Protein AF-A0A4R6G6P8-F1 (afdb_monomer_lite)

Radius of gyration: 38.13 Å; chains: 1; bounding box: 69×61×113 Å

pLDDT: mean 89.94, std 10.29, range [34.28, 98.69]

Sequence (602 aa):
MKTQKIIPNLWFDSGKFSAEKAVRFYKSIFKNVKIQSITRYGKSGQELHHQKPGSVMTVKFSMEGHEFVGLNGPPYFQFNASVSFFMLCKSDKEIDRVWRKLKEKGQVLMPLAKYDWSPKYAWVQDKFGIHWQLMLEESSSTLEKIVPALFFTGKSHGNAEEAVQFYTSVFRNSKLEGILKYTEEDKNNYALGSVKHAQFQLENQTFMAMDSGVENNFPFNEAISFIIDCQTQDEIDYYWNKLSAVPDAEQCGWLKDKFGVSWQVVPSTLLNKMLQDPDSEKKDRAIASFMQMKKFNLHQLRADFEGQKQEKNKIMERKEFRATINAPREKVWEVLWSEETYPKWTAPFSEGSRAKSDWKEGSKVYFLNAEGEGMVALIDKRKDPEIMNFKHLGMIDKNGNEDLESEKVKSWAGAMENYRLEEKNRATRLIVDMDMDDEYKDYFLKTWPEALEKLKELAENDHSMLHPITISTSIHAPIDKVWEVWNDPKHIENWNAASSDWHTTSASNDLRKGGKISSRMEAKDGSSGFDFEGVYDEVKPKKLLVYTLADGRKVVIDFKENNNSTLVRESFEPESANSREMQQQGWQAILNNFKIYTEKIK

Foldseek 3Di:
DPDDQKAKEAEAAQVPDFPVVVLVLLVVQAPDKDFPDWFFDDPFCCVPFVDDGRHTAWTWMDTQRGIYIYGYGHPPDAADPQKAKEAEDADPVSLVRNVVSQQPCWDWPADFQCDPVARTWTWIQGNRRHIYIYGYDHPPDPARRIAMEGEQADPLAQCQVVVLVLQQVQADPKFWPDFDADDVVNVQPPRHRFTCKTWMDHPNHIYMYGGDSDHDDDAADVSIEMERADDDPVQLCSCCVSAADDPVQQFLQWGAGPSRGIYGDDNVVVLVVQSPDPDPQLNSQLCNQSRPDRGDDPVSSVCSSVVPPDPDLFQWDKDKDKDKALFDLLLLQCLCAPQVNVQQLCVLVAHQWGWDWPLDQQTWIFTAHNLRKFWIWGQPDDDPPFKTKTFTQAIADSVGDTDRDDPVNVSCGRKMWMWGWDDDPSIIMIMIITTHGPVCVVVCVPSVVSSSVSSSCSSRVPPVLVFWQKDKDKALADLVLLLCLVADFVNCQQQQALDPQKTWPTWDHPQDQQTKTWTWMAGNVRPDIDIWIWGWNDHDRSAWTWIATPVRKIKIWGWDDDDSMIMIMMIIRDDDPDDPVSVNSSVNSSVVSSRVSSNPDD

Secondary structure (DSSP, 8-state):
-PPPSEEEEEEEETTT--HHHHHHHHHHH-SSEEEEEEEE--STTHHHH-PPTTSEEEEEEEETTEEEEEEEE-TT----TTEEEEEEESSHHHHHHHHHHHTTTSEEEEEEEEETTEEEEEEEE-TTS-EEEEEE--TT----SEEEEEEE-GGGTT-HHHHHHHHHHHSSS-EEEEEEEP-GGGT-TTTTTSEEEEEEEETTEEEEEEE-SS-------TTEEEEEE--SHHHHHHHHHHH---GGG-BTTEEE-TT--EEEEE-HHHHHHHHT-S-HHHHHHHHHHHHH-SS--HHHHHHHHHT--------EEEEEEEEEESS-HHHHHHHHH-TTTHHHHSTTT-TT-EEE----TT-EEEEE-TTS-EEEEEEEEEETTTEEEEEEEEEE-TT--EESSSHHHHTTTT-EEEEEEEEETTEEEEEEEEEEETTTHHHHHHHHHHHHHHHHHHHHSS-GGGSPEEEEEEESS-HHHHHHHHH-HHHHHHH--SSTTEEEEEEEE--STT-EEEEEEEETTSS-EEEEEEEEEEEETTTEEEEEETTS-EEEEEEEEETTEEEEEEEEPPPSSS-HHHHHHHHHHHHHHHHHHHHH--

Structure (mmCIF, N/CA/C/O backbone):
data_AF-A0A4R6G6P8-F1
#
_entry.id   AF-A0A4R6G6P8-F1
#
loop_
_atom_site.group_PDB
_atom_site.id
_atom_site.type_symbol
_atom_site.label_atom_id
_atom_site.label_alt_id
_atom_site.label_comp_id
_atom_site.label_asym_id
_atom_site.label_entity_id
_atom_site.label_seq_id
_atom_site.pdbx_PDB_ins_code
_atom_site.Cartn_x
_atom_site.Cartn_y
_atom_site.Cartn_z
_atom_site.occupancy
_atom_site.B_iso_or_equiv
_atom_site.auth_seq_id
_atom_site.auth_comp_id
_atom_site.auth_asym_id
_atom_site.auth_atom_id
_atom_site.pdbx_PDB_model_num
ATOM 1 N N . MET A 1 1 ? -10.323 -12.729 -22.752 1.00 39.31 1 MET A N 1
ATOM 2 C CA . MET A 1 1 ? -8.944 -12.204 -22.882 1.00 39.31 1 MET A CA 1
ATOM 3 C C . MET A 1 1 ? -8.406 -12.011 -21.478 1.00 39.31 1 MET A C 1
ATOM 5 O O . MET A 1 1 ? -9.161 -11.522 -20.652 1.00 39.31 1 MET A O 1
ATOM 9 N N . LYS A 1 2 ? -7.176 -12.450 -21.187 1.00 55.28 2 LYS A N 1
ATOM 10 C CA . LYS A 1 2 ? -6.529 -12.180 -19.893 1.00 55.28 2 LYS A CA 1
ATOM 11 C C . LYS A 1 2 ? -6.331 -10.660 -19.794 1.00 55.28 2 LYS A C 1
ATOM 13 O O . LYS A 1 2 ? -5.717 -10.086 -20.688 1.00 55.28 2 LYS A O 1
ATOM 18 N N . THR A 1 3 ? -6.924 -10.012 -18.797 1.00 71.94 3 THR A N 1
ATOM 19 C CA . THR A 1 3 ? -6.766 -8.567 -18.569 1.00 71.94 3 THR A CA 1
ATOM 20 C C . THR A 1 3 ? -5.385 -8.308 -17.970 1.00 71.94 3 THR A C 1
ATOM 22 O O . THR A 1 3 ? -4.998 -8.993 -17.024 1.00 71.94 3 THR A O 1
ATOM 25 N N . GLN A 1 4 ? -4.638 -7.353 -18.524 1.00 89.31 4 GLN A N 1
ATOM 26 C CA . GLN A 1 4 ? -3.314 -6.976 -18.030 1.00 89.31 4 GLN A CA 1
ATOM 27 C C . GLN A 1 4 ? -3.454 -6.216 -16.702 1.00 89.31 4 GLN A C 1
ATOM 29 O O . GLN A 1 4 ? -4.069 -5.153 -16.669 1.00 89.31 4 GLN A O 1
ATOM 34 N N . LYS A 1 5 ? -2.921 -6.763 -15.601 1.00 93.19 5 LYS A N 1
ATOM 35 C CA . LYS A 1 5 ? -3.058 -6.167 -14.256 1.00 93.19 5 LYS A CA 1
ATOM 36 C C . LYS A 1 5 ? -2.071 -5.021 -14.018 1.00 93.19 5 LYS A C 1
ATOM 38 O O . LYS A 1 5 ? -2.401 -4.104 -13.271 1.00 93.19 5 LYS A O 1
ATOM 43 N N . ILE A 1 6 ? -0.888 -5.080 -14.643 1.00 96.62 6 ILE A N 1
ATOM 44 C CA . ILE A 1 6 ? 0.187 -4.089 -14.488 1.00 96.62 6 ILE A CA 1
ATOM 45 C C . ILE A 1 6 ? 0.426 -3.383 -15.824 1.00 96.62 6 ILE A C 1
ATOM 47 O O . ILE A 1 6 ? 0.896 -3.989 -16.776 1.00 96.62 6 ILE A O 1
ATOM 51 N N . ILE A 1 7 ? 0.095 -2.101 -15.929 1.00 96.50 7 ILE A N 1
ATOM 52 C CA . ILE A 1 7 ? 0.105 -1.365 -17.198 1.00 96.50 7 ILE A CA 1
ATOM 53 C C . ILE A 1 7 ? 1.198 -0.292 -17.155 1.00 96.50 7 ILE A C 1
ATOM 55 O O . ILE A 1 7 ? 1.127 0.604 -16.312 1.00 96.50 7 ILE A O 1
ATOM 59 N N . PRO A 1 8 ? 2.203 -0.322 -18.049 1.00 97.69 8 PRO A N 1
ATOM 60 C CA . PRO A 1 8 ? 3.175 0.758 -18.126 1.00 97.69 8 PRO A CA 1
ATOM 61 C C . PRO A 1 8 ? 2.507 2.081 -18.523 1.00 97.69 8 PRO A C 1
ATOM 63 O O . PRO A 1 8 ? 1.797 2.173 -19.531 1.00 97.69 8 PRO A O 1
ATOM 66 N N . ASN A 1 9 ? 2.771 3.115 -17.733 1.00 97.50 9 ASN A N 1
ATOM 67 C CA . ASN A 1 9 ? 2.365 4.487 -17.970 1.00 97.50 9 ASN A CA 1
ATOM 68 C C . ASN A 1 9 ? 3.583 5.339 -18.340 1.00 97.50 9 ASN A C 1
ATOM 70 O O . ASN A 1 9 ? 4.581 5.366 -17.622 1.00 97.50 9 ASN A O 1
ATOM 74 N N . LEU A 1 10 ? 3.480 6.036 -19.467 1.00 97.88 10 LEU A N 1
ATOM 75 C CA . LEU A 1 10 ? 4.540 6.823 -20.085 1.00 97.88 10 LEU A CA 1
ATOM 76 C C . LEU A 1 10 ? 4.187 8.309 -19.979 1.00 97.88 10 LEU A C 1
ATOM 78 O O . LEU A 1 10 ? 3.232 8.760 -20.618 1.00 97.88 10 LEU A O 1
ATOM 82 N N . TRP A 1 11 ? 4.951 9.068 -19.194 1.00 96.00 11 TRP A N 1
ATOM 83 C CA . TRP A 1 11 ? 4.766 10.510 -19.037 1.00 96.00 11 TRP A CA 1
ATOM 84 C C . TRP A 1 11 ? 5.440 11.275 -20.178 1.00 96.00 11 TRP A C 1
ATOM 86 O O . TRP A 1 11 ? 6.664 11.346 -20.278 1.00 96.00 11 TRP A O 1
ATOM 96 N N . PHE A 1 12 ? 4.641 11.900 -21.033 1.00 94.94 12 PHE A N 1
ATOM 97 C CA . PHE A 1 12 ? 5.119 12.768 -22.098 1.00 94.94 12 PHE A CA 1
ATOM 98 C C . PHE A 1 12 ? 5.066 14.229 -21.658 1.00 94.94 12 PHE A C 1
ATOM 100 O O . PHE A 1 12 ? 4.001 14.763 -21.346 1.00 94.94 12 PHE A O 1
ATOM 107 N N . ASP A 1 13 ? 6.222 14.890 -21.703 1.00 90.44 13 ASP A N 1
ATOM 108 C CA . ASP A 1 13 ? 6.316 16.344 -21.601 1.00 90.44 13 ASP A CA 1
ATOM 109 C C . ASP A 1 13 ? 5.534 16.997 -22.750 1.00 90.44 13 ASP A C 1
ATOM 111 O O . ASP A 1 13 ? 5.987 17.039 -23.901 1.00 90.44 13 ASP A O 1
ATOM 115 N N . SER A 1 14 ? 4.366 17.531 -22.396 1.00 83.19 14 SER A N 1
ATOM 116 C CA . SER A 1 14 ? 3.419 18.209 -23.280 1.00 83.19 14 SER A CA 1
ATOM 117 C C . SER A 1 14 ? 4.032 19.370 -24.075 1.00 83.19 14 SER A C 1
ATOM 119 O O . SER A 1 14 ? 3.552 19.672 -25.171 1.00 83.19 14 SER A O 1
ATOM 121 N N . GLY A 1 15 ? 5.115 19.984 -23.579 1.00 81.75 15 GLY A N 1
ATOM 122 C CA . GLY A 1 15 ? 5.856 21.040 -24.268 1.00 81.75 15 GLY A CA 1
ATOM 123 C C . GLY A 1 15 ? 6.760 20.534 -25.396 1.00 81.75 15 GLY A C 1
ATOM 124 O O . GLY A 1 15 ? 7.080 21.292 -26.311 1.00 81.75 15 GLY A O 1
ATOM 125 N N . LYS A 1 16 ? 7.147 19.252 -25.378 1.00 84.62 16 LYS A N 1
ATOM 126 C CA . LYS A 1 16 ? 8.036 18.638 -26.381 1.00 84.62 16 LYS A CA 1
ATOM 127 C C . LYS A 1 16 ? 7.289 17.692 -27.312 1.00 84.62 16 LYS A C 1
ATOM 129 O O . LYS A 1 16 ? 7.368 17.814 -28.538 1.00 84.62 16 LYS A O 1
ATOM 134 N N . PHE A 1 17 ? 6.554 16.740 -26.744 1.00 85.81 17 PHE A N 1
ATOM 135 C CA . PHE A 1 17 ? 5.901 15.668 -27.485 1.00 85.81 17 PHE A CA 1
ATOM 136 C C . PHE A 1 17 ? 4.527 15.348 -26.901 1.00 85.81 17 PHE A C 1
ATOM 138 O O . PHE A 1 17 ? 4.275 15.497 -25.718 1.00 85.81 17 PHE A O 1
ATOM 145 N N . SER A 1 18 ? 3.629 14.854 -27.749 1.00 89.50 18 SER A N 1
ATOM 146 C CA . SER A 1 18 ? 2.333 14.329 -27.308 1.00 89.50 18 SER A CA 1
ATOM 147 C C . SER A 1 18 ? 2.336 12.806 -27.408 1.00 89.50 18 SER A C 1
ATOM 149 O O . SER A 1 18 ? 2.745 12.288 -28.454 1.00 89.50 18 SER A O 1
ATOM 151 N N . ALA A 1 19 ? 1.760 12.116 -26.427 1.00 94.06 19 ALA A N 1
ATOM 152 C CA . ALA A 1 19 ? 1.519 10.674 -26.430 1.00 94.06 19 ALA A CA 1
ATOM 153 C C . ALA A 1 19 ? 0.918 10.179 -27.758 1.00 94.06 19 ALA A C 1
ATOM 155 O O . ALA A 1 19 ? 1.365 9.187 -28.324 1.00 94.06 19 ALA A O 1
ATOM 156 N N . GLU A 1 20 ? -0.027 10.922 -28.343 1.00 92.94 20 GLU A N 1
ATOM 157 C CA . GLU A 1 20 ? -0.638 10.564 -29.628 1.00 92.94 20 GLU A CA 1
ATOM 158 C C . GLU A 1 20 ? 0.386 10.487 -30.781 1.00 92.94 20 GLU A C 1
ATOM 160 O O . GLU A 1 20 ? 0.344 9.564 -31.598 1.00 92.94 20 GLU A O 1
ATOM 165 N N . LYS A 1 21 ? 1.345 11.422 -30.840 1.00 93.25 21 LYS A N 1
ATOM 166 C CA . LYS A 1 21 ? 2.441 11.400 -31.828 1.00 93.25 21 LYS A CA 1
ATOM 167 C C . LYS A 1 21 ? 3.357 10.193 -31.614 1.00 93.25 21 LYS A C 1
ATOM 169 O O . LYS A 1 21 ? 3.793 9.608 -32.607 1.00 93.25 21 LYS A O 1
ATOM 174 N N . ALA A 1 22 ? 3.621 9.814 -30.363 1.00 95.75 22 ALA A N 1
ATOM 175 C CA . ALA A 1 22 ? 4.400 8.621 -30.043 1.00 95.75 22 ALA A CA 1
ATOM 176 C C . ALA A 1 22 ? 3.678 7.345 -30.490 1.00 95.75 22 ALA A C 1
ATOM 178 O O . ALA A 1 22 ? 4.235 6.561 -31.254 1.00 95.75 22 ALA A O 1
ATOM 179 N N . VAL A 1 23 ? 2.391 7.199 -30.171 1.00 96.31 23 VAL A N 1
ATOM 180 C CA . VAL A 1 23 ? 1.596 6.036 -30.597 1.00 96.31 23 VAL A CA 1
ATOM 181 C C . VAL A 1 23 ? 1.477 5.944 -32.123 1.00 96.31 23 VAL A C 1
ATOM 183 O O . VAL A 1 23 ? 1.566 4.853 -32.686 1.00 96.31 23 VAL A O 1
ATOM 186 N N . ARG A 1 24 ? 1.332 7.072 -32.835 1.00 95.25 24 ARG A N 1
ATOM 187 C CA . ARG A 1 24 ? 1.366 7.090 -34.312 1.00 95.25 24 ARG A CA 1
ATOM 188 C C . ARG A 1 24 ? 2.720 6.643 -34.867 1.00 95.25 24 ARG A C 1
ATOM 190 O O . ARG A 1 24 ? 2.755 5.934 -35.870 1.00 95.25 24 ARG A O 1
ATOM 197 N N . PHE A 1 25 ? 3.822 7.025 -34.225 1.00 96.12 25 PHE A N 1
ATOM 198 C CA . PHE A 1 25 ? 5.147 6.525 -34.588 1.00 96.12 25 PHE A CA 1
ATOM 199 C C . PHE A 1 25 ? 5.252 5.019 -34.343 1.00 96.12 25 PHE A C 1
ATOM 201 O O . PHE A 1 25 ? 5.635 4.295 -35.258 1.00 96.12 25 PHE A O 1
ATOM 208 N N . TYR A 1 26 ? 4.810 4.522 -33.190 1.00 96.75 26 TYR A N 1
ATOM 209 C CA . TYR A 1 26 ? 4.812 3.092 -32.885 1.00 96.75 26 TYR A CA 1
ATOM 210 C C . TYR A 1 26 ? 3.940 2.274 -33.846 1.00 96.75 26 TYR A C 1
ATOM 212 O O . TYR A 1 26 ? 4.375 1.215 -34.287 1.00 96.75 26 TYR A O 1
ATOM 220 N N . LYS A 1 27 ? 2.792 2.797 -34.301 1.00 95.94 27 LYS A N 1
ATOM 221 C CA . LYS A 1 27 ? 1.990 2.194 -35.389 1.00 95.94 27 LYS A CA 1
ATOM 222 C C . LYS A 1 27 ? 2.761 2.012 -36.701 1.00 95.94 27 LYS A C 1
ATOM 224 O O . LYS A 1 27 ? 2.441 1.113 -37.468 1.00 95.94 27 LYS A O 1
ATOM 229 N N . SER A 1 28 ? 3.756 2.856 -36.981 1.00 95.00 28 SER A N 1
ATOM 230 C CA . SER A 1 28 ? 4.596 2.719 -38.181 1.00 95.00 28 SER A CA 1
ATOM 231 C C . SER A 1 28 ? 5.697 1.657 -38.038 1.00 95.00 28 SER A C 1
ATOM 233 O O . SER A 1 28 ? 6.307 1.261 -39.032 1.00 95.00 28 SER A O 1
ATOM 235 N N . ILE A 1 29 ? 5.955 1.194 -36.811 1.00 94.12 29 ILE A N 1
ATOM 236 C CA . ILE A 1 29 ? 7.041 0.268 -36.468 1.00 94.12 29 ILE A CA 1
ATOM 237 C C . ILE A 1 29 ? 6.482 -1.112 -36.151 1.00 94.12 29 ILE A C 1
ATOM 239 O O . ILE A 1 29 ? 6.898 -2.108 -36.739 1.00 94.12 29 ILE A O 1
ATOM 243 N N . PHE A 1 30 ? 5.526 -1.191 -35.240 1.00 93.50 30 PHE A N 1
ATOM 244 C CA . PHE A 1 30 ? 4.995 -2.440 -34.716 1.00 93.50 30 PHE A CA 1
ATOM 245 C C . PHE A 1 30 ? 3.741 -2.859 -35.480 1.00 93.50 30 PHE A C 1
ATOM 247 O O . PHE A 1 30 ? 2.996 -2.024 -35.990 1.00 93.50 30 PHE A O 1
ATOM 254 N N . LYS A 1 31 ? 3.522 -4.170 -35.605 1.00 88.88 31 LYS A N 1
ATOM 255 C CA . LYS A 1 31 ? 2.427 -4.718 -36.420 1.00 88.88 31 LYS A CA 1
ATOM 256 C C . LYS A 1 31 ? 1.082 -4.558 -35.718 1.00 88.88 31 LYS A C 1
ATOM 258 O O . LYS A 1 31 ? 0.085 -4.227 -36.352 1.00 88.88 31 LYS A O 1
ATOM 263 N N . ASN A 1 32 ? 1.060 -4.785 -34.407 1.00 91.75 32 ASN A N 1
ATOM 264 C CA . ASN A 1 32 ? -0.170 -4.901 -33.630 1.00 91.75 32 ASN A CA 1
ATOM 265 C C . ASN A 1 32 ? -0.338 -3.715 -32.682 1.00 91.75 32 ASN A C 1
ATOM 267 O O . ASN A 1 32 ? -0.184 -3.872 -31.474 1.00 91.75 32 ASN A O 1
ATOM 271 N N . VAL A 1 33 ? -0.649 -2.532 -33.222 1.00 96.06 33 VAL A N 1
ATOM 272 C CA . VAL A 1 33 ? -0.870 -1.323 -32.413 1.00 96.06 33 VAL A CA 1
ATOM 273 C C . VAL A 1 33 ? -2.290 -0.798 -32.578 1.00 96.06 33 VAL A C 1
ATOM 275 O O . VAL A 1 33 ? -2.711 -0.441 -33.681 1.00 96.06 33 VAL A O 1
ATOM 278 N N . LYS A 1 34 ? -3.028 -0.690 -31.473 1.00 95.25 34 LYS A N 1
ATOM 279 C CA . LYS A 1 34 ? -4.410 -0.192 -31.453 1.00 95.25 34 LYS A CA 1
ATOM 280 C C . LYS A 1 34 ? -4.556 0.884 -30.391 1.00 95.25 34 LYS A C 1
ATOM 282 O O . LYS A 1 34 ? -4.152 0.684 -29.256 1.00 95.25 34 LYS A O 1
ATOM 287 N N . ILE A 1 35 ? -5.145 2.017 -30.765 1.00 95.44 35 ILE A N 1
ATOM 288 C CA . ILE A 1 35 ? -5.589 3.015 -29.785 1.00 95.44 35 ILE A CA 1
ATOM 289 C C . ILE A 1 35 ? -6.940 2.527 -29.277 1.00 95.44 35 ILE A C 1
ATOM 291 O O . ILE A 1 35 ? -7.814 2.236 -30.091 1.00 95.44 35 ILE A O 1
ATOM 295 N N . GLN A 1 36 ? -7.077 2.404 -27.963 1.00 92.06 36 GLN A N 1
ATOM 296 C CA . GLN A 1 36 ? -8.297 1.940 -27.310 1.00 92.06 36 GLN A CA 1
ATOM 297 C C . GLN A 1 36 ? -9.172 3.125 -26.905 1.00 92.06 36 GLN A C 1
ATOM 299 O O . GLN A 1 36 ? -10.366 3.131 -27.183 1.00 92.06 36 GLN A O 1
ATOM 304 N N . SER A 1 37 ? -8.572 4.150 -26.298 1.00 89.50 37 SER A N 1
ATOM 305 C CA . SER A 1 37 ? -9.273 5.373 -25.913 1.00 89.50 37 SER A CA 1
ATOM 306 C C . SER A 1 37 ? -8.327 6.572 -25.878 1.00 89.50 37 SER A C 1
ATOM 308 O O . SER A 1 37 ? -7.111 6.436 -25.722 1.00 89.50 37 SER A O 1
ATOM 310 N N . ILE A 1 38 ? -8.901 7.762 -26.059 1.00 90.50 38 ILE A N 1
ATOM 311 C CA . ILE A 1 38 ? -8.221 9.045 -25.882 1.00 90.50 38 ILE A CA 1
ATOM 312 C C . ILE A 1 38 ? -9.086 9.881 -24.948 1.00 90.50 38 ILE A C 1
ATOM 314 O O . ILE A 1 38 ? -10.220 10.208 -25.296 1.00 90.50 38 ILE A O 1
ATOM 318 N N . THR A 1 39 ? -8.530 10.263 -23.804 1.00 86.38 39 THR A N 1
ATOM 319 C CA . THR A 1 39 ? -9.172 11.186 -22.865 1.00 86.38 39 THR A CA 1
ATOM 320 C C . THR A 1 39 ? -8.532 12.559 -23.013 1.00 86.38 39 THR A C 1
ATOM 322 O O . THR A 1 39 ? -7.326 12.681 -23.241 1.00 86.38 39 THR A O 1
ATOM 325 N N . ARG A 1 40 ? -9.340 13.614 -22.924 1.00 86.25 40 ARG A N 1
ATOM 326 C CA . ARG A 1 40 ? -8.906 15.006 -23.091 1.00 86.25 40 ARG A CA 1
ATOM 327 C C . ARG A 1 40 ? -9.107 15.782 -21.798 1.00 86.25 40 ARG A C 1
ATOM 329 O O . ARG A 1 40 ? -10.017 15.462 -21.041 1.00 86.25 40 ARG A O 1
ATOM 336 N N . TYR A 1 41 ? -8.280 16.798 -21.578 1.00 80.81 41 TYR A N 1
ATOM 337 C CA . TYR A 1 41 ? -8.415 17.687 -20.430 1.00 80.81 41 TYR A CA 1
ATOM 338 C C . TYR A 1 41 ? -9.738 18.458 -20.475 1.00 80.81 41 TYR A C 1
ATOM 340 O O . TYR A 1 41 ? -10.110 19.001 -21.521 1.00 80.81 41 TYR A O 1
ATOM 348 N N . GLY A 1 42 ? -10.434 18.497 -19.338 1.00 75.44 42 GLY A N 1
ATOM 349 C CA . GLY A 1 42 ? -11.584 19.367 -19.097 1.00 75.44 42 GLY A CA 1
ATOM 350 C C . GLY A 1 42 ? -11.155 20.776 -18.679 1.00 75.44 42 GLY A C 1
ATOM 351 O O . GLY A 1 42 ? -10.001 21.161 -18.864 1.00 75.44 42 GLY A O 1
ATOM 352 N N . LYS A 1 43 ? -12.094 21.555 -18.129 1.00 72.94 43 LYS A N 1
ATOM 353 C CA . LYS A 1 43 ? -11.783 22.841 -17.473 1.00 72.94 43 LYS A CA 1
ATOM 354 C C . LYS A 1 43 ? -11.363 22.661 -16.007 1.00 72.94 43 LYS A C 1
ATOM 356 O O . LYS A 1 43 ? -10.650 23.506 -15.482 1.00 72.94 43 LYS A O 1
ATOM 361 N N . SER A 1 44 ? -11.802 21.579 -15.368 1.00 64.88 44 SER A N 1
ATOM 362 C CA . SER A 1 44 ? -11.538 21.273 -13.958 1.00 64.88 44 SER A CA 1
ATOM 363 C C . SER A 1 44 ? -10.092 20.843 -13.717 1.00 64.88 44 SER A C 1
ATOM 365 O O . SER A 1 44 ? -9.564 20.030 -14.475 1.00 64.88 44 SER A O 1
ATOM 367 N N . GLY A 1 45 ? -9.466 21.353 -12.651 1.00 61.44 45 GLY A N 1
ATOM 368 C CA . GLY A 1 45 ? -8.083 21.030 -12.286 1.00 61.44 45 GLY A CA 1
ATOM 369 C C . GLY A 1 45 ? -7.022 21.782 -13.096 1.00 61.44 45 GLY A C 1
ATOM 370 O O . GLY A 1 45 ? -5.833 21.478 -12.970 1.00 61.44 45 GLY A O 1
ATOM 371 N N . GLN A 1 46 ? -7.414 22.747 -13.938 1.00 70.38 46 GLN A N 1
ATOM 372 C CA . GLN A 1 46 ? -6.503 23.481 -14.823 1.00 70.38 46 GLN A CA 1
ATOM 373 C C . GLN A 1 46 ? -5.413 24.239 -14.050 1.00 70.38 46 GLN A C 1
ATOM 375 O O . GLN A 1 46 ? -4.291 24.379 -14.542 1.00 70.38 46 GLN A O 1
ATOM 380 N N . GLU A 1 47 ? -5.719 24.682 -12.835 1.00 64.75 47 GLU A N 1
ATOM 381 C CA . GLU A 1 47 ? -4.794 25.285 -11.879 1.00 64.75 47 GLU A CA 1
ATOM 382 C C . GLU A 1 47 ? -3.693 24.329 -11.395 1.00 64.75 47 GLU A C 1
ATOM 384 O O . GLU A 1 47 ? -2.612 24.798 -11.058 1.00 64.75 47 GLU A O 1
ATOM 389 N N . LEU A 1 48 ? -3.937 23.013 -11.417 1.00 64.12 48 LEU A N 1
ATOM 390 C CA . LEU A 1 48 ? -2.992 21.974 -10.993 1.00 64.12 48 LEU A CA 1
ATOM 391 C C . LEU A 1 48 ? -2.206 21.395 -12.174 1.00 64.12 48 LEU A C 1
ATOM 393 O O . LEU A 1 48 ? -0.991 21.236 -12.102 1.00 64.12 48 LEU A O 1
ATOM 397 N N . HIS A 1 49 ? -2.888 21.055 -13.273 1.00 70.19 49 HIS A N 1
ATOM 398 C CA . HIS A 1 49 ? -2.245 20.378 -14.405 1.00 70.19 49 HIS A CA 1
ATOM 399 C C . HIS A 1 49 ? -1.716 21.344 -15.480 1.00 70.19 49 HIS A C 1
ATOM 401 O O . HIS A 1 49 ? -0.920 20.938 -16.327 1.00 70.19 49 HIS A O 1
ATOM 407 N N . HIS A 1 50 ? -2.150 22.611 -15.478 1.00 74.56 50 HIS A N 1
ATOM 408 C CA . HIS A 1 50 ? -1.721 23.670 -16.406 1.00 74.56 50 HIS A CA 1
ATOM 409 C C . HIS A 1 50 ? -1.924 23.358 -17.904 1.00 74.56 50 HIS A C 1
ATOM 411 O O . HIS A 1 50 ? -1.240 23.908 -18.767 1.00 74.56 50 HIS A O 1
ATOM 417 N N . GLN A 1 51 ? -2.879 22.485 -18.240 1.00 78.12 51 GLN A N 1
ATOM 418 C CA . GLN A 1 51 ? -3.145 22.062 -19.624 1.00 78.12 51 GLN A CA 1
ATOM 419 C C . GLN A 1 51 ? -4.378 22.758 -20.189 1.00 78.12 51 GLN A C 1
ATOM 421 O O . GLN A 1 51 ? -5.360 22.993 -19.489 1.00 78.12 51 GLN A O 1
ATOM 426 N N . LYS A 1 52 ? -4.337 23.067 -21.487 1.00 82.06 52 LYS A N 1
ATOM 427 C CA . LYS A 1 52 ? -5.458 23.694 -22.192 1.00 82.06 52 LYS A CA 1
ATOM 428 C C . LYS A 1 52 ? -6.637 22.710 -22.314 1.00 82.06 52 LYS A C 1
ATOM 430 O O . LYS A 1 52 ? -6.430 21.621 -22.850 1.00 82.06 52 LYS A O 1
ATOM 435 N N . PRO A 1 53 ? -7.873 23.101 -21.954 1.00 83.31 53 PRO A N 1
ATOM 436 C CA . PRO A 1 53 ? -9.052 22.268 -22.176 1.00 83.31 53 PRO A CA 1
ATOM 437 C C . PRO A 1 53 ? -9.153 21.779 -23.631 1.00 83.31 53 PRO A C 1
ATOM 439 O O . PRO A 1 53 ? -8.930 22.537 -24.580 1.00 83.31 53 PRO A O 1
ATOM 442 N N . GLY A 1 54 ? -9.461 20.495 -23.810 1.00 82.00 54 GLY A N 1
ATOM 443 C CA . GLY A 1 54 ? -9.512 19.806 -25.102 1.00 82.00 54 GLY A CA 1
ATOM 444 C C . GLY A 1 54 ? -8.175 19.228 -25.593 1.00 82.00 54 GLY A C 1
ATOM 445 O O . GLY A 1 54 ? -8.173 18.428 -26.540 1.00 82.00 54 GLY A O 1
ATOM 446 N N . SER A 1 55 ? -7.040 19.563 -24.965 1.00 85.81 55 SER A N 1
ATOM 447 C CA . SER A 1 55 ? -5.770 18.884 -25.248 1.00 85.81 55 SER A CA 1
ATOM 448 C C . SER A 1 55 ? -5.823 17.422 -24.782 1.00 85.81 55 SER A C 1
ATOM 450 O O . SER A 1 55 ? -6.632 17.045 -23.935 1.00 85.81 55 SER A O 1
ATOM 452 N N . VAL A 1 56 ? -5.011 16.557 -25.394 1.00 86.94 56 VAL A N 1
ATOM 453 C CA . VAL A 1 56 ? -4.977 15.129 -25.043 1.00 86.94 56 VAL A CA 1
ATOM 454 C C . VAL A 1 56 ? -4.370 14.972 -23.651 1.00 86.94 56 VAL A C 1
ATOM 456 O O . VAL A 1 56 ? -3.240 15.404 -23.445 1.00 86.94 56 VAL A O 1
ATOM 459 N N . MET A 1 57 ? -5.095 14.325 -22.740 1.00 87.81 57 MET A N 1
ATOM 460 C CA . MET A 1 57 ? -4.628 13.974 -21.399 1.00 87.81 57 MET A CA 1
ATOM 461 C C . MET A 1 57 ? -3.978 12.597 -21.419 1.00 87.81 57 MET A C 1
ATOM 463 O O . MET A 1 57 ? -2.771 12.484 -21.245 1.00 87.81 57 MET A O 1
ATOM 467 N N . THR A 1 58 ? -4.756 11.561 -21.731 1.00 91.69 58 THR A N 1
ATOM 468 C CA . THR A 1 58 ? -4.261 10.188 -21.827 1.00 91.69 58 THR A CA 1
ATOM 469 C C . THR A 1 58 ? -4.601 9.557 -23.167 1.00 91.69 58 THR A C 1
ATOM 471 O O . THR A 1 58 ? -5.630 9.840 -23.784 1.00 91.69 58 THR A O 1
ATOM 474 N N . VAL A 1 59 ? -3.725 8.666 -23.617 1.00 94.44 59 VAL A N 1
ATOM 475 C CA . VAL A 1 59 ? -3.957 7.751 -24.732 1.00 94.44 59 VAL A CA 1
ATOM 476 C C . VAL A 1 59 ? -3.771 6.342 -24.195 1.00 94.44 59 VAL A C 1
ATOM 478 O O . VAL A 1 59 ? -2.644 5.957 -23.889 1.00 94.44 59 VAL A O 1
ATOM 481 N N . LYS A 1 60 ? -4.855 5.568 -24.089 1.00 94.00 60 LYS A N 1
ATOM 482 C CA . LYS A 1 60 ? -4.765 4.132 -23.810 1.00 94.00 60 LYS A CA 1
ATOM 483 C C . LYS A 1 60 ? -4.572 3.400 -25.133 1.00 94.00 60 LYS A C 1
ATOM 485 O O . LYS A 1 60 ? -5.341 3.600 -26.081 1.00 94.00 60 LYS A O 1
ATOM 490 N N . PHE A 1 61 ? -3.538 2.578 -25.236 1.00 95.62 61 PHE A N 1
ATOM 491 C CA . PHE A 1 61 ? -3.239 1.838 -26.455 1.00 95.62 61 PHE A CA 1
ATOM 492 C C . PHE A 1 61 ? -2.667 0.464 -26.138 1.00 95.62 61 PHE A C 1
ATOM 494 O O . PHE A 1 61 ? -2.035 0.267 -25.111 1.00 95.62 61 PHE A O 1
ATOM 501 N N . SER A 1 62 ? -2.870 -0.486 -27.043 1.00 95.50 62 SER A N 1
ATOM 502 C CA . SER A 1 62 ? -2.202 -1.780 -26.999 1.00 95.50 62 SER A CA 1
ATOM 503 C C . SER A 1 62 ? -1.122 -1.845 -28.070 1.00 95.50 62 SER A C 1
ATOM 505 O O . SER A 1 62 ? -1.373 -1.413 -29.199 1.00 95.50 62 SER A O 1
ATOM 507 N N . MET A 1 63 ? 0.022 -2.442 -27.765 1.00 94.56 63 MET A N 1
ATOM 508 C CA . MET A 1 63 ? 1.130 -2.669 -28.682 1.00 94.56 63 MET A CA 1
ATOM 509 C C . MET A 1 63 ? 1.692 -4.077 -28.498 1.00 94.56 63 MET A C 1
ATOM 511 O O . MET A 1 63 ? 2.074 -4.459 -27.399 1.00 94.56 63 MET A O 1
ATOM 515 N N . GLU A 1 64 ? 1.719 -4.855 -29.584 1.00 92.06 64 GLU A N 1
ATOM 516 C CA . GLU A 1 64 ? 2.261 -6.225 -29.603 1.00 92.06 64 GLU A CA 1
ATOM 517 C C . GLU A 1 64 ? 1.689 -7.119 -28.483 1.00 92.06 64 GLU A C 1
ATOM 519 O O . GLU A 1 64 ? 2.390 -7.946 -27.910 1.00 92.06 64 GLU A O 1
ATOM 524 N N . GLY A 1 65 ? 0.396 -6.945 -28.183 1.00 88.38 65 GLY A N 1
ATOM 525 C CA . GLY A 1 65 ? -0.332 -7.726 -27.176 1.00 88.38 65 GLY A CA 1
ATOM 526 C C . GLY A 1 65 ? -0.400 -7.106 -25.778 1.00 88.38 65 GLY A C 1
ATOM 527 O O . GLY A 1 65 ? -1.161 -7.618 -24.967 1.00 88.38 65 GLY A O 1
ATOM 528 N N . HIS A 1 66 ? 0.300 -5.996 -25.527 1.00 92.44 66 HIS A N 1
ATOM 529 C CA . HIS A 1 66 ? 0.397 -5.368 -24.204 1.00 92.44 66 HIS A CA 1
ATOM 530 C C . HIS A 1 66 ? -0.289 -4.007 -24.178 1.00 92.44 66 HIS A C 1
ATOM 532 O O . HIS A 1 66 ? -0.160 -3.234 -25.126 1.00 92.44 66 HIS A O 1
ATOM 538 N N . GLU A 1 67 ? -1.016 -3.703 -23.112 1.00 94.94 67 GLU A N 1
ATOM 539 C CA . GLU A 1 67 ? -1.596 -2.393 -22.842 1.00 94.94 67 GLU A CA 1
ATOM 540 C C . GLU A 1 67 ? -0.546 -1.416 -22.304 1.00 94.94 67 GLU A C 1
ATOM 542 O O . GLU A 1 67 ? 0.339 -1.779 -21.532 1.00 94.94 67 GLU A O 1
ATOM 547 N N . PHE A 1 68 ? -0.693 -0.157 -22.705 1.00 96.75 68 PHE A N 1
ATOM 548 C CA . PHE A 1 68 ? 0.087 0.993 -22.278 1.00 96.75 68 PHE A CA 1
ATOM 549 C C . PHE A 1 68 ? -0.838 2.197 -22.095 1.00 96.75 68 PHE A C 1
ATOM 551 O O . PHE A 1 68 ? -1.860 2.341 -22.781 1.00 96.75 68 PHE A O 1
ATOM 558 N N . VAL A 1 69 ? -0.427 3.112 -21.223 1.00 96.31 69 VAL A N 1
ATOM 559 C CA . VAL A 1 69 ? -1.012 4.449 -21.115 1.00 96.31 69 VAL A CA 1
ATOM 560 C C . VAL A 1 69 ? 0.061 5.475 -21.454 1.00 96.31 69 VAL A C 1
ATOM 562 O O . VAL A 1 69 ? 1.158 5.445 -20.913 1.00 96.31 69 VAL A O 1
ATOM 565 N N . GLY A 1 70 ? -0.233 6.385 -22.379 1.00 96.50 70 GLY A N 1
ATOM 566 C CA . GLY A 1 70 ? 0.558 7.597 -22.568 1.00 96.50 70 GLY A CA 1
ATOM 567 C C . GLY A 1 70 ? -0.151 8.772 -21.911 1.00 96.50 70 GLY A C 1
ATOM 568 O O . GLY A 1 70 ? -1.249 9.113 -22.346 1.00 96.50 70 GLY A O 1
ATOM 569 N N . LEU A 1 71 ? 0.462 9.381 -20.902 1.00 93.88 71 LEU A N 1
ATOM 570 C CA . LEU A 1 71 ? -0.059 10.522 -20.152 1.00 93.88 71 LEU A CA 1
ATOM 571 C C . LEU A 1 71 ? 0.726 11.775 -20.544 1.00 93.88 71 LEU A C 1
ATOM 573 O O . LEU A 1 71 ? 1.941 11.806 -20.400 1.00 93.88 71 LEU A O 1
ATOM 577 N N . ASN A 1 72 ? 0.055 12.805 -21.051 1.00 92.44 72 ASN A N 1
ATOM 578 C CA . ASN A 1 72 ? 0.699 14.093 -21.295 1.00 92.44 72 ASN A CA 1
ATOM 579 C C . ASN A 1 72 ? 0.642 14.928 -20.025 1.00 92.44 72 ASN A C 1
ATOM 581 O O . ASN A 1 72 ? -0.437 15.096 -19.471 1.00 92.44 72 ASN A O 1
ATOM 585 N N . GLY A 1 73 ? 1.760 15.512 -19.619 1.00 88.19 73 GLY A N 1
ATOM 586 C CA . GLY A 1 73 ? 1.791 16.411 -18.473 1.00 88.19 73 GLY A CA 1
ATOM 587 C C . GLY A 1 73 ? 2.840 17.511 -18.607 1.00 88.19 73 GLY A C 1
ATOM 588 O O . GLY A 1 73 ? 3.494 17.638 -19.650 1.00 88.19 73 GLY A O 1
ATOM 589 N N . PRO A 1 74 ? 2.987 18.356 -17.577 1.00 86.50 74 PRO A N 1
ATOM 590 C CA . PRO A 1 74 ? 4.064 19.342 -17.509 1.00 86.50 74 PRO A CA 1
ATOM 591 C C . PRO A 1 74 ? 5.471 18.701 -17.569 1.00 86.50 74 PRO A C 1
ATOM 593 O O . PRO A 1 74 ? 5.608 17.492 -17.355 1.00 86.50 74 PRO A O 1
ATOM 596 N N . PRO A 1 75 ? 6.538 19.482 -17.833 1.00 88.94 75 PRO A N 1
ATOM 597 C CA . PRO A 1 75 ? 7.913 18.992 -18.007 1.00 88.94 75 PRO A CA 1
ATOM 598 C C . PRO A 1 75 ? 8.597 18.579 -16.684 1.00 88.94 75 PRO A C 1
ATOM 600 O O . PRO A 1 75 ? 9.769 18.880 -16.471 1.00 88.94 75 PRO A O 1
ATOM 603 N N . TYR A 1 76 ? 7.876 17.914 -15.778 1.00 88.31 76 TYR A N 1
ATOM 604 C CA . TYR A 1 76 ? 8.391 17.493 -14.472 1.00 88.31 76 TYR A CA 1
ATOM 605 C C . TYR A 1 76 ? 9.381 16.332 -14.577 1.00 88.31 76 TYR A C 1
ATOM 607 O O . TYR A 1 76 ? 10.372 16.298 -13.850 1.00 88.31 76 TYR A O 1
ATOM 615 N N . PHE A 1 77 ? 9.141 15.405 -15.508 1.00 91.56 77 PHE A N 1
ATOM 616 C CA . PHE A 1 77 ? 9.906 14.166 -15.627 1.00 91.56 77 PHE A CA 1
ATOM 617 C C . PHE A 1 77 ? 10.457 13.978 -17.037 1.00 91.56 77 PHE A C 1
ATOM 619 O O . PHE A 1 77 ? 9.848 14.383 -18.030 1.00 91.56 77 PHE A O 1
ATOM 626 N N . GLN A 1 78 ? 11.626 13.345 -17.123 1.00 92.81 78 GLN A N 1
ATOM 627 C CA . GLN A 1 78 ? 12.275 12.996 -18.383 1.00 92.81 78 GLN A CA 1
ATOM 628 C C . GLN A 1 78 ? 12.614 11.509 -18.387 1.00 92.81 78 GLN A C 1
ATOM 630 O O . GLN A 1 78 ? 13.133 10.990 -17.396 1.00 92.81 78 GLN A O 1
ATOM 635 N N . PHE A 1 79 ? 12.338 10.842 -19.508 1.00 96.44 79 PHE A N 1
ATOM 636 C CA . PHE A 1 79 ? 12.733 9.453 -19.714 1.00 96.44 79 PHE A CA 1
ATOM 637 C C . PHE A 1 79 ? 14.253 9.296 -19.618 1.00 96.44 79 PHE A C 1
ATOM 639 O O . PHE A 1 79 ? 15.012 10.130 -20.116 1.00 96.44 79 PHE A O 1
ATOM 646 N N . ASN A 1 80 ? 14.682 8.203 -18.997 1.00 95.69 80 ASN A N 1
ATOM 647 C CA . ASN A 1 80 ? 16.073 7.781 -18.925 1.00 95.69 80 ASN A CA 1
ATOM 648 C C . ASN A 1 80 ? 16.147 6.244 -18.990 1.00 95.69 80 ASN A C 1
ATOM 650 O O . ASN A 1 80 ? 15.126 5.573 -19.147 1.00 95.69 80 ASN A O 1
ATOM 654 N N . ALA A 1 81 ? 17.349 5.680 -18.863 1.00 95.81 81 ALA A N 1
ATOM 655 C CA . ALA A 1 81 ? 17.568 4.245 -19.020 1.00 95.81 81 ALA A CA 1
ATOM 656 C C . ALA A 1 81 ? 17.130 3.381 -17.818 1.00 95.81 81 ALA A C 1
ATOM 658 O O . ALA A 1 81 ? 17.221 2.161 -17.922 1.00 95.81 81 ALA A O 1
ATOM 659 N N . SER A 1 82 ? 16.674 3.977 -16.705 1.00 96.88 82 SER A N 1
ATOM 660 C CA . SER A 1 82 ? 16.277 3.244 -15.486 1.00 96.88 82 SER A CA 1
ATOM 661 C C . SER A 1 82 ? 15.114 2.281 -15.725 1.00 96.88 82 SER A C 1
ATOM 663 O O . SER A 1 82 ? 15.044 1.228 -15.101 1.00 96.88 82 SER A O 1
ATOM 665 N N . VAL A 1 83 ? 14.226 2.599 -16.669 1.00 98.19 83 VAL A N 1
ATOM 666 C CA . VAL A 1 83 ? 13.208 1.673 -17.162 1.00 98.19 83 VAL A CA 1
ATOM 667 C C . VAL A 1 83 ? 13.294 1.611 -18.678 1.00 98.19 83 VAL A C 1
ATOM 669 O O . VAL A 1 83 ? 13.316 2.628 -19.372 1.00 98.19 83 VAL A O 1
ATOM 672 N N . SER A 1 84 ? 13.342 0.394 -19.202 1.00 97.88 84 SER A N 1
ATOM 673 C CA . SER A 1 84 ? 13.389 0.127 -20.637 1.00 97.88 84 SER A CA 1
ATOM 674 C C . SER A 1 84 ? 12.441 -1.005 -21.008 1.00 97.88 84 SER A C 1
ATOM 676 O O . SER A 1 84 ? 11.908 -1.694 -20.140 1.00 97.88 84 SER A O 1
ATOM 678 N N . PHE A 1 85 ? 12.213 -1.193 -22.304 1.00 98.00 85 PHE A N 1
ATOM 679 C CA . PHE A 1 85 ? 11.366 -2.266 -22.812 1.00 98.00 85 PHE A CA 1
ATOM 680 C C . PHE A 1 85 ? 12.180 -3.188 -23.711 1.00 98.00 85 PHE A C 1
ATOM 682 O O . PHE A 1 85 ? 12.685 -2.762 -24.756 1.00 98.00 85 PHE A O 1
ATOM 689 N N . PHE A 1 86 ? 12.293 -4.454 -23.316 1.00 96.00 86 PHE A N 1
ATOM 690 C CA . PHE A 1 86 ? 12.792 -5.494 -24.199 1.00 96.00 86 PHE A CA 1
ATOM 691 C C . PHE A 1 86 ? 11.766 -5.766 -25.283 1.00 96.00 86 PHE A C 1
ATOM 693 O O . PHE A 1 86 ? 10.594 -5.970 -24.991 1.00 96.00 86 PHE A O 1
ATOM 700 N N . MET A 1 87 ? 12.212 -5.777 -26.532 1.00 95.00 87 MET A N 1
ATOM 701 C CA . MET A 1 87 ? 11.412 -6.132 -27.691 1.00 95.00 87 MET A CA 1
ATOM 702 C C . MET A 1 87 ? 11.977 -7.416 -28.290 1.00 95.00 87 MET A C 1
ATOM 704 O O . MET A 1 87 ? 12.998 -7.395 -28.991 1.00 95.00 87 MET A O 1
ATOM 708 N N . LEU A 1 88 ? 11.290 -8.523 -28.021 1.00 93.19 88 LEU A N 1
ATOM 709 C CA . LEU A 1 88 ? 11.701 -9.853 -28.449 1.00 93.19 88 LEU A CA 1
ATOM 710 C C . LEU A 1 88 ? 11.278 -10.072 -29.906 1.00 93.19 88 LEU A C 1
ATOM 712 O O . LEU A 1 88 ? 10.096 -10.166 -30.254 1.00 93.19 88 LEU A O 1
ATOM 716 N N . CYS A 1 89 ? 12.266 -10.064 -30.793 1.00 92.75 89 CYS A N 1
ATOM 717 C CA . CYS A 1 89 ? 12.084 -10.186 -32.232 1.00 92.75 89 CYS A CA 1
ATOM 718 C C . CYS A 1 89 ? 12.269 -11.643 -32.651 1.00 92.75 89 CYS A C 1
ATOM 720 O O . CYS A 1 89 ? 13.248 -12.275 -32.274 1.00 92.75 89 CYS A O 1
ATOM 722 N N . LYS A 1 90 ? 11.377 -12.161 -33.502 1.00 90.12 90 LYS A N 1
ATOM 723 C CA . LYS A 1 90 ? 11.383 -13.583 -33.907 1.00 90.12 90 LYS A CA 1
ATOM 724 C C . LYS A 1 90 ? 12.199 -13.866 -35.171 1.00 90.12 90 LYS A C 1
ATOM 726 O O . LYS A 1 90 ? 12.187 -14.979 -35.685 1.00 90.12 90 LYS A O 1
ATOM 731 N N . SER A 1 91 ? 12.810 -12.837 -35.760 1.00 91.69 91 SER A N 1
ATOM 732 C CA . SER A 1 91 ? 13.617 -12.966 -36.978 1.00 91.69 91 SER A CA 1
ATOM 733 C C . SER A 1 91 ? 14.546 -11.773 -37.175 1.00 91.69 91 SER A C 1
ATOM 735 O O . SER A 1 91 ? 14.206 -10.648 -36.797 1.00 91.69 91 SER A O 1
ATOM 737 N N . ASP A 1 92 ? 15.652 -11.993 -37.886 1.00 94.00 92 ASP A N 1
ATOM 738 C CA . ASP A 1 92 ? 16.569 -10.947 -38.350 1.00 94.00 92 ASP A CA 1
ATOM 739 C C . ASP A 1 92 ? 15.854 -9.788 -39.052 1.00 94.00 92 ASP A C 1
ATOM 741 O O . ASP A 1 92 ? 16.078 -8.618 -38.749 1.00 94.00 92 ASP A O 1
ATOM 745 N N . LYS A 1 93 ? 14.917 -10.106 -39.953 1.00 94.25 93 LYS A N 1
ATOM 746 C CA . LYS A 1 93 ? 14.156 -9.092 -40.697 1.00 94.25 93 LYS A CA 1
ATOM 747 C C . LYS A 1 93 ? 13.321 -8.202 -39.776 1.00 94.25 93 LYS A C 1
ATOM 749 O O . LYS A 1 93 ? 13.107 -7.029 -40.085 1.00 94.25 93 LYS A O 1
ATOM 754 N N . GLU A 1 94 ? 12.798 -8.753 -38.681 1.00 94.31 94 GLU A N 1
ATOM 755 C CA . GLU A 1 94 ? 12.010 -7.990 -37.716 1.00 94.31 94 GLU A CA 1
ATOM 756 C C . GLU A 1 94 ? 12.899 -7.054 -36.900 1.00 94.31 94 GLU A C 1
ATOM 758 O O . GLU A 1 94 ? 12.615 -5.853 -36.877 1.00 94.31 94 GLU A O 1
ATOM 763 N N . ILE A 1 95 ? 13.979 -7.574 -36.306 1.00 95.94 95 ILE A N 1
ATOM 764 C CA . ILE A 1 95 ? 14.879 -6.770 -35.472 1.00 95.94 95 ILE A CA 1
ATOM 765 C C . ILE A 1 95 ? 15.548 -5.655 -36.278 1.00 95.94 95 ILE A C 1
ATOM 767 O O . ILE A 1 95 ? 15.517 -4.503 -35.850 1.00 95.94 95 ILE A O 1
ATOM 771 N N . ASP A 1 96 ? 16.031 -5.939 -37.493 1.00 96.31 96 ASP A N 1
ATOM 772 C CA . ASP A 1 96 ? 16.674 -4.940 -38.354 1.00 96.31 96 ASP A CA 1
ATOM 773 C C . ASP A 1 96 ? 15.689 -3.811 -38.728 1.00 96.31 96 ASP A C 1
ATOM 775 O O . ASP A 1 96 ? 16.035 -2.623 -38.746 1.00 96.31 96 ASP A O 1
ATOM 779 N N . ARG A 1 97 ? 14.422 -4.161 -39.002 1.00 95.75 97 ARG A N 1
ATOM 780 C CA . ARG A 1 97 ? 13.358 -3.198 -39.329 1.00 95.75 97 ARG A CA 1
ATOM 781 C C . ARG A 1 97 ? 13.010 -2.311 -38.135 1.00 95.75 97 ARG A C 1
ATOM 783 O O . ARG A 1 97 ? 12.884 -1.099 -38.321 1.00 95.75 97 ARG A O 1
ATOM 790 N N . VAL A 1 98 ? 12.828 -2.904 -36.954 1.00 96.75 98 VAL A N 1
ATOM 791 C CA . VAL A 1 98 ? 12.480 -2.187 -35.717 1.00 96.75 98 VAL A CA 1
ATOM 792 C C . VAL A 1 98 ? 13.635 -1.280 -35.295 1.00 96.75 98 VAL A C 1
ATOM 794 O O . VAL A 1 98 ? 13.428 -0.080 -35.115 1.00 96.75 98 VAL A O 1
ATOM 797 N N . TRP A 1 99 ? 14.861 -1.809 -35.258 1.00 97.69 99 TRP A N 1
ATOM 798 C CA . TRP A 1 99 ? 16.074 -1.060 -34.925 1.00 97.69 99 TRP A CA 1
ATOM 799 C C . TRP A 1 99 ? 16.264 0.162 -35.816 1.00 97.69 99 TRP A C 1
ATOM 801 O O . TRP A 1 99 ? 16.443 1.277 -35.321 1.00 97.69 99 TRP A O 1
ATOM 811 N N . ARG A 1 100 ? 16.165 -0.025 -37.141 1.00 97.06 100 ARG A N 1
ATOM 812 C CA . ARG A 1 100 ? 16.341 1.064 -38.108 1.00 97.06 100 ARG A CA 1
ATOM 813 C C . ARG A 1 100 ? 15.360 2.205 -37.870 1.00 97.06 100 ARG A C 1
ATOM 815 O O . ARG A 1 100 ? 15.749 3.347 -38.068 1.00 97.06 100 ARG A O 1
ATOM 822 N N . LYS A 1 101 ? 14.123 1.902 -37.472 1.00 97.06 101 LYS A N 1
ATOM 823 C CA . LYS A 1 101 ? 13.089 2.907 -37.219 1.00 97.06 101 LYS A CA 1
ATOM 824 C C . LYS A 1 101 ? 13.252 3.594 -35.869 1.00 97.06 101 LYS A C 1
ATOM 826 O O . LYS A 1 101 ? 13.149 4.813 -35.815 1.00 97.06 101 LYS A O 1
ATOM 831 N N . LEU A 1 102 ? 13.523 2.844 -34.801 1.00 97.25 102 LEU A N 1
ATOM 832 C CA . LEU A 1 102 ? 13.663 3.412 -33.457 1.00 97.25 102 LEU A CA 1
ATOM 833 C C . LEU A 1 102 ? 14.868 4.350 -33.341 1.00 97.25 102 LEU A C 1
ATOM 835 O O . LEU A 1 102 ? 14.771 5.371 -32.668 1.00 97.25 102 LEU A O 1
ATOM 839 N N . LYS A 1 103 ? 15.966 4.067 -34.056 1.00 96.75 103 LYS A N 1
ATOM 840 C CA . LYS A 1 103 ? 17.141 4.951 -34.059 1.00 96.75 103 LYS A CA 1
ATOM 841 C C . LYS A 1 103 ? 16.946 6.261 -34.834 1.00 96.75 103 LYS A C 1
ATOM 843 O O . LYS A 1 103 ? 17.799 7.141 -34.748 1.00 96.75 103 LYS A O 1
ATOM 848 N N . GLU A 1 104 ? 15.881 6.412 -35.633 1.00 95.56 104 GLU A N 1
ATOM 849 C CA . GLU A 1 104 ? 15.640 7.642 -36.403 1.00 95.56 104 GLU A CA 1
ATOM 850 C C . GLU A 1 104 ? 15.421 8.826 -35.445 1.00 95.56 104 GLU A C 1
ATOM 852 O O . GLU A 1 104 ? 14.377 8.926 -34.800 1.00 95.56 104 GLU A O 1
ATOM 857 N N . LYS A 1 105 ? 16.396 9.748 -35.387 1.00 94.62 105 LYS A N 1
ATOM 858 C CA . LYS A 1 105 ? 16.442 10.877 -34.432 1.00 94.62 105 LYS A CA 1
ATOM 859 C C . LYS A 1 105 ? 16.477 10.446 -32.956 1.00 94.62 105 LYS A C 1
ATOM 861 O O . LYS A 1 105 ? 16.109 11.231 -32.089 1.00 94.62 105 LYS A O 1
ATOM 866 N N . GLY A 1 106 ? 16.888 9.207 -32.700 1.00 94.50 106 GLY A N 1
ATOM 867 C CA . GLY A 1 106 ? 17.163 8.672 -31.372 1.00 94.50 106 GLY A CA 1
ATOM 868 C C . GLY A 1 106 ? 18.665 8.583 -31.096 1.00 94.50 106 GLY A C 1
ATOM 869 O O . GLY A 1 106 ? 19.483 9.046 -31.894 1.00 94.50 106 GLY A O 1
ATOM 870 N N . GLN A 1 107 ? 19.026 7.934 -29.993 1.00 97.06 107 GLN A N 1
ATOM 871 C CA . GLN A 1 107 ? 20.409 7.663 -29.605 1.00 97.06 107 GLN A CA 1
ATOM 872 C C . GLN A 1 107 ? 20.657 6.155 -29.551 1.00 97.06 107 GLN A C 1
ATOM 874 O O . GLN A 1 107 ? 19.880 5.403 -28.973 1.00 97.06 107 GLN A O 1
ATOM 879 N N . VAL A 1 108 ? 21.758 5.696 -30.142 1.00 97.69 108 VAL A N 1
ATOM 880 C CA . VAL A 1 108 ? 22.196 4.298 -30.029 1.00 97.69 108 VAL A CA 1
ATOM 881 C C . VAL A 1 108 ? 23.122 4.188 -28.822 1.00 97.69 108 VAL A C 1
ATOM 883 O O . VAL A 1 108 ? 24.170 4.827 -28.808 1.00 97.69 108 VAL A O 1
ATOM 886 N N . LEU A 1 109 ? 22.727 3.398 -27.823 1.00 94.81 109 LEU A N 1
ATOM 887 C CA . LEU A 1 109 ? 23.531 3.115 -26.630 1.00 94.81 109 LEU A CA 1
ATOM 888 C C . LEU A 1 109 ? 24.394 1.871 -26.859 1.00 94.81 109 LEU A C 1
ATOM 890 O O . LEU A 1 109 ? 25.584 1.876 -26.568 1.00 94.81 109 LEU A O 1
ATOM 894 N N . MET A 1 110 ? 23.799 0.825 -27.440 1.00 95.44 110 MET A N 1
ATOM 895 C CA . MET A 1 110 ? 24.502 -0.375 -27.890 1.00 95.44 110 MET A CA 1
ATOM 896 C C . MET A 1 110 ? 24.097 -0.673 -29.339 1.00 95.44 110 MET A C 1
ATOM 898 O O . MET A 1 110 ? 22.896 -0.793 -29.618 1.00 95.44 110 MET A O 1
ATOM 902 N N . PRO A 1 111 ? 25.052 -0.729 -30.286 1.00 97.19 111 PRO A N 1
ATOM 903 C CA . PRO A 1 111 ? 24.746 -0.970 -31.691 1.00 97.19 111 PRO A CA 1
ATOM 904 C C . PRO A 1 111 ? 24.118 -2.348 -31.904 1.00 97.19 111 PRO A C 1
ATOM 906 O O . PRO A 1 111 ? 24.334 -3.265 -31.121 1.00 97.19 111 PRO A O 1
ATOM 909 N N . LEU A 1 112 ? 23.356 -2.501 -32.991 1.00 97.69 112 LEU A N 1
ATOM 910 C CA . LEU A 1 112 ? 22.824 -3.806 -33.370 1.00 97.69 112 LEU A CA 1
ATOM 911 C C . LEU A 1 112 ? 23.969 -4.722 -33.804 1.00 97.69 112 LEU A C 1
ATOM 913 O O . LEU A 1 112 ? 24.526 -4.545 -34.888 1.00 97.69 112 LEU A O 1
ATOM 917 N N . ALA A 1 113 ? 24.318 -5.671 -32.945 1.00 97.06 113 ALA A N 1
ATOM 918 C CA . ALA A 1 113 ? 25.441 -6.579 -33.130 1.00 97.06 113 ALA A CA 1
ATOM 919 C C . ALA A 1 113 ? 25.210 -7.897 -32.377 1.00 97.06 113 ALA A C 1
ATOM 921 O O . ALA A 1 113 ? 24.207 -8.064 -31.680 1.00 97.06 113 ALA A O 1
ATOM 922 N N . LYS A 1 114 ? 26.144 -8.837 -32.534 1.00 94.94 114 LYS A N 1
ATOM 923 C CA . LYS A 1 114 ? 26.216 -10.044 -31.708 1.00 94.94 114 LYS A CA 1
ATOM 924 C C . LYS A 1 114 ? 26.843 -9.700 -30.357 1.00 94.94 114 LYS A C 1
ATOM 926 O O . LYS A 1 114 ? 27.859 -9.008 -30.320 1.00 94.94 114 LYS A O 1
ATOM 931 N N . TYR A 1 115 ? 26.263 -10.233 -29.289 1.00 90.38 115 TYR A N 1
ATOM 932 C CA . TYR A 1 115 ? 26.760 -10.144 -27.917 1.00 90.38 115 TYR A CA 1
ATOM 933 C C . TYR A 1 115 ? 26.760 -11.539 -27.282 1.00 90.38 115 TYR A C 1
ATOM 935 O O . TYR A 1 115 ? 26.124 -12.453 -27.808 1.00 90.38 115 TYR A O 1
ATOM 943 N N . ASP A 1 116 ? 27.452 -11.716 -26.157 1.00 84.56 116 ASP A N 1
ATOM 944 C CA . ASP A 1 116 ? 27.627 -13.040 -25.537 1.00 84.56 116 ASP A CA 1
ATOM 945 C C . ASP A 1 116 ? 26.296 -13.715 -25.174 1.00 84.56 116 ASP A C 1
ATOM 947 O O . ASP A 1 116 ? 26.162 -14.931 -25.268 1.00 84.56 116 ASP A O 1
ATOM 951 N N . TRP A 1 117 ? 25.283 -12.919 -24.829 1.00 83.75 117 TRP A N 1
ATOM 952 C CA . TRP A 1 117 ? 23.951 -13.387 -24.440 1.00 83.75 117 TRP A CA 1
ATOM 953 C C . TRP A 1 117 ? 22.922 -13.388 -25.579 1.00 83.75 117 TRP A C 1
ATOM 955 O O . TRP A 1 117 ? 21.788 -13.810 -25.365 1.00 83.75 117 TRP A O 1
ATOM 965 N N . SER A 1 118 ? 23.249 -12.879 -26.776 1.00 88.69 118 SER A N 1
ATOM 966 C CA . SER A 1 118 ? 22.291 -12.849 -27.887 1.00 88.69 118 SER A CA 1
ATOM 967 C C . SER A 1 118 ? 22.960 -12.767 -29.265 1.00 88.69 118 SER A C 1
ATOM 969 O O . SER A 1 118 ? 23.839 -11.925 -29.484 1.00 88.69 118 SER A O 1
ATOM 971 N N . PRO A 1 119 ? 22.497 -13.562 -30.254 1.00 91.62 119 PRO A N 1
ATOM 972 C CA . PRO A 1 119 ? 23.014 -13.508 -31.622 1.00 91.62 119 PRO A CA 1
ATOM 973 C C . PRO A 1 119 ? 22.808 -12.143 -32.291 1.00 91.62 119 PRO A C 1
ATOM 975 O O . PRO A 1 119 ? 23.617 -11.752 -33.133 1.00 91.62 119 PRO A O 1
ATOM 978 N N . LYS A 1 120 ? 21.757 -11.409 -31.904 1.00 95.44 120 LYS A N 1
ATOM 979 C CA . LYS A 1 120 ? 21.533 -10.017 -32.292 1.00 95.44 120 LYS A CA 1
ATOM 980 C C . LYS A 1 120 ? 20.845 -9.260 -31.169 1.00 95.44 120 LYS A C 1
ATOM 982 O O . LYS A 1 120 ? 19.693 -9.542 -30.841 1.00 95.44 120 LYS A O 1
ATOM 987 N N . TYR A 1 121 ? 21.520 -8.241 -30.665 1.00 96.62 121 TYR A N 1
ATOM 988 C CA . TYR A 1 121 ? 20.994 -7.353 -29.645 1.00 96.62 121 TYR A CA 1
ATOM 989 C C . TYR A 1 121 ? 21.324 -5.892 -29.960 1.00 96.62 121 TYR A C 1
ATOM 991 O O . TYR A 1 121 ? 22.326 -5.610 -30.614 1.00 96.62 121 TYR A O 1
ATOM 999 N N . ALA A 1 122 ? 20.470 -4.964 -29.529 1.00 97.81 122 ALA A N 1
ATOM 1000 C CA . ALA A 1 122 ? 20.715 -3.526 -29.593 1.00 97.81 122 ALA A CA 1
ATOM 1001 C C . ALA A 1 122 ? 20.047 -2.807 -28.421 1.00 97.81 122 ALA A C 1
ATOM 1003 O O . ALA A 1 122 ? 18.951 -3.181 -28.015 1.00 97.81 122 ALA A O 1
ATOM 1004 N N . TRP A 1 123 ? 20.627 -1.692 -27.980 1.00 97.38 123 TRP A N 1
ATOM 1005 C CA . TRP A 1 123 ? 19.980 -0.766 -27.051 1.00 97.38 123 TRP A CA 1
ATOM 1006 C C . TRP A 1 123 ? 19.885 0.613 -27.694 1.00 97.38 123 TRP A C 1
ATOM 1008 O O . TRP A 1 123 ? 20.897 1.227 -28.038 1.00 97.38 123 TRP A O 1
ATOM 1018 N N . VAL A 1 124 ? 18.662 1.103 -27.880 1.00 98.12 124 VAL A N 1
ATOM 1019 C CA . VAL A 1 124 ? 18.376 2.388 -28.518 1.00 98.12 124 VAL A CA 1
ATOM 1020 C C . VAL A 1 124 ? 17.399 3.209 -27.682 1.00 98.12 124 VAL A C 1
ATOM 1022 O O . VAL A 1 124 ? 16.391 2.699 -27.207 1.00 98.12 124 VAL A O 1
ATOM 1025 N N . GLN A 1 125 ? 17.689 4.491 -27.518 1.00 97.94 125 GLN A N 1
ATOM 1026 C CA . GLN A 1 125 ? 16.730 5.493 -27.080 1.00 97.94 125 GLN A CA 1
ATOM 1027 C C . GLN A 1 125 ? 16.019 6.042 -28.318 1.00 97.94 125 GLN A C 1
ATOM 1029 O O . GLN A 1 125 ? 16.679 6.490 -29.256 1.00 97.94 125 GLN A O 1
ATOM 1034 N N . ASP A 1 126 ? 14.690 6.002 -28.355 1.00 97.56 126 ASP A N 1
ATOM 1035 C CA . ASP A 1 126 ? 13.934 6.575 -29.466 1.00 97.56 126 ASP A CA 1
ATOM 1036 C C . ASP A 1 126 ? 13.875 8.112 -29.399 1.00 97.56 126 ASP A C 1
ATOM 1038 O O . ASP A 1 126 ? 14.293 8.744 -28.429 1.00 97.56 126 ASP A O 1
ATOM 1042 N N . LYS A 1 127 ? 13.335 8.745 -30.445 1.00 96.19 127 LYS A N 1
ATOM 1043 C CA . LYS A 1 127 ? 13.228 10.214 -30.533 1.00 96.19 127 LYS A CA 1
ATOM 1044 C C . LYS A 1 127 ? 12.365 10.874 -29.446 1.00 96.19 127 LYS A C 1
ATOM 1046 O O . LYS A 1 127 ? 12.354 12.100 -29.365 1.00 96.19 127 LYS A O 1
ATOM 1051 N N . PHE A 1 128 ? 11.580 10.098 -28.695 1.00 95.81 128 PHE A N 1
ATOM 1052 C CA . PHE A 1 128 ? 10.769 10.582 -27.576 1.00 95.81 128 PHE A CA 1
ATOM 1053 C C . PHE A 1 128 ? 11.480 10.416 -26.231 1.00 95.81 128 PHE A C 1
ATOM 1055 O O . PHE A 1 128 ? 11.007 10.951 -25.233 1.00 95.81 128 PHE A O 1
ATOM 1062 N N . GLY A 1 129 ? 12.616 9.715 -26.215 1.00 95.69 129 GLY A N 1
ATOM 1063 C CA . GLY A 1 129 ? 13.422 9.456 -25.033 1.00 95.69 129 GLY A CA 1
ATOM 1064 C C . GLY A 1 129 ? 13.236 8.059 -24.440 1.00 95.69 129 GLY A C 1
ATOM 1065 O O . GLY A 1 129 ? 13.904 7.751 -23.460 1.00 95.69 129 GLY A O 1
ATOM 1066 N N . ILE A 1 130 ? 12.375 7.210 -25.014 1.00 97.38 130 ILE A N 1
ATOM 1067 C CA . ILE A 1 130 ? 12.082 5.877 -24.466 1.00 97.38 130 ILE A CA 1
ATOM 1068 C C . ILE A 1 130 ? 13.183 4.893 -24.851 1.00 97.38 130 ILE A C 1
ATOM 1070 O O . ILE A 1 130 ? 13.605 4.833 -26.007 1.00 97.38 130 ILE A O 1
ATOM 1074 N N . HIS A 1 131 ? 13.628 4.100 -23.880 1.00 98.19 131 HIS A N 1
ATOM 1075 C CA . HIS A 1 131 ? 14.703 3.133 -24.047 1.00 98.19 131 HIS A CA 1
ATOM 1076 C C . HIS A 1 131 ? 14.161 1.754 -24.450 1.00 98.19 131 HIS A C 1
ATOM 1078 O O . HIS A 1 131 ? 13.341 1.157 -23.753 1.00 98.19 131 HIS A O 1
ATOM 1084 N N . TRP A 1 132 ? 14.672 1.234 -25.563 1.00 98.25 132 TRP A N 1
ATOM 1085 C CA . TRP A 1 132 ? 14.316 -0.054 -26.150 1.00 98.25 132 TRP A CA 1
ATOM 1086 C C . TRP A 1 132 ? 15.536 -0.971 -26.204 1.00 98.25 132 TRP A C 1
ATOM 1088 O O . TRP A 1 132 ? 16.573 -0.591 -26.755 1.00 98.25 132 TRP A O 1
ATOM 1098 N N . GLN A 1 133 ? 15.385 -2.186 -25.683 1.00 97.50 133 GLN A N 1
ATOM 1099 C CA . GLN A 1 133 ? 16.373 -3.259 -25.773 1.00 97.50 133 GLN A CA 1
ATOM 1100 C C . GLN A 1 133 ? 15.862 -4.299 -26.775 1.00 97.50 133 GLN A C 1
ATOM 1102 O O . GLN A 1 133 ? 14.913 -5.029 -26.521 1.00 97.50 133 GLN A O 1
ATOM 1107 N N . LEU A 1 134 ? 16.420 -4.325 -27.979 1.00 97.19 134 LEU A N 1
ATOM 1108 C CA . LEU A 1 134 ? 15.987 -5.239 -29.031 1.00 97.19 134 LEU A CA 1
ATOM 1109 C C . LEU A 1 134 ? 16.796 -6.521 -28.926 1.00 97.19 134 LEU A C 1
ATOM 1111 O O . LEU A 1 134 ? 18.021 -6.452 -28.894 1.00 97.19 134 LEU A O 1
ATOM 1115 N N . MET A 1 135 ? 16.129 -7.668 -28.922 1.00 94.50 135 MET A N 1
ATOM 1116 C CA . MET A 1 135 ? 16.788 -8.966 -28.826 1.00 94.50 135 MET A CA 1
ATOM 1117 C C . MET A 1 135 ? 16.195 -9.924 -29.850 1.00 94.50 135 MET A C 1
ATOM 1119 O O . MET A 1 135 ? 14.975 -10.014 -29.987 1.00 94.50 135 MET A O 1
ATOM 1123 N N . LEU A 1 136 ? 17.055 -10.616 -30.594 1.00 92.62 136 LEU A N 1
ATOM 1124 C CA . LEU A 1 136 ? 16.643 -11.733 -31.431 1.00 92.62 136 LEU A CA 1
ATOM 1125 C C . LEU A 1 136 ? 16.465 -12.960 -30.542 1.00 92.62 136 LEU A C 1
ATOM 1127 O O . LEU A 1 136 ? 17.405 -13.379 -29.868 1.00 92.62 136 LEU A O 1
ATOM 1131 N N . GLU A 1 137 ? 15.261 -13.513 -30.566 1.00 81.88 137 GLU A N 1
ATOM 1132 C CA . GLU A 1 137 ? 14.882 -14.682 -29.788 1.00 81.88 137 GLU A CA 1
ATOM 1133 C C . GLU A 1 137 ? 14.551 -15.849 -30.723 1.00 81.88 137 GLU A C 1
ATOM 1135 O O . GLU A 1 137 ? 13.857 -15.687 -31.734 1.00 81.88 137 GLU A O 1
ATOM 1140 N N . GLU A 1 138 ? 15.067 -17.035 -30.400 1.00 66.94 138 GLU A N 1
ATOM 1141 C CA . GLU A 1 138 ? 14.813 -18.240 -31.183 1.00 66.94 138 GLU A CA 1
ATOM 1142 C C . GLU A 1 138 ? 13.363 -18.723 -30.993 1.00 66.94 138 GLU A C 1
ATOM 1144 O O . GLU A 1 138 ? 12.762 -18.612 -29.927 1.00 66.94 138 GLU A O 1
ATOM 1149 N N . SER A 1 139 ? 12.768 -19.232 -32.075 1.00 54.53 139 SER A N 1
ATOM 1150 C CA . SER A 1 139 ? 11.314 -19.337 -32.297 1.00 54.53 139 SER A CA 1
ATOM 1151 C C . SER A 1 139 ? 10.477 -20.178 -31.310 1.00 54.53 139 SER A C 1
ATOM 1153 O O . SER A 1 139 ? 9.258 -20.235 -31.469 1.00 54.53 139 SER A O 1
ATOM 1155 N N . SER A 1 140 ? 11.086 -20.816 -30.309 1.00 54.56 140 SER A N 1
ATOM 1156 C CA . SER A 1 140 ? 10.431 -21.687 -29.321 1.00 54.56 140 SER A CA 1
ATOM 1157 C C . SER A 1 140 ? 9.988 -20.979 -28.032 1.00 54.56 140 SER A C 1
ATOM 1159 O O . SER A 1 140 ? 9.358 -21.615 -27.188 1.00 54.56 140 SER A O 1
ATOM 1161 N N . SER A 1 141 ? 10.285 -19.686 -27.865 1.00 61.25 141 SER A N 1
ATOM 1162 C CA . SER A 1 141 ? 9.967 -18.956 -26.633 1.00 61.25 141 SER A CA 1
ATOM 1163 C C . SER A 1 141 ? 8.472 -18.671 -26.446 1.00 61.25 141 SER A C 1
ATOM 1165 O O . SER A 1 141 ? 7.769 -18.232 -27.365 1.00 61.25 141 SER A O 1
ATOM 1167 N N . THR A 1 142 ? 7.994 -18.889 -25.219 1.00 65.81 142 THR A N 1
ATOM 1168 C CA . THR A 1 142 ? 6.651 -18.517 -24.748 1.00 65.81 142 THR A CA 1
ATOM 1169 C C . THR A 1 142 ? 6.596 -17.095 -24.186 1.00 65.81 142 THR A C 1
ATOM 1171 O O . THR A 1 142 ? 5.563 -16.713 -23.635 1.00 65.81 142 THR A O 1
ATOM 1174 N N . LEU A 1 143 ? 7.689 -16.329 -24.276 1.00 71.50 143 LEU A N 1
ATOM 1175 C CA . LEU A 1 143 ? 7.768 -14.999 -23.689 1.00 71.50 143 LEU A CA 1
ATOM 1176 C C . LEU A 1 143 ? 6.882 -13.977 -24.398 1.00 71.50 143 LEU A C 1
ATOM 1178 O O . LEU A 1 143 ? 6.575 -14.038 -25.594 1.00 71.50 143 LEU A O 1
ATOM 1182 N N . GLU A 1 144 ? 6.472 -13.009 -23.591 1.00 85.06 144 GLU A N 1
ATOM 1183 C CA . GLU A 1 144 ? 5.785 -11.811 -24.023 1.00 85.06 144 GLU A CA 1
ATOM 1184 C C . GLU A 1 144 ? 6.674 -11.000 -24.968 1.00 85.06 144 GLU A C 1
ATOM 1186 O O . GLU A 1 144 ? 7.866 -10.817 -24.749 1.00 85.06 144 GLU A O 1
ATOM 1191 N N . LYS A 1 145 ? 6.085 -10.488 -26.052 1.00 90.44 145 LYS A N 1
ATOM 1192 C CA . LYS A 1 145 ? 6.848 -9.797 -27.100 1.00 90.44 145 LYS A CA 1
ATOM 1193 C C . LYS A 1 145 ? 7.490 -8.489 -26.623 1.00 90.44 145 LYS A C 1
ATOM 1195 O O . LYS A 1 145 ? 8.472 -8.046 -27.218 1.00 90.44 145 LYS A O 1
ATOM 1200 N N . ILE A 1 146 ? 6.914 -7.874 -25.589 1.00 94.38 146 ILE A N 1
ATOM 1201 C CA . ILE A 1 146 ? 7.454 -6.691 -24.928 1.00 94.38 146 ILE A CA 1
ATOM 1202 C C . ILE A 1 146 ? 7.555 -6.978 -23.434 1.00 94.38 146 ILE A C 1
ATOM 1204 O O . ILE A 1 146 ? 6.543 -7.292 -22.820 1.00 94.38 146 ILE A O 1
ATOM 1208 N N . VAL A 1 147 ? 8.749 -6.825 -22.863 1.00 95.62 147 VAL A N 1
ATOM 1209 C CA . VAL A 1 147 ? 9.017 -7.091 -21.443 1.00 95.62 147 VAL A CA 1
ATOM 1210 C C . VAL A 1 147 ? 9.603 -5.837 -20.789 1.00 95.62 147 VAL A C 1
ATOM 1212 O O . VAL A 1 147 ? 10.654 -5.363 -21.232 1.00 95.62 147 VAL A O 1
ATOM 1215 N N . PRO A 1 148 ? 8.959 -5.252 -19.764 1.00 97.50 148 PRO A N 1
ATOM 1216 C CA . PRO A 1 148 ? 9.546 -4.157 -19.002 1.00 97.50 148 PRO A CA 1
ATOM 1217 C C . PRO A 1 148 ? 10.801 -4.613 -18.254 1.00 97.50 148 PRO A C 1
ATOM 1219 O O . PRO A 1 148 ? 10.815 -5.676 -17.632 1.00 97.50 148 PRO A O 1
ATOM 1222 N N . ALA A 1 149 ? 11.841 -3.786 -18.285 1.00 97.75 149 ALA A N 1
ATOM 1223 C CA . ALA A 1 149 ? 13.098 -4.031 -17.600 1.00 97.75 149 ALA A CA 1
ATOM 1224 C C . ALA A 1 149 ? 13.465 -2.875 -16.672 1.00 97.75 149 ALA A C 1
ATOM 1226 O O . ALA A 1 149 ? 13.541 -1.722 -17.105 1.00 97.75 149 ALA A O 1
ATOM 1227 N N . LEU A 1 150 ? 13.718 -3.216 -15.410 1.00 98.56 150 LEU A N 1
ATOM 1228 C CA . LEU A 1 150 ? 14.184 -2.310 -14.367 1.00 98.56 150 LEU A CA 1
ATOM 1229 C C . LEU A 1 150 ? 15.713 -2.319 -14.325 1.00 98.56 150 LEU A C 1
ATOM 1231 O O . LEU A 1 150 ? 16.328 -3.381 -14.217 1.00 98.56 150 LEU A O 1
ATOM 1235 N N . PHE A 1 151 ? 16.324 -1.142 -14.406 1.00 97.88 151 PHE A N 1
ATOM 1236 C CA . PHE A 1 151 ? 17.768 -0.979 -14.439 1.00 97.88 151 PHE A CA 1
ATOM 1237 C C . PHE A 1 151 ? 18.262 -0.213 -13.214 1.00 97.88 151 PHE A C 1
ATOM 1239 O O . PHE A 1 151 ? 18.068 0.996 -13.081 1.00 97.88 151 PHE A O 1
ATOM 1246 N N . PHE A 1 152 ? 18.904 -0.944 -12.311 1.00 97.62 152 PHE A N 1
ATOM 1247 C CA . PHE A 1 152 ? 19.372 -0.463 -11.022 1.00 97.62 152 PHE A CA 1
ATOM 1248 C C . PHE A 1 152 ? 20.777 0.128 -11.170 1.00 97.62 152 PHE A C 1
ATOM 1250 O O . PHE A 1 152 ? 21.752 -0.566 -11.459 1.00 97.62 152 PHE A O 1
ATOM 1257 N N . THR A 1 153 ? 20.874 1.448 -11.014 1.00 95.38 153 THR A N 1
ATOM 1258 C CA . THR A 1 153 ? 22.107 2.218 -11.241 1.00 95.38 153 THR A CA 1
ATOM 1259 C C . THR A 1 153 ? 22.351 3.218 -10.114 1.00 95.38 153 THR A C 1
ATOM 1261 O O . THR A 1 153 ? 21.463 3.461 -9.290 1.00 95.38 153 THR A O 1
ATOM 1264 N N . GLY A 1 154 ? 23.542 3.824 -10.076 1.00 92.50 154 GLY A N 1
ATOM 1265 C CA . GLY A 1 154 ? 23.892 4.844 -9.089 1.00 92.50 154 GLY A CA 1
ATOM 1266 C C . GLY A 1 154 ? 23.607 4.384 -7.656 1.00 92.50 154 GLY A C 1
ATOM 1267 O O . GLY A 1 154 ? 24.070 3.332 -7.230 1.00 92.50 154 GLY A O 1
ATOM 1268 N N . LYS A 1 155 ? 22.795 5.153 -6.920 1.00 91.06 155 LYS A N 1
ATOM 1269 C CA . LYS A 1 155 ? 22.417 4.832 -5.529 1.00 91.06 155 LYS A CA 1
ATOM 1270 C C . LYS A 1 155 ? 21.576 3.558 -5.379 1.00 91.06 155 LYS A C 1
ATOM 1272 O O . LYS A 1 155 ? 21.525 3.019 -4.281 1.00 91.06 155 LYS A O 1
ATOM 1277 N N . SER A 1 156 ? 20.909 3.112 -6.443 1.00 93.38 156 SER A N 1
ATOM 1278 C CA . SER A 1 156 ? 20.105 1.886 -6.433 1.00 93.38 156 SER A CA 1
ATOM 1279 C C . SER A 1 156 ? 20.881 0.665 -6.937 1.00 93.38 156 SER A C 1
ATOM 1281 O O . SER A 1 156 ? 20.317 -0.425 -6.941 1.00 93.38 156 SER A O 1
ATOM 1283 N N . HIS A 1 157 ? 22.135 0.819 -7.381 1.00 95.81 157 HIS A N 1
ATOM 1284 C CA . HIS A 1 157 ? 22.959 -0.303 -7.836 1.00 95.81 157 HIS A CA 1
ATOM 1285 C C . HIS A 1 157 ? 23.151 -1.341 -6.719 1.00 95.81 157 HIS A C 1
ATOM 1287 O O . HIS A 1 157 ? 23.496 -0.990 -5.592 1.00 95.81 157 HIS A O 1
ATOM 1293 N N . GLY A 1 158 ? 22.973 -2.616 -7.058 1.00 95.44 158 GLY A N 1
ATOM 1294 C CA . GLY A 1 158 ? 23.048 -3.759 -6.149 1.00 95.44 158 GLY A CA 1
ATOM 1295 C C . GLY A 1 158 ? 21.694 -4.172 -5.567 1.00 95.44 158 GLY A C 1
ATOM 1296 O O . GLY A 1 158 ? 21.605 -5.222 -4.935 1.00 95.44 158 GLY A O 1
ATOM 1297 N N . ASN A 1 159 ? 20.630 -3.393 -5.792 1.00 97.19 159 ASN A N 1
ATOM 1298 C CA . ASN A 1 159 ? 19.315 -3.658 -5.204 1.00 97.19 159 ASN A CA 1
ATOM 1299 C C . ASN A 1 159 ? 18.419 -4.553 -6.075 1.00 97.19 159 ASN A C 1
ATOM 1301 O O . ASN A 1 159 ? 17.314 -4.884 -5.646 1.00 97.19 159 ASN A O 1
ATOM 1305 N N . ALA A 1 160 ? 18.836 -4.939 -7.288 1.00 98.31 160 ALA A N 1
ATOM 1306 C CA . ALA A 1 160 ? 17.950 -5.641 -8.219 1.00 98.31 160 ALA A CA 1
ATOM 1307 C C . ALA A 1 160 ? 17.421 -6.975 -7.664 1.00 98.31 160 ALA A C 1
ATOM 1309 O O . ALA A 1 160 ? 16.233 -7.267 -7.802 1.00 98.31 160 ALA A O 1
ATOM 1310 N N . GLU A 1 161 ? 18.267 -7.779 -7.011 1.00 98.38 161 GLU A N 1
ATOM 1311 C CA . GLU A 1 161 ? 17.842 -9.054 -6.415 1.00 98.38 161 GLU A CA 1
ATOM 1312 C C . GLU A 1 161 ? 16.849 -8.844 -5.268 1.00 98.38 161 GLU A C 1
ATOM 1314 O O . GLU A 1 161 ? 15.806 -9.499 -5.234 1.00 98.38 161 GLU A O 1
ATOM 1319 N N . GLU A 1 162 ? 17.130 -7.896 -4.369 1.00 98.38 162 GLU A N 1
ATOM 1320 C CA . GLU A 1 162 ? 16.228 -7.560 -3.265 1.00 98.38 162 GLU A CA 1
ATOM 1321 C C . GLU A 1 162 ? 14.878 -7.056 -3.794 1.00 98.38 162 GLU A C 1
ATOM 1323 O O . GLU A 1 162 ? 13.824 -7.437 -3.282 1.00 98.38 162 GLU A O 1
ATOM 1328 N N . ALA A 1 163 ? 14.892 -6.243 -4.852 1.00 98.56 163 ALA A N 1
ATOM 1329 C CA . ALA A 1 163 ? 13.683 -5.738 -5.486 1.00 98.56 163 ALA A CA 1
ATOM 1330 C C . ALA A 1 163 ? 12.848 -6.858 -6.106 1.00 98.56 163 ALA A C 1
ATOM 1332 O O . ALA A 1 163 ? 11.647 -6.938 -5.857 1.00 98.56 163 ALA A O 1
ATOM 1333 N N . VAL A 1 164 ? 13.476 -7.773 -6.845 1.00 98.62 164 VAL A N 1
ATOM 1334 C CA . VAL A 1 164 ? 12.800 -8.935 -7.438 1.00 98.62 164 VAL A CA 1
ATOM 1335 C C . VAL A 1 164 ? 12.167 -9.815 -6.355 1.00 98.62 164 VAL A C 1
ATOM 1337 O O . VAL A 1 164 ? 11.000 -10.201 -6.471 1.00 98.62 164 VAL A O 1
ATOM 1340 N N . GLN A 1 165 ? 12.899 -10.111 -5.280 1.00 98.38 165 GLN A N 1
ATOM 1341 C CA . GLN A 1 165 ? 12.383 -10.890 -4.149 1.00 98.38 165 GLN A CA 1
ATOM 1342 C C . GLN A 1 165 ? 11.223 -10.170 -3.451 1.00 98.38 165 GLN A C 1
ATOM 1344 O O . GLN A 1 165 ? 10.191 -10.772 -3.153 1.00 98.38 165 GLN A O 1
ATOM 1349 N N . PHE A 1 166 ? 11.351 -8.861 -3.244 1.00 98.69 166 PHE A N 1
ATOM 1350 C CA . PHE A 1 166 ? 10.295 -8.051 -2.660 1.00 98.69 166 PHE A CA 1
ATOM 1351 C C . PHE A 1 166 ? 9.035 -8.052 -3.532 1.00 98.69 166 PHE A C 1
ATOM 1353 O O . PHE A 1 166 ? 7.962 -8.394 -3.037 1.00 98.69 166 PHE A O 1
ATOM 1360 N N . TYR A 1 167 ? 9.143 -7.755 -4.829 1.00 98.62 167 TYR A N 1
ATOM 1361 C CA . TYR A 1 167 ? 7.984 -7.736 -5.721 1.00 98.62 167 TYR A CA 1
ATOM 1362 C C . TYR A 1 167 ? 7.321 -9.110 -5.814 1.00 98.62 167 TYR A C 1
ATOM 1364 O O . TYR A 1 167 ? 6.102 -9.213 -5.699 1.00 98.62 167 TYR A O 1
ATOM 1372 N N . THR A 1 168 ? 8.100 -10.185 -5.933 1.00 98.12 168 THR A N 1
ATOM 1373 C CA . THR A 1 168 ? 7.530 -11.539 -5.945 1.00 98.12 168 THR A CA 1
ATOM 1374 C C . THR A 1 168 ? 6.853 -11.906 -4.619 1.00 98.12 168 THR A C 1
ATOM 1376 O O . THR A 1 168 ? 5.875 -12.642 -4.637 1.00 98.12 168 THR A O 1
ATOM 1379 N N . SER A 1 169 ? 7.258 -11.329 -3.483 1.00 98.00 169 SER A N 1
ATOM 1380 C CA . SER A 1 169 ? 6.537 -11.497 -2.210 1.00 98.00 169 SER A CA 1
ATOM 1381 C C . SER A 1 169 ? 5.251 -10.662 -2.084 1.00 98.00 169 SER A C 1
ATOM 1383 O O . SER A 1 169 ? 4.368 -11.008 -1.298 1.00 98.00 169 SER A O 1
ATOM 1385 N N . VAL A 1 170 ? 5.146 -9.550 -2.822 1.00 97.81 170 VAL A N 1
ATOM 1386 C CA . VAL A 1 170 ? 4.009 -8.613 -2.760 1.00 97.81 170 VAL A CA 1
ATOM 1387 C C . VAL A 1 170 ? 2.905 -8.997 -3.742 1.00 97.81 170 VAL A C 1
ATOM 1389 O O . VAL A 1 170 ? 1.728 -8.920 -3.409 1.00 97.81 170 VAL A O 1
ATOM 1392 N N . PHE A 1 171 ? 3.244 -9.392 -4.966 1.00 97.25 171 PHE A N 1
ATOM 1393 C CA . PHE A 1 171 ? 2.240 -9.727 -5.978 1.00 97.25 171 PHE A CA 1
ATOM 1394 C C . PHE A 1 171 ? 1.772 -11.179 -5.836 1.00 97.25 171 PHE A C 1
ATOM 1396 O O . PHE A 1 171 ? 2.569 -12.070 -5.559 1.00 97.25 171 PHE A O 1
ATOM 1403 N N . ARG A 1 172 ? 0.469 -11.429 -6.031 1.00 90.25 172 ARG A N 1
ATOM 1404 C CA . ARG A 1 172 ? -0.161 -12.718 -5.685 1.00 90.25 172 ARG A CA 1
ATOM 1405 C C . ARG A 1 172 ? 0.177 -13.817 -6.685 1.00 90.25 172 ARG A C 1
ATOM 1407 O O . ARG A 1 172 ? 0.488 -14.935 -6.291 1.00 90.25 172 ARG A O 1
ATOM 1414 N N . ASN A 1 173 ? 0.096 -13.503 -7.978 1.00 93.31 173 ASN A N 1
ATOM 1415 C CA . ASN A 1 173 ? 0.448 -14.435 -9.052 1.00 93.31 173 ASN A CA 1
ATOM 1416 C C . ASN A 1 173 ? 1.845 -14.108 -9.574 1.00 93.31 173 ASN A C 1
ATOM 1418 O O . ASN A 1 173 ? 2.005 -13.570 -10.673 1.00 93.31 173 ASN A O 1
ATOM 1422 N N . SER A 1 174 ? 2.846 -14.361 -8.741 1.00 96.56 174 SER A N 1
ATOM 1423 C CA . SER A 1 174 ? 4.239 -14.040 -9.017 1.00 96.56 174 SER A CA 1
ATOM 1424 C C . SER A 1 174 ? 5.103 -15.298 -9.063 1.00 96.56 174 SER A C 1
ATOM 1426 O O . SER A 1 174 ? 4.750 -16.348 -8.519 1.00 96.56 174 SER A O 1
ATOM 1428 N N . LYS A 1 175 ? 6.249 -15.202 -9.738 1.00 95.94 175 LYS A N 1
ATOM 1429 C CA . LYS A 1 175 ? 7.234 -16.285 -9.788 1.00 95.94 175 LYS A CA 1
ATOM 1430 C C . LYS A 1 175 ? 8.613 -15.735 -10.115 1.00 95.94 175 LYS A C 1
ATOM 1432 O O . LYS A 1 175 ? 8.752 -14.966 -11.056 1.00 95.94 175 LYS A O 1
ATOM 1437 N N . LEU A 1 176 ? 9.640 -16.163 -9.391 1.00 96.81 176 LEU A N 1
ATOM 1438 C CA . LEU A 1 176 ? 11.020 -15.966 -9.827 1.00 96.81 176 LEU A CA 1
ATOM 1439 C C . LEU A 1 176 ? 11.376 -17.037 -10.868 1.00 96.81 176 LEU A C 1
ATOM 1441 O O . LEU A 1 176 ? 11.242 -18.224 -10.579 1.00 96.81 176 LEU A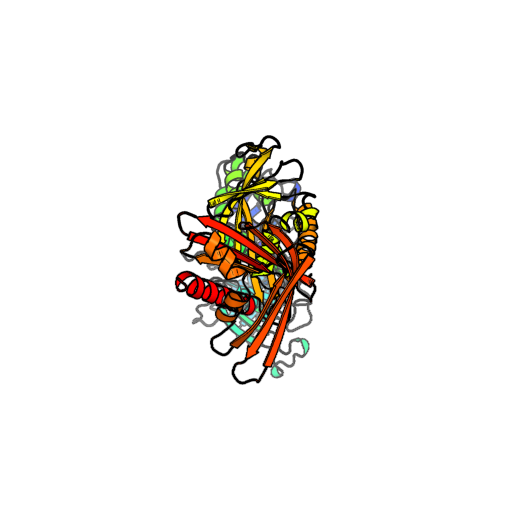 O 1
ATOM 1445 N N . GLU A 1 177 ? 11.806 -16.631 -12.064 1.00 94.56 177 GLU A N 1
ATOM 1446 C CA . GLU A 1 177 ? 12.221 -17.573 -13.117 1.00 94.56 177 GLU A CA 1
ATOM 1447 C C . GLU A 1 177 ? 13.722 -17.861 -13.046 1.00 94.56 177 GLU A C 1
ATOM 1449 O O . GLU A 1 177 ? 14.138 -19.013 -13.142 1.00 94.56 177 GLU A O 1
ATOM 1454 N N . GLY A 1 178 ? 14.544 -16.832 -12.830 1.00 93.81 178 GLY A N 1
ATOM 1455 C CA . GLY A 1 178 ? 15.983 -17.011 -12.678 1.00 93.81 178 GLY A CA 1
ATOM 1456 C C . GLY A 1 178 ? 16.730 -15.708 -12.434 1.00 93.81 178 GLY A C 1
ATOM 1457 O O . GLY A 1 178 ? 16.258 -14.630 -12.797 1.00 93.81 178 GLY A O 1
ATOM 1458 N N . ILE A 1 179 ? 17.908 -15.826 -11.820 1.00 96.81 179 ILE A N 1
ATOM 1459 C CA . ILE A 1 179 ? 18.845 -14.726 -11.581 1.00 96.81 179 ILE A CA 1
ATOM 1460 C C . ILE A 1 179 ? 20.229 -15.176 -12.040 1.00 96.81 179 ILE A C 1
ATOM 1462 O O . ILE A 1 179 ? 20.774 -16.159 -11.541 1.00 96.81 179 ILE A O 1
ATOM 1466 N N . LEU A 1 180 ? 20.798 -14.431 -12.977 1.00 94.88 180 LEU A N 1
ATOM 1467 C CA . LEU A 1 180 ? 22.182 -14.510 -13.405 1.00 94.88 180 LEU A CA 1
ATOM 1468 C C . LEU A 1 180 ? 22.951 -13.350 -12.774 1.00 94.88 180 LEU A C 1
ATOM 1470 O O . LEU A 1 180 ? 22.589 -12.185 -12.953 1.00 94.88 180 LEU A O 1
ATOM 1474 N N . LYS A 1 181 ? 24.028 -13.670 -12.061 1.00 96.50 181 LYS A N 1
ATOM 1475 C CA . LYS A 1 181 ? 24.895 -12.691 -11.399 1.00 96.50 181 LYS A CA 1
ATOM 1476 C C . LYS A 1 181 ? 26.191 -12.480 -12.169 1.00 96.50 181 LYS A C 1
ATOM 1478 O O . LYS A 1 181 ? 26.604 -13.334 -12.954 1.00 96.50 181 LYS A O 1
ATOM 1483 N N . TYR A 1 182 ? 26.827 -11.340 -11.934 1.00 94.25 182 TYR A N 1
ATOM 1484 C CA . TYR A 1 182 ? 28.215 -11.136 -12.327 1.00 94.25 182 TYR A CA 1
ATOM 1485 C C . TYR A 1 182 ? 29.140 -12.002 -11.470 1.00 94.25 182 TYR A C 1
ATOM 1487 O O . TYR A 1 182 ? 29.006 -12.061 -10.246 1.00 94.25 182 TYR A O 1
ATOM 1495 N N . THR A 1 183 ? 30.088 -12.656 -12.128 1.00 94.69 183 THR A N 1
ATOM 1496 C CA . THR A 1 183 ? 31.087 -13.543 -11.522 1.00 94.69 183 THR A CA 1
ATOM 1497 C C . THR A 1 183 ? 32.496 -13.028 -11.808 1.00 94.69 183 THR A C 1
ATOM 1499 O O . THR A 1 183 ? 32.681 -12.087 -12.581 1.00 94.69 183 THR A O 1
ATOM 1502 N N . GLU A 1 184 ? 33.513 -13.654 -11.217 1.00 93.69 184 GLU A N 1
ATOM 1503 C CA . GLU A 1 184 ? 34.914 -13.306 -11.490 1.00 93.69 184 GLU A CA 1
ATOM 1504 C C . GLU A 1 184 ? 35.290 -13.477 -12.977 1.00 93.69 184 GLU A C 1
ATOM 1506 O O . GLU A 1 184 ? 36.131 -12.737 -13.492 1.00 93.69 184 GLU A O 1
ATOM 1511 N N . GLU A 1 185 ? 34.622 -14.385 -13.700 1.00 92.25 185 GLU A N 1
ATOM 1512 C CA . GLU A 1 185 ? 34.850 -14.629 -15.133 1.00 92.25 185 GLU A CA 1
ATOM 1513 C C . GLU A 1 185 ? 34.512 -13.412 -16.004 1.00 92.25 185 GLU A C 1
ATOM 1515 O O . GLU A 1 185 ? 35.122 -13.209 -17.057 1.00 92.25 185 GLU A O 1
ATOM 1520 N N . ASP A 1 186 ? 33.599 -12.556 -15.535 1.00 88.69 186 ASP A N 1
ATOM 1521 C CA . ASP A 1 186 ? 33.175 -11.345 -16.239 1.00 88.69 186 ASP A CA 1
ATOM 1522 C C . ASP A 1 186 ? 34.215 -10.223 -16.198 1.00 88.69 186 ASP A C 1
ATOM 1524 O O . ASP A 1 186 ? 34.065 -9.222 -16.901 1.00 88.69 186 ASP A O 1
ATOM 1528 N N . LYS A 1 187 ? 35.260 -10.364 -15.367 1.00 89.75 187 LYS A N 1
ATOM 1529 C CA . LYS A 1 187 ? 36.326 -9.364 -15.177 1.00 89.75 187 LYS A CA 1
ATOM 1530 C C . LYS A 1 187 ? 35.774 -7.965 -14.872 1.00 89.75 187 LYS A C 1
ATOM 1532 O O . LYS A 1 187 ? 36.323 -6.955 -15.313 1.00 89.75 187 LYS A O 1
ATOM 1537 N N . ASN A 1 188 ? 34.683 -7.917 -14.109 1.00 88.31 188 ASN A N 1
ATOM 1538 C CA . ASN A 1 188 ? 33.973 -6.698 -13.752 1.00 88.31 188 ASN A CA 1
ATOM 1539 C C . ASN A 1 188 ? 33.868 -6.556 -12.230 1.00 88.31 188 ASN A C 1
ATOM 1541 O O . ASN A 1 188 ? 32.914 -7.019 -11.610 1.00 88.31 188 ASN A O 1
ATOM 1545 N N . ASN A 1 189 ? 34.856 -5.886 -11.636 1.00 88.25 189 ASN A N 1
ATOM 1546 C CA . ASN A 1 189 ? 34.918 -5.699 -10.185 1.00 88.25 189 ASN A CA 1
ATOM 1547 C C . ASN A 1 189 ? 33.806 -4.787 -9.647 1.00 88.25 189 ASN A C 1
ATOM 1549 O O . ASN A 1 189 ? 33.429 -4.931 -8.491 1.00 88.25 189 ASN A O 1
ATOM 1553 N N . TYR A 1 190 ? 33.293 -3.856 -10.459 1.00 89.44 190 TYR A N 1
ATOM 1554 C CA . TYR A 1 190 ? 32.241 -2.926 -10.034 1.00 89.44 190 TYR A CA 1
ATOM 1555 C C . TYR A 1 190 ? 30.924 -3.657 -9.750 1.00 89.44 190 TYR A C 1
ATOM 1557 O O . TYR A 1 190 ? 30.259 -3.377 -8.756 1.00 89.44 190 TYR A O 1
ATOM 1565 N N . ALA A 1 191 ? 30.580 -4.618 -10.606 1.00 91.44 191 ALA A N 1
ATOM 1566 C CA . ALA A 1 191 ? 29.313 -5.332 -10.547 1.00 91.44 191 ALA A CA 1
ATOM 1567 C C . ALA A 1 191 ? 29.419 -6.726 -9.905 1.00 91.44 191 ALA A C 1
ATOM 1569 O O . ALA A 1 191 ? 28.438 -7.456 -9.891 1.00 91.44 191 ALA A O 1
ATOM 1570 N N . LEU A 1 192 ? 30.584 -7.138 -9.390 1.00 94.75 192 LEU A N 1
ATOM 1571 C CA . LEU A 1 192 ? 30.794 -8.498 -8.880 1.00 94.75 192 LEU A CA 1
ATOM 1572 C C . LEU A 1 192 ? 29.727 -8.893 -7.841 1.00 94.75 192 LEU A C 1
ATOM 1574 O O . LEU A 1 192 ? 29.542 -8.217 -6.832 1.00 94.75 192 LEU A O 1
ATOM 1578 N N . GLY A 1 193 ? 29.026 -10.002 -8.092 1.00 94.25 193 GLY A N 1
ATOM 1579 C CA . GLY A 1 193 ? 27.939 -10.497 -7.244 1.00 94.25 193 GLY A CA 1
ATOM 1580 C C . GLY A 1 193 ? 26.579 -9.813 -7.444 1.00 94.25 193 GLY A C 1
ATOM 1581 O O . GLY A 1 193 ? 25.581 -10.348 -6.958 1.00 94.25 193 GLY A O 1
ATOM 1582 N N . SER A 1 194 ? 26.506 -8.695 -8.176 1.00 96.69 194 SER A N 1
ATOM 1583 C CA . SER A 1 194 ? 25.244 -8.028 -8.522 1.00 96.69 194 SER A CA 1
ATOM 1584 C C . SER A 1 194 ? 24.515 -8.748 -9.662 1.00 96.69 194 SER A C 1
ATOM 1586 O O . SER A 1 194 ? 25.053 -9.656 -10.311 1.00 96.69 194 SER A O 1
ATOM 1588 N N . VAL A 1 195 ? 23.250 -8.393 -9.892 1.00 97.44 195 VAL A N 1
ATOM 1589 C CA . VAL A 1 195 ? 22.406 -9.052 -10.891 1.00 97.44 195 VAL A CA 1
ATOM 1590 C C . VAL A 1 195 ? 22.779 -8.574 -12.287 1.00 97.44 195 VAL A C 1
ATOM 1592 O O . VAL A 1 195 ? 22.484 -7.449 -12.673 1.00 97.44 195 VAL A O 1
ATOM 1595 N N . LYS A 1 196 ? 23.330 -9.466 -13.107 1.00 94.56 196 LYS A N 1
ATOM 1596 C CA . LYS A 1 196 ? 23.515 -9.217 -14.542 1.00 94.56 196 LYS A CA 1
ATOM 1597 C C . LYS A 1 196 ? 22.189 -9.285 -15.293 1.00 94.56 196 LYS A C 1
ATOM 1599 O O . LYS A 1 196 ? 21.942 -8.501 -16.202 1.00 94.56 196 LYS A O 1
ATOM 1604 N N . HIS A 1 197 ? 21.347 -10.248 -14.930 1.00 94.56 197 HIS A N 1
ATOM 1605 C CA . HIS A 1 197 ? 20.021 -10.415 -15.505 1.00 94.56 197 HIS A CA 1
ATOM 1606 C C . HIS A 1 197 ? 19.134 -11.229 -14.567 1.00 94.56 197 HIS A C 1
ATOM 1608 O O . HIS A 1 197 ? 19.503 -12.329 -14.171 1.00 94.56 197 HIS A O 1
ATOM 1614 N N . ALA A 1 198 ? 17.949 -10.732 -14.249 1.00 96.69 198 ALA A N 1
ATOM 1615 C CA . ALA A 1 198 ? 16.908 -11.484 -13.570 1.00 96.69 198 ALA A CA 1
ATOM 1616 C C . ALA A 1 198 ? 15.633 -11.460 -14.401 1.00 96.69 198 ALA A C 1
ATOM 1618 O O . ALA A 1 198 ? 15.273 -10.423 -14.958 1.00 96.69 198 ALA A O 1
ATOM 1619 N N . GLN A 1 199 ? 14.932 -12.588 -14.422 1.00 96.44 199 GLN A N 1
ATOM 1620 C CA . GLN A 1 199 ? 13.606 -12.716 -15.006 1.00 96.44 199 GLN A CA 1
ATOM 1621 C C . GLN A 1 199 ? 12.634 -13.207 -13.937 1.00 96.44 199 GLN A C 1
ATOM 1623 O O . GLN A 1 199 ? 12.916 -14.145 -13.187 1.00 96.44 199 GLN A O 1
ATOM 1628 N N . PHE A 1 200 ? 11.475 -12.568 -13.867 1.00 97.19 200 PHE A N 1
ATOM 1629 C CA . PHE A 1 200 ? 10.440 -12.872 -12.890 1.00 97.19 200 PHE A CA 1
ATOM 1630 C C . PHE A 1 200 ? 9.065 -12.511 -13.447 1.00 97.19 200 PHE A C 1
ATOM 1632 O O . PHE A 1 200 ? 8.947 -11.795 -14.438 1.00 97.19 200 PHE A O 1
ATOM 1639 N N . GLN A 1 201 ? 8.016 -13.029 -12.822 1.00 96.62 201 GLN A N 1
ATOM 1640 C CA . GLN A 1 201 ? 6.634 -12.745 -13.160 1.00 96.62 201 GLN A CA 1
ATOM 1641 C C . GLN A 1 201 ? 5.955 -11.988 -12.027 1.00 96.62 201 GLN A C 1
ATOM 1643 O O . GLN A 1 201 ? 6.104 -12.366 -10.863 1.00 96.62 201 GLN A O 1
ATOM 1648 N N . LEU A 1 202 ? 5.164 -10.976 -12.381 1.00 96.94 202 LEU A N 1
ATOM 1649 C CA . LEU A 1 202 ? 4.245 -10.269 -11.491 1.00 96.94 202 LEU A CA 1
ATOM 1650 C C . LEU A 1 202 ? 2.848 -10.266 -12.115 1.00 96.94 202 LEU A C 1
ATOM 1652 O O . LEU A 1 202 ? 2.652 -9.801 -13.236 1.00 96.94 202 LEU A O 1
ATOM 1656 N N . GLU A 1 203 ? 1.863 -10.799 -11.400 1.00 94.69 203 GLU A N 1
ATOM 1657 C CA . GLU A 1 203 ? 0.493 -10.976 -11.898 1.00 94.69 203 GLU A CA 1
ATOM 1658 C C . GLU A 1 203 ? 0.430 -11.689 -13.263 1.00 94.69 203 GLU A C 1
ATOM 1660 O O . GLU A 1 203 ? -0.344 -11.321 -14.149 1.00 94.69 203 GLU A O 1
ATOM 1665 N N . ASN A 1 204 ? 1.252 -12.736 -13.418 1.00 90.75 204 ASN A N 1
ATOM 1666 C CA . ASN A 1 204 ? 1.477 -13.505 -14.651 1.00 90.75 204 ASN A CA 1
ATOM 1667 C C . ASN A 1 204 ? 2.037 -12.710 -15.849 1.00 90.75 204 ASN A C 1
ATOM 1669 O O . ASN A 1 204 ? 1.894 -13.173 -16.980 1.00 90.75 204 ASN A O 1
ATOM 1673 N N . GLN A 1 205 ? 2.629 -11.536 -15.628 1.00 93.31 205 GLN A N 1
ATOM 1674 C CA . GLN A 1 205 ? 3.333 -10.761 -16.657 1.00 93.31 205 GLN A CA 1
ATOM 1675 C C . GLN A 1 205 ? 4.830 -10.834 -16.411 1.00 93.31 205 GLN A C 1
ATOM 1677 O O . GLN A 1 205 ? 5.259 -10.789 -15.257 1.00 93.31 205 GLN A O 1
ATOM 1682 N N . THR A 1 206 ? 5.620 -10.928 -17.474 1.00 94.88 206 THR A N 1
ATOM 1683 C CA . THR A 1 206 ? 7.074 -11.054 -17.352 1.00 94.88 206 THR A CA 1
ATOM 1684 C C . THR A 1 206 ? 7.706 -9.687 -17.123 1.00 94.88 206 THR A C 1
ATOM 1686 O O . THR A 1 206 ? 7.380 -8.713 -17.795 1.00 94.88 206 THR A O 1
ATOM 1689 N N . PHE A 1 207 ? 8.652 -9.636 -16.193 1.00 97.50 207 PHE A N 1
ATOM 1690 C CA . PHE A 1 207 ? 9.527 -8.504 -15.931 1.00 97.50 207 PHE A CA 1
ATOM 1691 C C . PHE A 1 207 ? 10.980 -8.966 -15.951 1.00 97.50 207 PHE A C 1
ATOM 1693 O O . PHE A 1 207 ? 11.299 -10.127 -15.670 1.00 97.50 207 PH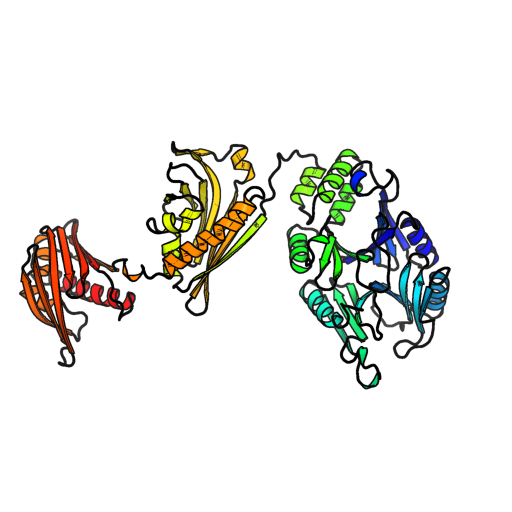E A O 1
ATOM 1700 N N . MET A 1 208 ? 11.865 -8.025 -16.258 1.00 97.69 208 MET A N 1
ATOM 1701 C CA . MET A 1 208 ? 13.305 -8.196 -16.137 1.00 97.69 208 MET A CA 1
ATOM 1702 C C . MET A 1 208 ? 13.885 -7.165 -15.170 1.00 97.69 208 MET A C 1
ATOM 1704 O O . MET A 1 208 ? 13.366 -6.057 -15.029 1.00 97.69 208 MET A O 1
ATOM 1708 N N . ALA A 1 209 ? 14.975 -7.521 -14.504 1.00 98.19 209 ALA A N 1
ATOM 1709 C CA . ALA A 1 209 ? 15.749 -6.595 -13.688 1.00 98.19 209 ALA A CA 1
ATOM 1710 C C . ALA A 1 209 ? 17.245 -6.838 -13.883 1.00 98.19 209 ALA A C 1
ATOM 1712 O O . ALA A 1 209 ? 17.670 -7.972 -14.099 1.00 98.19 209 ALA A O 1
ATOM 1713 N N . MET A 1 210 ? 18.041 -5.778 -13.816 1.00 96.88 210 MET A N 1
ATOM 1714 C CA . MET A 1 210 ? 19.498 -5.877 -13.830 1.00 96.88 210 MET A CA 1
ATOM 1715 C C . MET A 1 210 ? 20.127 -4.708 -13.074 1.00 96.88 210 MET A C 1
ATOM 1717 O O . MET A 1 210 ? 19.593 -3.598 -13.081 1.00 96.88 210 MET A O 1
ATOM 1721 N N . ASP A 1 211 ? 21.263 -4.964 -12.446 1.00 97.25 211 ASP A N 1
ATOM 1722 C CA . ASP A 1 211 ? 22.178 -3.957 -11.932 1.00 97.25 211 ASP A CA 1
ATOM 1723 C C . ASP A 1 211 ? 23.132 -3.508 -13.046 1.00 97.25 211 ASP A C 1
ATOM 1725 O O . ASP A 1 211 ? 23.447 -4.258 -13.976 1.00 97.25 211 ASP A O 1
ATOM 1729 N N . SER A 1 212 ? 23.595 -2.262 -12.979 1.00 92.69 212 SER A N 1
ATOM 1730 C CA . SER A 1 212 ? 24.565 -1.766 -13.953 1.00 92.69 212 SER A CA 1
ATOM 1731 C C . SER A 1 212 ? 25.905 -2.482 -13.864 1.00 92.69 212 SER A C 1
ATOM 1733 O O . SER A 1 212 ? 26.540 -2.519 -12.820 1.00 92.69 212 SER A O 1
ATOM 1735 N N . GLY A 1 213 ? 26.402 -2.944 -15.011 1.00 88.38 213 GLY A N 1
ATOM 1736 C CA . GLY A 1 213 ? 27.781 -3.407 -15.144 1.00 88.38 213 GLY A CA 1
ATOM 1737 C C . GLY A 1 213 ? 28.822 -2.281 -15.098 1.00 88.38 213 GLY A C 1
ATOM 1738 O O . GLY A 1 213 ? 30.013 -2.558 -15.046 1.00 88.38 213 GLY A O 1
ATOM 1739 N N . VAL A 1 214 ? 28.420 -1.015 -15.170 1.00 88.38 214 VAL A N 1
ATOM 1740 C CA . VAL A 1 214 ? 29.339 0.132 -15.208 1.00 88.38 214 VAL A CA 1
ATOM 1741 C C . VAL A 1 214 ? 28.824 1.259 -14.333 1.00 88.38 214 VAL A C 1
ATOM 1743 O O . VAL A 1 214 ? 27.619 1.394 -14.134 1.00 88.38 214 VAL A O 1
ATOM 1746 N N . GLU A 1 215 ? 29.719 2.119 -13.863 1.00 88.38 215 GLU A N 1
ATOM 1747 C CA . GLU A 1 215 ? 29.303 3.288 -13.101 1.00 88.38 215 GLU A CA 1
ATOM 1748 C C . GLU A 1 215 ? 28.559 4.279 -14.010 1.00 88.38 215 GLU A C 1
ATOM 1750 O O . GLU A 1 215 ? 29.113 4.902 -14.918 1.00 88.38 215 GLU A O 1
ATOM 1755 N N . ASN A 1 216 ? 27.257 4.384 -13.785 1.00 87.94 216 ASN A N 1
ATOM 1756 C CA . ASN A 1 216 ? 26.339 5.299 -14.441 1.00 87.94 216 ASN A CA 1
ATOM 1757 C C . ASN A 1 216 ? 25.251 5.706 -13.439 1.00 87.94 216 ASN A C 1
ATOM 1759 O O . ASN A 1 216 ? 25.060 5.074 -12.398 1.00 87.94 216 ASN A O 1
ATOM 1763 N N . ASN A 1 217 ? 24.535 6.786 -13.743 1.00 90.12 217 ASN A N 1
ATOM 1764 C CA . ASN A 1 217 ? 23.491 7.286 -12.860 1.00 90.12 217 ASN A CA 1
ATOM 1765 C C . ASN A 1 217 ? 22.229 7.632 -13.649 1.00 90.12 217 ASN A C 1
ATOM 1767 O O . ASN A 1 217 ? 22.076 8.734 -14.176 1.00 90.12 217 ASN A O 1
ATOM 1771 N N . PHE A 1 218 ? 21.324 6.663 -13.705 1.00 91.81 218 PHE A N 1
ATOM 1772 C CA . PHE A 1 218 ? 19.965 6.792 -14.206 1.00 91.81 218 PHE A CA 1
ATOM 1773 C C . PHE A 1 218 ? 19.007 6.513 -13.043 1.00 91.81 218 PHE A C 1
ATOM 1775 O O . PHE A 1 218 ? 18.628 5.362 -12.827 1.00 91.81 218 PHE A O 1
ATOM 1782 N N . PRO A 1 219 ? 18.640 7.531 -12.246 1.00 93.69 219 PRO A N 1
ATOM 1783 C CA . PRO A 1 219 ? 17.720 7.324 -11.139 1.00 93.69 219 PRO A CA 1
ATOM 1784 C C . PRO A 1 219 ? 16.323 6.994 -11.670 1.00 93.69 219 PRO A C 1
ATOM 1786 O O . PRO A 1 219 ? 15.874 7.588 -12.658 1.00 93.69 219 PRO A O 1
ATOM 1789 N N . PHE A 1 220 ? 15.622 6.092 -10.984 1.00 97.00 220 PHE A N 1
ATOM 1790 C CA . PHE A 1 220 ? 14.195 5.898 -11.212 1.00 97.00 220 PHE A CA 1
ATOM 1791 C C . PHE A 1 220 ? 13.438 7.206 -10.958 1.00 97.00 220 PHE A C 1
ATOM 1793 O O . PHE A 1 220 ? 13.697 7.929 -9.991 1.00 97.00 220 PHE A O 1
ATOM 1800 N N . ASN A 1 221 ? 12.500 7.511 -11.847 1.00 95.25 221 ASN A N 1
ATOM 1801 C CA . ASN A 1 221 ? 11.601 8.648 -11.739 1.00 95.25 221 ASN A CA 1
ATOM 1802 C C . ASN A 1 221 ? 10.225 8.281 -12.312 1.00 95.25 221 ASN A C 1
ATOM 1804 O O . ASN A 1 221 ? 9.999 7.180 -12.807 1.00 95.25 221 ASN A O 1
ATOM 1808 N N . GLU A 1 222 ? 9.306 9.229 -12.254 1.00 95.12 222 GLU A N 1
ATOM 1809 C CA . GLU A 1 222 ? 7.904 9.086 -12.625 1.00 95.12 222 GLU A CA 1
ATOM 1810 C C . GLU A 1 222 ? 7.684 9.081 -14.150 1.00 95.12 222 GLU A C 1
ATOM 1812 O O . GLU A 1 222 ? 6.554 8.893 -14.608 1.00 95.12 222 GLU A O 1
ATOM 1817 N N . ALA A 1 223 ? 8.740 9.260 -14.962 1.00 96.19 223 ALA A N 1
ATOM 1818 C CA . ALA A 1 223 ? 8.613 9.270 -16.418 1.00 96.19 223 ALA A CA 1
ATOM 1819 C C . ALA A 1 223 ? 8.047 7.945 -16.945 1.00 96.19 223 ALA A C 1
ATOM 1821 O O . ALA A 1 223 ? 7.237 7.944 -17.874 1.00 96.19 223 ALA A O 1
ATOM 1822 N N . ILE A 1 224 ? 8.437 6.827 -16.321 1.00 98.06 224 ILE A N 1
ATOM 1823 C CA . ILE A 1 224 ? 7.785 5.530 -16.497 1.00 98.06 224 ILE A CA 1
ATOM 1824 C C . ILE A 1 224 ? 7.310 5.046 -15.135 1.00 98.06 224 ILE A C 1
ATOM 1826 O O . ILE A 1 224 ? 8.095 4.880 -14.207 1.00 98.06 224 ILE A O 1
ATOM 1830 N N . SER A 1 225 ? 6.011 4.800 -15.039 1.00 98.00 225 SER A N 1
ATOM 1831 C CA . SER A 1 225 ? 5.358 4.243 -13.855 1.00 98.00 225 SER A CA 1
ATOM 1832 C C . SER A 1 225 ? 4.550 3.007 -14.221 1.00 98.00 225 SER A C 1
ATOM 1834 O O . SER A 1 225 ? 4.192 2.811 -15.382 1.00 98.00 225 SER A O 1
ATOM 1836 N N . PHE A 1 226 ? 4.249 2.168 -13.235 1.00 98.38 226 PHE A N 1
ATOM 1837 C CA . PHE A 1 226 ? 3.473 0.947 -13.434 1.00 98.38 226 PHE A CA 1
ATOM 1838 C C . PHE A 1 226 ? 2.120 1.048 -12.731 1.00 98.38 226 PHE A C 1
ATOM 1840 O O . PHE A 1 226 ? 2.037 1.079 -11.504 1.00 98.38 226 PHE A O 1
ATOM 1847 N N . ILE A 1 227 ? 1.051 1.110 -13.522 1.00 97.94 227 ILE A N 1
ATOM 1848 C CA . ILE A 1 227 ? -0.328 1.107 -13.036 1.00 97.94 227 ILE A CA 1
ATOM 1849 C C . ILE A 1 227 ? -0.700 -0.298 -12.580 1.00 97.94 227 ILE A C 1
ATOM 1851 O O . ILE A 1 227 ? -0.625 -1.223 -13.377 1.00 97.94 227 ILE A O 1
ATOM 1855 N N . ILE A 1 228 ? -1.176 -0.448 -11.349 1.00 97.56 228 ILE A N 1
ATOM 1856 C CA . ILE A 1 228 ? -1.794 -1.667 -10.827 1.00 97.56 228 ILE A CA 1
ATOM 1857 C C . ILE A 1 228 ? -3.310 -1.441 -10.815 1.00 97.56 228 ILE A C 1
ATOM 1859 O O . ILE A 1 228 ? -3.817 -0.697 -9.973 1.00 97.56 228 ILE A O 1
ATOM 1863 N N . ASP A 1 229 ? -4.042 -2.054 -11.755 1.00 95.00 229 ASP A N 1
ATOM 1864 C CA . ASP A 1 229 ? -5.496 -1.849 -11.887 1.00 95.00 229 ASP A CA 1
ATOM 1865 C C . ASP A 1 229 ? -6.275 -2.586 -10.788 1.00 95.00 229 ASP A C 1
ATOM 1867 O O . ASP A 1 229 ? -6.521 -3.794 -10.874 1.00 95.00 229 ASP A O 1
ATOM 1871 N N . CYS A 1 230 ? -6.671 -1.861 -9.745 1.00 94.75 230 CYS A N 1
ATOM 1872 C CA . CYS A 1 230 ? -7.343 -2.411 -8.571 1.00 94.75 230 CYS A CA 1
ATOM 1873 C C . CYS A 1 230 ? -8.870 -2.359 -8.704 1.00 94.75 230 CYS A C 1
ATOM 1875 O O . CYS A 1 230 ? -9.441 -1.334 -9.070 1.00 94.75 230 CYS A O 1
ATOM 1877 N N . GLN A 1 231 ? -9.555 -3.456 -8.379 1.00 90.12 231 GLN A N 1
ATOM 1878 C CA . GLN A 1 231 ? -11.018 -3.543 -8.516 1.00 90.12 231 GLN A CA 1
ATOM 1879 C C . GLN A 1 231 ? -11.767 -3.238 -7.213 1.00 90.12 231 GLN A C 1
ATOM 1881 O O . GLN A 1 231 ? -12.937 -2.849 -7.248 1.00 90.12 231 GLN A O 1
ATOM 1886 N N . THR A 1 232 ? -11.107 -3.405 -6.066 1.00 90.19 232 THR A N 1
ATOM 1887 C CA . THR A 1 232 ? -11.696 -3.241 -4.730 1.00 90.19 232 THR A CA 1
ATOM 1888 C C . THR A 1 232 ? -10.839 -2.333 -3.853 1.00 90.19 232 THR A C 1
ATOM 1890 O O . THR A 1 232 ? -9.664 -2.102 -4.146 1.00 90.19 232 THR A O 1
ATOM 1893 N N . GLN A 1 233 ? -11.430 -1.822 -2.767 1.00 91.44 233 GLN A N 1
ATOM 1894 C CA . GLN A 1 233 ? -10.702 -1.012 -1.787 1.00 91.44 233 GLN A CA 1
ATOM 1895 C C . GLN A 1 233 ? -9.592 -1.833 -1.117 1.00 91.44 233 GLN A C 1
ATOM 1897 O O . GLN A 1 233 ? -8.476 -1.345 -1.001 1.00 91.44 233 GLN A O 1
ATOM 1902 N N . ASP A 1 234 ? -9.855 -3.104 -0.799 1.00 90.25 234 ASP A N 1
ATOM 1903 C CA . ASP A 1 234 ? -8.859 -4.004 -0.205 1.00 90.25 234 ASP A CA 1
ATOM 1904 C C . ASP A 1 234 ? -7.623 -4.194 -1.093 1.00 90.25 234 ASP A C 1
ATOM 1906 O O . ASP A 1 234 ? -6.506 -4.274 -0.587 1.00 90.25 234 ASP A O 1
ATOM 1910 N N . GLU A 1 235 ? -7.791 -4.270 -2.420 1.00 94.88 235 GLU A N 1
ATOM 1911 C CA . GLU A 1 235 ? -6.647 -4.332 -3.339 1.00 94.88 235 GLU A CA 1
ATOM 1912 C C . GLU A 1 235 ? -5.843 -3.029 -3.311 1.00 94.88 235 GLU A C 1
ATOM 1914 O O . GLU A 1 235 ? -4.614 -3.079 -3.246 1.00 94.88 235 GLU A O 1
ATOM 1919 N N . ILE A 1 236 ? -6.527 -1.879 -3.321 1.00 94.00 236 ILE A N 1
ATOM 1920 C CA . ILE A 1 236 ? -5.878 -0.565 -3.231 1.00 94.00 236 ILE A CA 1
ATOM 1921 C C . ILE A 1 236 ? -5.075 -0.474 -1.936 1.00 94.00 236 ILE A C 1
ATOM 1923 O O . ILE A 1 236 ? -3.884 -0.178 -1.975 1.00 94.00 236 ILE A O 1
ATOM 1927 N N . ASP A 1 237 ? -5.700 -0.778 -0.802 1.00 91.00 237 ASP A N 1
ATOM 1928 C CA . ASP A 1 237 ? -5.064 -0.706 0.510 1.00 91.00 237 ASP A CA 1
ATOM 1929 C C . ASP A 1 237 ? -3.893 -1.686 0.620 1.00 91.00 237 ASP A C 1
ATOM 1931 O O . ASP A 1 237 ? -2.835 -1.326 1.135 1.00 91.00 237 ASP A O 1
ATOM 1935 N N . TYR A 1 238 ? -4.036 -2.899 0.082 1.00 96.38 238 TYR A N 1
ATOM 1936 C CA . TYR A 1 238 ? -2.977 -3.901 0.078 1.00 96.38 238 TYR A CA 1
ATOM 1937 C C . TYR A 1 238 ? -1.729 -3.428 -0.677 1.00 96.38 238 TYR A C 1
ATOM 1939 O O . TYR A 1 238 ? -0.637 -3.415 -0.102 1.00 96.38 238 TYR A O 1
ATOM 1947 N N . TYR A 1 239 ? -1.867 -3.030 -1.948 1.00 98.00 239 TYR A N 1
ATOM 1948 C CA . TYR A 1 239 ? -0.712 -2.610 -2.747 1.00 98.00 239 TYR A CA 1
ATOM 1949 C C . TYR A 1 239 ? -0.143 -1.280 -2.254 1.00 98.00 239 TYR A C 1
ATOM 1951 O O . TYR A 1 239 ? 1.076 -1.137 -2.200 1.00 98.00 239 TYR A O 1
ATOM 1959 N N . TRP A 1 240 ? -0.996 -0.342 -1.832 1.00 97.44 240 TRP A N 1
ATOM 1960 C CA . TRP A 1 240 ? -0.551 0.933 -1.273 1.00 97.44 240 TRP A CA 1
ATOM 1961 C C . TRP A 1 240 ? 0.308 0.734 -0.024 1.00 97.44 240 TRP A C 1
ATOM 1963 O O . TRP A 1 240 ? 1.437 1.214 0.026 1.00 97.44 240 TRP A O 1
ATOM 1973 N N . ASN A 1 241 ? -0.186 -0.033 0.954 1.00 96.19 241 ASN A N 1
ATOM 1974 C CA . ASN A 1 241 ? 0.511 -0.255 2.223 1.00 96.19 241 ASN A CA 1
ATOM 1975 C C . ASN A 1 241 ? 1.809 -1.057 2.058 1.00 96.19 241 ASN A C 1
ATOM 1977 O O . ASN A 1 241 ? 2.698 -0.965 2.902 1.00 96.19 241 ASN A O 1
ATOM 1981 N N . LYS A 1 242 ? 1.912 -1.886 1.012 1.00 97.75 242 LYS A N 1
ATOM 1982 C CA . LYS A 1 242 ? 3.124 -2.664 0.732 1.00 97.75 242 LYS A CA 1
ATOM 1983 C C . LYS A 1 242 ? 4.156 -1.874 -0.054 1.00 97.75 242 LYS A C 1
ATOM 1985 O O . LYS A 1 242 ? 5.337 -2.017 0.238 1.00 97.75 242 LYS A O 1
ATOM 1990 N N . LEU A 1 243 ? 3.733 -1.097 -1.048 1.00 98.06 243 LEU A N 1
ATOM 1991 C CA . LEU A 1 243 ? 4.647 -0.454 -1.985 1.00 98.06 243 LEU A CA 1
ATOM 1992 C C . LEU A 1 243 ? 5.009 0.975 -1.589 1.00 98.06 243 LEU A C 1
ATOM 1994 O O . LEU A 1 243 ? 6.111 1.388 -1.922 1.00 98.06 243 LEU A O 1
ATOM 1998 N N . SER A 1 244 ? 4.143 1.738 -0.915 1.00 97.44 244 SER A N 1
ATOM 1999 C CA . SER A 1 244 ? 4.456 3.141 -0.622 1.00 97.44 244 SER A CA 1
ATOM 2000 C C . SER A 1 244 ? 5.562 3.280 0.423 1.00 97.44 244 SER A C 1
ATOM 2002 O O . SER A 1 244 ? 5.451 2.760 1.533 1.00 97.44 244 SER A O 1
ATOM 2004 N N . ALA A 1 245 ? 6.628 4.000 0.068 1.00 96.00 245 ALA A N 1
ATOM 2005 C CA . ALA A 1 245 ? 7.764 4.268 0.950 1.00 96.00 245 ALA A CA 1
ATOM 2006 C C . ALA A 1 245 ? 8.194 5.745 0.979 1.00 96.00 245 ALA A C 1
ATOM 2008 O O . ALA A 1 245 ? 8.992 6.126 1.835 1.00 96.00 245 ALA A O 1
ATOM 2009 N N . VAL A 1 246 ? 7.692 6.583 0.063 1.00 94.25 246 VAL A N 1
ATOM 2010 C CA . VAL A 1 246 ? 8.077 8.000 -0.058 1.00 94.25 246 VAL A CA 1
ATOM 2011 C C . VAL A 1 246 ? 6.820 8.883 -0.057 1.00 94.25 246 VAL A C 1
ATOM 2013 O O . VAL A 1 246 ? 6.230 9.079 -1.121 1.00 94.25 246 VAL A O 1
ATOM 2016 N N . PRO A 1 247 ? 6.415 9.447 1.100 1.00 89.19 247 PRO A N 1
ATOM 2017 C CA . PRO A 1 247 ? 5.167 10.213 1.240 1.00 89.19 247 PRO A CA 1
ATOM 2018 C C . PRO A 1 247 ? 5.033 11.429 0.312 1.00 89.19 247 PRO A C 1
ATOM 2020 O O . PRO A 1 247 ? 3.923 11.790 -0.075 1.00 89.19 247 PRO A O 1
ATOM 2023 N N . ASP A 1 248 ? 6.154 12.052 -0.061 1.00 89.44 248 ASP A N 1
ATOM 2024 C CA . ASP A 1 248 ? 6.178 13.216 -0.961 1.00 89.44 248 ASP A CA 1
ATOM 2025 C C . ASP A 1 248 ? 5.914 12.844 -2.427 1.00 89.44 248 ASP A C 1
ATOM 2027 O O . ASP A 1 248 ? 5.562 13.700 -3.234 1.00 89.44 248 ASP A O 1
ATOM 2031 N N . ALA A 1 249 ? 6.084 11.567 -2.781 1.00 87.88 249 ALA A N 1
ATOM 2032 C CA . ALA A 1 249 ? 5.759 11.046 -4.106 1.00 87.88 249 ALA A CA 1
ATOM 2033 C C . ALA A 1 249 ? 4.295 10.578 -4.208 1.00 87.88 249 ALA A C 1
ATOM 2035 O O . ALA A 1 249 ? 3.872 10.134 -5.276 1.00 87.88 249 ALA A O 1
ATOM 2036 N N . GLU A 1 250 ? 3.533 10.638 -3.110 1.00 91.38 250 GLU A N 1
ATOM 2037 C CA . GLU A 1 250 ? 2.149 10.179 -3.066 1.00 91.38 250 GLU A CA 1
ATOM 2038 C C . GLU A 1 250 ? 1.176 11.245 -3.563 1.00 91.38 250 GLU A C 1
ATOM 2040 O O . GLU A 1 250 ? 0.965 12.259 -2.894 1.00 91.38 250 GLU A O 1
ATOM 2045 N N . GLN A 1 251 ? 0.535 10.996 -4.705 1.00 90.81 251 GLN A N 1
ATOM 2046 C CA . GLN A 1 251 ? -0.469 11.903 -5.259 1.00 90.81 251 GLN A CA 1
ATOM 2047 C C . GLN A 1 251 ? -1.339 11.192 -6.299 1.00 90.81 251 GLN A C 1
ATOM 2049 O O . GLN A 1 251 ? -0.814 10.555 -7.202 1.00 90.81 251 GLN A O 1
ATOM 2054 N N . CYS A 1 252 ? -2.665 11.321 -6.237 1.00 88.38 252 CYS A N 1
ATOM 2055 C CA . CYS A 1 252 ? -3.599 10.777 -7.235 1.00 88.38 252 CYS A CA 1
ATOM 2056 C C . CYS A 1 252 ? -3.394 9.278 -7.539 1.00 88.38 252 CYS A C 1
ATOM 2058 O O . CYS A 1 252 ? -3.422 8.860 -8.697 1.00 88.38 252 CYS A O 1
ATOM 2060 N N . GLY A 1 253 ? -3.143 8.461 -6.515 1.00 93.00 253 GLY A N 1
ATOM 2061 C CA . GLY A 1 253 ? -2.842 7.032 -6.627 1.00 93.00 253 GLY A CA 1
ATOM 2062 C C . GLY A 1 253 ? -1.393 6.704 -6.985 1.00 93.00 253 GLY A C 1
ATOM 2063 O O . GLY A 1 253 ? -1.019 5.532 -6.980 1.00 93.00 253 GLY A O 1
ATOM 2064 N N . TRP A 1 254 ? -0.573 7.709 -7.279 1.00 96.12 254 TRP A N 1
ATOM 2065 C CA . TRP A 1 254 ? 0.859 7.555 -7.485 1.00 96.12 254 TRP A CA 1
ATOM 2066 C C . TRP A 1 254 ? 1.561 7.295 -6.158 1.00 96.12 254 TRP A C 1
ATOM 2068 O O . TRP A 1 254 ? 1.181 7.870 -5.143 1.00 96.12 254 TRP A O 1
ATOM 2078 N N . LEU A 1 255 ? 2.577 6.439 -6.174 1.00 97.62 255 LEU A N 1
ATOM 2079 C CA . LEU A 1 255 ? 3.487 6.210 -5.058 1.00 97.62 255 LEU A CA 1
ATOM 2080 C C . LEU A 1 255 ? 4.879 5.839 -5.576 1.00 97.62 255 LEU A C 1
ATOM 2082 O O . LEU A 1 255 ? 5.068 5.504 -6.752 1.00 97.62 255 LEU A O 1
ATOM 2086 N N . LYS A 1 256 ? 5.858 5.854 -4.675 1.00 97.69 256 LYS A N 1
ATOM 2087 C CA . LYS A 1 256 ? 7.216 5.379 -4.942 1.00 97.69 256 LYS A CA 1
ATOM 2088 C C . LYS A 1 256 ? 7.627 4.372 -3.883 1.00 97.69 256 LYS A C 1
ATOM 2090 O O . LYS A 1 256 ? 7.392 4.597 -2.694 1.00 97.69 256 LYS A O 1
ATOM 2095 N N . ASP A 1 257 ? 8.228 3.277 -4.332 1.00 98.00 257 ASP A N 1
ATOM 2096 C CA . ASP A 1 257 ? 8.703 2.230 -3.436 1.00 98.00 257 ASP A CA 1
ATOM 2097 C C . ASP A 1 257 ? 10.094 2.500 -2.866 1.00 98.00 257 ASP A C 1
ATOM 2099 O O . ASP A 1 257 ? 10.766 3.475 -3.217 1.00 98.00 257 ASP A O 1
ATOM 2103 N N . LYS A 1 258 ? 10.531 1.618 -1.960 1.00 97.00 258 LYS A N 1
ATOM 2104 C CA . LYS A 1 258 ? 11.826 1.735 -1.278 1.00 97.00 258 LYS A CA 1
ATOM 2105 C C . LYS A 1 258 ? 13.036 1.677 -2.221 1.00 97.00 258 LYS A C 1
ATOM 2107 O O . LYS A 1 258 ? 14.125 2.066 -1.817 1.00 97.00 258 LYS A O 1
ATOM 2112 N N . PHE A 1 259 ? 12.858 1.214 -3.459 1.00 96.81 259 PHE A N 1
ATOM 2113 C CA . PHE A 1 259 ? 13.908 1.149 -4.477 1.00 96.81 259 PHE A CA 1
ATOM 2114 C C . PHE A 1 259 ? 13.906 2.358 -5.421 1.00 96.81 259 PHE A C 1
ATOM 2116 O O . PHE A 1 259 ? 14.835 2.534 -6.216 1.00 96.81 259 PHE A O 1
ATOM 2123 N N . GLY A 1 260 ? 12.875 3.199 -5.320 1.00 96.00 260 GLY A N 1
ATOM 2124 C CA . GLY A 1 260 ? 12.658 4.374 -6.148 1.00 96.00 260 GLY A CA 1
ATOM 2125 C C . GLY A 1 260 ? 11.751 4.127 -7.355 1.00 96.00 260 GLY A C 1
ATOM 2126 O O . GLY A 1 260 ? 11.490 5.075 -8.099 1.00 96.00 260 GLY A O 1
ATOM 2127 N N . VAL A 1 261 ? 11.255 2.900 -7.553 1.00 98.06 261 VAL A N 1
ATOM 2128 C CA . VAL A 1 261 ? 10.386 2.562 -8.687 1.00 98.06 261 VAL A CA 1
ATOM 2129 C C . VAL A 1 261 ? 9.012 3.186 -8.479 1.00 98.06 261 VAL A C 1
ATOM 2131 O O . VAL A 1 261 ? 8.467 3.239 -7.374 1.00 98.06 261 VAL A O 1
ATOM 2134 N N . SER A 1 262 ? 8.473 3.708 -9.575 1.00 98.25 262 SER A N 1
ATOM 2135 C CA . SER A 1 262 ? 7.263 4.509 -9.588 1.00 98.25 262 SER A CA 1
ATOM 2136 C C . SER A 1 262 ? 6.039 3.654 -9.923 1.00 98.25 262 SER A C 1
ATOM 2138 O O . SER A 1 262 ? 5.999 2.997 -10.967 1.00 98.25 262 SER A O 1
ATOM 2140 N N . TRP A 1 263 ? 5.024 3.671 -9.062 1.00 98.50 263 TRP A N 1
ATOM 2141 C CA . TRP A 1 263 ? 3.808 2.867 -9.205 1.00 98.50 263 TRP A CA 1
ATOM 2142 C C . TRP A 1 263 ? 2.561 3.748 -9.153 1.00 98.50 263 TRP A C 1
ATOM 2144 O O . TRP A 1 263 ? 2.576 4.830 -8.573 1.00 98.50 263 TRP A O 1
ATOM 2154 N N . GLN A 1 264 ? 1.465 3.266 -9.734 1.00 98.00 264 GLN A N 1
ATOM 2155 C CA . GLN A 1 264 ? 0.145 3.881 -9.613 1.00 98.00 264 GLN A CA 1
ATOM 2156 C C . GLN A 1 264 ? -0.866 2.824 -9.169 1.00 98.00 264 GLN A C 1
ATOM 2158 O O . GLN A 1 264 ? -1.237 1.947 -9.946 1.00 98.00 264 GLN A O 1
ATOM 2163 N N . VAL A 1 265 ? -1.325 2.892 -7.923 1.00 97.94 265 VAL A N 1
ATOM 2164 C CA . VAL A 1 265 ? -2.349 1.991 -7.381 1.00 97.94 265 VAL A CA 1
ATOM 2165 C C . VAL A 1 265 ? -3.704 2.651 -7.581 1.00 97.94 265 VAL A C 1
ATOM 2167 O O . VAL A 1 265 ? -4.113 3.522 -6.813 1.00 97.94 265 VAL A O 1
ATOM 2170 N N . VAL A 1 266 ? -4.382 2.277 -8.665 1.00 95.62 266 VAL A N 1
ATOM 2171 C CA . VAL A 1 266 ? -5.554 3.013 -9.145 1.00 95.62 266 VAL A CA 1
ATOM 2172 C C . VAL A 1 266 ? -6.664 2.078 -9.615 1.00 95.62 266 VAL A C 1
ATOM 2174 O O . VAL A 1 266 ? -6.386 1.014 -10.173 1.00 95.62 266 VAL A O 1
ATOM 2177 N N . PRO A 1 267 ? -7.936 2.478 -9.481 1.00 93.69 267 PRO A N 1
ATOM 2178 C CA . PRO A 1 267 ? -9.051 1.751 -10.069 1.00 93.69 267 PRO A CA 1
ATOM 2179 C C . PRO A 1 267 ? -9.244 2.150 -11.535 1.00 93.69 267 PRO A C 1
ATOM 2181 O O . PRO A 1 267 ? -10.240 2.777 -11.899 1.00 93.69 267 PRO A O 1
ATOM 2184 N N . SER A 1 268 ? -8.272 1.815 -12.389 1.00 88.00 268 SER A N 1
ATOM 2185 C CA . SER A 1 268 ? -8.217 2.243 -13.798 1.00 88.00 268 SER A CA 1
ATOM 2186 C C . SER A 1 268 ? -9.490 1.919 -14.564 1.00 88.00 268 SER A C 1
ATOM 2188 O O . SER A 1 268 ? -9.976 2.754 -15.327 1.00 88.00 268 SER A O 1
ATOM 2190 N N . THR A 1 269 ? -10.055 0.728 -14.360 1.00 85.00 269 THR A N 1
ATOM 2191 C CA . THR A 1 269 ? -11.300 0.335 -15.033 1.00 85.00 269 THR A CA 1
ATOM 2192 C C . THR A 1 269 ? -12.472 1.247 -14.637 1.00 85.00 269 THR A C 1
ATOM 2194 O O . THR A 1 269 ? -13.237 1.687 -15.501 1.00 85.00 269 THR A O 1
ATOM 2197 N N . LEU A 1 270 ? -12.588 1.595 -13.351 1.00 88.50 270 LEU A N 1
ATOM 2198 C CA . LEU A 1 270 ? -13.619 2.507 -12.849 1.00 88.50 270 LEU A CA 1
ATOM 2199 C C . LEU A 1 270 ? -13.389 3.940 -13.337 1.00 88.50 270 LEU A C 1
ATOM 2201 O O . LEU A 1 270 ? -14.315 4.557 -13.859 1.00 88.50 270 LEU A O 1
ATOM 2205 N N . LEU A 1 271 ? -12.160 4.447 -13.216 1.00 89.19 271 LEU A N 1
ATOM 2206 C CA . LEU A 1 271 ? -11.795 5.792 -13.660 1.00 89.19 271 LEU A CA 1
ATOM 2207 C C . LEU A 1 271 ? -12.032 5.965 -15.152 1.00 89.19 271 LEU A C 1
ATOM 2209 O O . LEU A 1 271 ? -12.622 6.955 -15.567 1.00 89.19 271 LEU A O 1
ATOM 2213 N N . ASN A 1 272 ? -11.641 4.986 -15.968 1.00 84.94 272 ASN A N 1
ATOM 2214 C CA . ASN A 1 272 ? -11.890 5.046 -17.399 1.00 84.94 272 ASN A CA 1
ATOM 2215 C C . ASN A 1 272 ? -13.394 5.101 -17.707 1.00 84.94 272 ASN A C 1
ATOM 2217 O O . ASN A 1 272 ? -13.795 5.857 -18.584 1.00 84.94 272 ASN A O 1
ATOM 2221 N N . LYS A 1 273 ? -14.234 4.357 -16.973 1.00 86.31 273 LYS A N 1
ATOM 2222 C CA . LYS A 1 273 ? -15.694 4.440 -17.124 1.00 86.31 273 LYS A CA 1
ATOM 2223 C C . LYS A 1 273 ? -16.226 5.826 -16.743 1.00 86.31 273 LYS A C 1
ATOM 2225 O O . LYS A 1 273 ? -16.999 6.393 -17.505 1.00 86.31 273 LYS A O 1
ATOM 2230 N N . MET A 1 274 ? -15.787 6.378 -15.611 1.00 89.56 274 MET A N 1
ATOM 2231 C CA . MET A 1 274 ? -16.205 7.704 -15.137 1.00 89.56 274 MET A CA 1
ATOM 2232 C C . MET A 1 274 ? -15.768 8.822 -16.090 1.00 89.56 274 MET A C 1
ATOM 2234 O O . MET A 1 274 ? -16.557 9.695 -16.425 1.00 89.56 274 MET A O 1
ATOM 2238 N N . LEU A 1 275 ? -14.529 8.777 -16.585 1.00 84.81 275 LEU A N 1
ATOM 2239 C CA . LEU A 1 275 ? -13.965 9.789 -17.485 1.00 84.81 275 LEU A CA 1
ATOM 2240 C C . LEU A 1 275 ? -14.540 9.733 -18.907 1.00 84.81 275 LEU A C 1
ATOM 2242 O O . LEU A 1 275 ? -14.414 10.699 -19.661 1.00 84.81 275 LEU A O 1
ATOM 2246 N N . GLN A 1 276 ? -15.159 8.614 -19.282 1.00 83.56 276 GLN A N 1
ATOM 2247 C CA . GLN A 1 276 ? -15.864 8.448 -20.553 1.00 83.56 276 GLN A CA 1
ATOM 2248 C C . GLN A 1 276 ? -17.366 8.740 -20.451 1.00 83.56 276 GLN A C 1
ATOM 2250 O O . GLN A 1 276 ? -18.061 8.636 -21.462 1.00 83.56 276 GLN A O 1
ATOM 2255 N N . ASP A 1 277 ? -17.873 9.117 -19.275 1.00 87.19 277 ASP A N 1
ATOM 2256 C CA . ASP A 1 277 ? -19.291 9.415 -19.094 1.00 87.19 277 ASP A CA 1
ATOM 2257 C C . ASP A 1 277 ? -19.730 10.587 -20.003 1.00 87.19 277 ASP A C 1
ATOM 2259 O O . ASP A 1 277 ? -18.979 11.560 -20.172 1.00 87.19 277 ASP A O 1
ATOM 2263 N N . PRO A 1 278 ? -20.904 10.521 -20.658 1.00 84.50 278 PRO A N 1
ATOM 2264 C CA . PRO A 1 278 ? -21.402 11.634 -21.464 1.00 84.50 278 PRO A CA 1
ATOM 2265 C C . PRO A 1 278 ? -21.617 12.914 -20.641 1.00 84.50 278 PRO A C 1
ATOM 2267 O O . PRO A 1 278 ? -21.412 14.004 -21.178 1.00 84.50 278 PRO A O 1
ATOM 2270 N N . ASP A 1 279 ? -21.950 12.802 -19.354 1.00 85.75 279 ASP A N 1
ATOM 2271 C CA . ASP A 1 279 ? -22.182 13.927 -18.451 1.00 85.75 279 ASP A CA 1
ATOM 2272 C C . ASP A 1 279 ? -20.858 14.610 -18.063 1.00 85.75 279 ASP A C 1
ATOM 2274 O O . ASP A 1 279 ? -19.990 14.048 -17.385 1.00 85.75 279 ASP A O 1
ATOM 2278 N N . SER A 1 280 ? -20.678 15.852 -18.524 1.00 80.38 280 SER A N 1
ATOM 2279 C CA . SER A 1 280 ? -19.493 16.660 -18.220 1.00 80.38 280 SER A CA 1
ATOM 2280 C C . SER A 1 280 ? -19.348 16.999 -16.744 1.00 80.38 280 SER A C 1
ATOM 2282 O O . SER A 1 280 ? -18.224 16.999 -16.255 1.00 80.38 280 SER A O 1
ATOM 2284 N N . GLU A 1 281 ? -20.446 17.225 -16.025 1.00 84.19 281 GLU A N 1
ATOM 2285 C CA . GLU A 1 281 ? -20.386 17.586 -14.610 1.00 84.19 281 GLU A CA 1
ATOM 2286 C C . GLU A 1 281 ? -19.992 16.386 -13.748 1.00 84.19 281 GLU A C 1
ATOM 2288 O O . GLU A 1 281 ? -19.187 16.529 -12.827 1.00 84.19 281 GLU A O 1
ATOM 2293 N N . LYS A 1 282 ? -20.493 15.184 -14.069 1.00 88.19 282 LYS A N 1
ATOM 2294 C CA . LYS A 1 282 ? -20.053 13.940 -13.410 1.00 88.19 282 LYS A CA 1
ATOM 2295 C C . LYS A 1 282 ? -18.556 13.700 -13.596 1.00 88.19 282 LYS A C 1
ATOM 2297 O O . LYS A 1 282 ? -17.852 13.410 -12.628 1.00 88.19 282 LYS A O 1
ATOM 2302 N N . LYS A 1 283 ? -18.055 13.867 -14.827 1.00 85.50 283 LYS A N 1
ATOM 2303 C CA . LYS A 1 283 ? -16.615 13.777 -15.127 1.00 85.50 283 LYS A CA 1
ATOM 2304 C C . LYS A 1 283 ? -15.806 14.776 -14.313 1.00 85.50 283 LYS A C 1
ATOM 2306 O O . LYS A 1 283 ? -14.812 14.392 -13.703 1.00 85.50 283 LYS A O 1
ATOM 2311 N N . ASP A 1 284 ? -16.238 16.033 -14.304 1.00 82.31 284 ASP A N 1
ATOM 2312 C CA . ASP A 1 284 ? -15.560 17.111 -13.591 1.00 82.31 284 ASP A CA 1
ATOM 2313 C C . ASP A 1 284 ? -15.494 16.833 -12.081 1.00 82.31 284 ASP A C 1
ATOM 2315 O O . ASP A 1 284 ? -14.434 17.009 -11.479 1.00 82.31 284 ASP A O 1
ATOM 2319 N N . ARG A 1 285 ? -16.566 16.297 -11.478 1.00 86.69 285 ARG A N 1
ATOM 2320 C CA . ARG A 1 285 ? -16.561 15.876 -10.067 1.00 86.69 285 ARG A CA 1
ATOM 2321 C C . ARG A 1 285 ? -15.629 14.701 -9.792 1.00 86.69 285 ARG A C 1
ATOM 2323 O O . ARG A 1 285 ? -14.886 14.752 -8.818 1.00 86.69 285 ARG A O 1
ATOM 2330 N N . ALA A 1 286 ? -15.614 13.674 -10.644 1.00 87.75 286 ALA A N 1
ATOM 2331 C CA . ALA A 1 286 ? -14.663 12.572 -10.489 1.00 87.75 286 ALA A CA 1
ATOM 2332 C C . ALA A 1 286 ? -13.210 13.056 -10.589 1.00 87.75 286 ALA A C 1
ATOM 2334 O O . ALA A 1 286 ? -12.391 12.660 -9.765 1.00 87.75 286 ALA A O 1
ATOM 2335 N N . ILE A 1 287 ? -12.902 13.934 -11.553 1.00 84.00 287 ILE A N 1
ATOM 2336 C CA . ILE A 1 287 ? -11.571 14.545 -11.694 1.00 84.00 287 ILE A CA 1
ATOM 2337 C C . ILE A 1 287 ? -11.206 15.331 -10.437 1.00 84.00 287 ILE A C 1
ATOM 2339 O O . ILE A 1 287 ? -10.139 15.106 -9.874 1.00 84.00 287 ILE A O 1
ATOM 2343 N N . ALA A 1 288 ? -12.088 16.216 -9.970 1.00 83.88 288 ALA A N 1
ATOM 2344 C CA . ALA A 1 288 ? -11.846 17.005 -8.766 1.00 83.88 288 ALA A CA 1
ATOM 2345 C C . ALA A 1 288 ? -11.627 16.122 -7.525 1.00 83.88 288 ALA A C 1
ATOM 2347 O O . ALA A 1 288 ? -10.730 16.401 -6.734 1.00 83.88 288 ALA A O 1
ATOM 2348 N N . SER A 1 289 ? -12.401 15.040 -7.398 1.00 87.25 289 SER A N 1
ATOM 2349 C CA . SER A 1 289 ? -12.318 14.072 -6.302 1.00 87.25 289 SER A CA 1
ATOM 2350 C C . SER A 1 289 ? -10.955 13.387 -6.251 1.00 87.25 289 SER A C 1
ATOM 2352 O O . SER A 1 289 ? -10.211 13.548 -5.283 1.00 87.25 289 SER A O 1
ATOM 2354 N N . PHE A 1 290 ? -10.563 12.674 -7.315 1.00 86.50 290 PHE A N 1
ATOM 2355 C CA . PHE A 1 290 ? -9.313 11.919 -7.259 1.00 86.50 290 PHE A CA 1
ATOM 2356 C C . PHE A 1 290 ? -8.067 12.805 -7.265 1.00 86.50 290 PHE A C 1
ATOM 2358 O O . PHE A 1 290 ? -7.027 12.369 -6.781 1.00 86.50 290 PHE A O 1
ATOM 2365 N N . MET A 1 291 ? -8.151 14.037 -7.783 1.00 83.81 291 MET A N 1
ATOM 2366 C CA . MET A 1 291 ? -7.028 14.981 -7.758 1.00 83.81 291 MET A CA 1
ATOM 2367 C C . MET A 1 291 ? -6.642 15.419 -6.340 1.00 83.81 291 MET A C 1
ATOM 2369 O O . MET A 1 291 ? -5.510 15.841 -6.119 1.00 83.81 291 MET A O 1
ATOM 2373 N N . GLN A 1 292 ? -7.567 15.318 -5.383 1.00 83.44 292 GLN A N 1
ATOM 2374 C CA . GLN A 1 292 ? -7.321 15.620 -3.971 1.00 83.44 292 GLN A CA 1
ATOM 2375 C C . GLN A 1 292 ? -6.900 14.382 -3.168 1.00 83.44 292 GLN A C 1
ATOM 2377 O O . GLN A 1 292 ? -6.432 14.504 -2.038 1.00 83.44 292 GLN A O 1
ATOM 2382 N N . MET A 1 293 ? -7.050 13.184 -3.737 1.00 87.56 293 MET A N 1
ATOM 2383 C CA . MET A 1 293 ? -6.703 11.932 -3.074 1.00 87.56 293 MET A CA 1
ATOM 2384 C C . MET A 1 293 ? -5.221 11.617 -3.260 1.00 87.56 293 MET A C 1
ATOM 2386 O O . MET A 1 293 ? -4.717 11.618 -4.378 1.00 87.56 293 MET A O 1
ATOM 2390 N N . LYS A 1 294 ? -4.536 11.239 -2.178 1.00 91.25 294 LYS A N 1
ATOM 2391 C CA . LYS A 1 294 ? -3.253 10.527 -2.279 1.00 91.25 294 LYS A CA 1
ATOM 2392 C C . LYS A 1 294 ? -3.501 9.070 -2.649 1.00 91.25 294 LYS A C 1
ATOM 2394 O O . LYS A 1 294 ? -3.236 8.666 -3.774 1.00 91.25 294 LYS A O 1
ATOM 2399 N N . LYS A 1 295 ? -4.108 8.317 -1.730 1.00 93.56 295 LYS A N 1
ATOM 2400 C CA . LYS A 1 295 ? -4.624 6.963 -1.950 1.00 93.56 295 LYS A CA 1
ATOM 2401 C C . LYS A 1 295 ? -6.093 7.028 -2.356 1.00 93.56 295 LYS A C 1
ATOM 2403 O O . LYS A 1 295 ? -6.867 7.765 -1.751 1.00 93.56 295 LYS A O 1
ATOM 2408 N N . PHE A 1 296 ? -6.493 6.225 -3.335 1.00 91.12 296 PHE A N 1
ATOM 2409 C CA . PHE A 1 296 ? -7.886 6.167 -3.772 1.00 91.12 296 PHE A CA 1
ATOM 2410 C C . PHE A 1 296 ? -8.823 5.615 -2.689 1.00 91.12 296 PHE A C 1
ATOM 2412 O O . PHE A 1 296 ? -8.587 4.542 -2.134 1.00 91.12 296 PHE A O 1
ATOM 2419 N N . ASN A 1 297 ? -9.934 6.320 -2.467 1.00 91.50 297 ASN A N 1
ATOM 2420 C CA . ASN A 1 297 ? -11.091 5.824 -1.728 1.00 91.50 297 ASN A CA 1
ATOM 2421 C C . ASN A 1 297 ? -12.241 5.595 -2.720 1.00 91.50 297 ASN A C 1
ATOM 2423 O O . ASN A 1 297 ? -12.810 6.545 -3.258 1.00 91.50 297 ASN A O 1
ATOM 2427 N N . LEU A 1 298 ? -12.578 4.330 -2.990 1.00 87.25 298 LEU A N 1
ATOM 2428 C CA . LEU A 1 298 ? -13.595 3.976 -3.985 1.00 87.25 298 LEU A CA 1
ATOM 2429 C C . LEU A 1 298 ? -14.998 4.420 -3.597 1.00 87.25 298 LEU A C 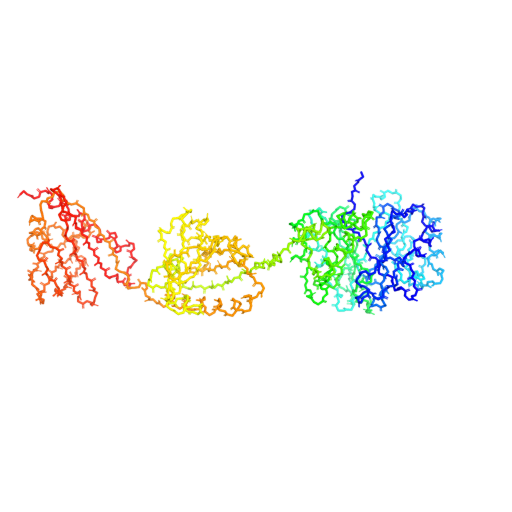1
ATOM 2431 O O . LEU A 1 298 ? -15.802 4.709 -4.482 1.00 87.25 298 LEU A O 1
ATOM 2435 N N . HIS A 1 299 ? -15.302 4.437 -2.301 1.00 84.06 299 HIS A N 1
ATOM 2436 C CA . HIS A 1 299 ? -16.597 4.884 -1.812 1.00 84.06 299 HIS A CA 1
ATOM 2437 C C . HIS A 1 299 ? -16.762 6.385 -2.065 1.00 84.06 299 HIS A C 1
ATOM 2439 O O . HIS A 1 299 ? -17.723 6.787 -2.721 1.00 84.06 299 HIS A O 1
ATOM 2445 N N . GLN A 1 300 ? -15.775 7.185 -1.649 1.00 82.75 300 GLN A N 1
ATOM 2446 C CA . GLN A 1 300 ? -15.747 8.629 -1.880 1.00 82.75 300 GLN A CA 1
ATOM 2447 C C . GLN A 1 300 ? -15.794 8.958 -3.375 1.00 82.75 300 GLN A C 1
ATOM 2449 O O . GLN A 1 300 ? -16.648 9.718 -3.819 1.00 82.75 300 GLN A O 1
ATOM 2454 N N . LEU A 1 301 ? -14.940 8.312 -4.175 1.00 88.69 301 LEU A N 1
ATOM 2455 C CA . LEU A 1 301 ? -14.864 8.554 -5.615 1.00 88.69 301 LEU A CA 1
ATOM 2456 C C . LEU A 1 301 ? -16.207 8.294 -6.320 1.00 88.69 301 LEU A C 1
ATOM 2458 O O . LEU A 1 301 ? -16.596 9.041 -7.217 1.00 88.69 301 LEU A O 1
ATOM 2462 N N . ARG A 1 302 ? -16.927 7.232 -5.932 1.00 87.50 302 ARG A N 1
ATOM 2463 C CA . ARG A 1 302 ? -18.258 6.921 -6.483 1.00 87.50 302 ARG A CA 1
ATOM 2464 C C . ARG A 1 302 ? -19.308 7.934 -6.037 1.00 87.50 302 ARG A C 1
ATOM 2466 O O . ARG A 1 302 ? -20.109 8.348 -6.872 1.00 87.50 302 ARG A O 1
ATOM 2473 N N . ALA A 1 303 ? -19.297 8.331 -4.766 1.00 79.62 303 ALA A N 1
ATOM 2474 C CA . ALA A 1 303 ? -20.225 9.327 -4.237 1.00 79.62 303 ALA A CA 1
ATOM 2475 C C . ALA A 1 303 ? -20.058 10.684 -4.943 1.00 79.62 303 ALA A C 1
ATOM 2477 O O . ALA A 1 303 ? -21.038 11.241 -5.448 1.00 79.62 303 ALA A O 1
ATOM 2478 N N . ASP A 1 304 ? -18.812 11.152 -5.076 1.00 85.56 304 ASP A N 1
ATOM 2479 C CA . ASP A 1 304 ? -18.481 12.413 -5.746 1.00 85.56 304 ASP A CA 1
ATOM 2480 C C . ASP A 1 304 ? -18.896 12.390 -7.220 1.00 85.56 304 ASP A C 1
ATOM 2482 O O . ASP A 1 304 ? -19.533 13.326 -7.717 1.00 85.56 304 ASP A O 1
ATOM 2486 N N . PHE A 1 305 ? -18.602 11.291 -7.922 1.00 88.19 305 PHE A N 1
ATOM 2487 C CA . PHE A 1 305 ? -19.009 11.104 -9.313 1.00 88.19 305 PHE A CA 1
ATOM 2488 C C . PHE A 1 305 ? -20.531 11.211 -9.485 1.00 88.19 305 PHE A C 1
ATOM 2490 O O . PHE A 1 305 ? -21.009 11.994 -10.312 1.00 88.19 305 PHE A O 1
ATOM 2497 N N . GLU A 1 306 ? -21.316 10.509 -8.663 1.00 86.62 306 GLU A N 1
ATOM 2498 C CA . GLU A 1 306 ? -22.782 10.558 -8.741 1.00 86.62 306 GLU A CA 1
ATOM 2499 C C . GLU A 1 306 ? -23.378 11.899 -8.286 1.00 86.62 306 GLU A C 1
ATOM 2501 O O . GLU A 1 306 ? -24.571 12.133 -8.469 1.00 86.62 306 GLU A O 1
ATOM 2506 N N . GLY A 1 307 ? -22.566 12.816 -7.747 1.00 73.94 307 GLY A N 1
ATOM 2507 C CA . GLY A 1 307 ? -23.052 14.095 -7.229 1.00 73.94 307 GLY A CA 1
ATOM 2508 C C . GLY A 1 307 ? -23.918 13.922 -5.986 1.00 73.94 307 GLY A C 1
ATOM 2509 O O . GLY A 1 307 ? -24.709 14.806 -5.651 1.00 73.94 307 GLY A O 1
ATOM 2510 N N . GLN A 1 308 ? -23.775 12.785 -5.301 1.00 60.28 308 GLN A N 1
ATOM 2511 C CA . GLN A 1 308 ? -24.326 12.616 -3.972 1.00 60.28 308 GLN A CA 1
ATOM 2512 C C . GLN A 1 308 ? -23.558 13.590 -3.088 1.00 60.28 308 GLN A C 1
ATOM 2514 O O . GLN A 1 308 ? -22.363 13.414 -2.861 1.00 60.28 308 GLN A O 1
ATOM 2519 N N . LYS A 1 309 ? -24.227 14.655 -2.634 1.00 41.72 309 LYS A N 1
ATOM 2520 C CA . LYS A 1 309 ? -23.714 15.461 -1.529 1.00 41.72 309 LYS A CA 1
ATOM 2521 C C . LYS A 1 309 ? -23.562 14.517 -0.345 1.00 41.72 309 LYS A C 1
ATOM 2523 O O . LYS A 1 309 ? -24.520 14.268 0.376 1.00 41.72 309 LYS A O 1
ATOM 2528 N N . GLN A 1 310 ? -22.364 13.991 -0.156 1.00 39.47 310 GLN A N 1
ATOM 2529 C CA . GLN A 1 310 ? -21.923 13.712 1.188 1.00 39.47 310 GLN A CA 1
ATOM 2530 C C . GLN A 1 310 ? -21.737 15.084 1.829 1.00 39.47 310 GLN A C 1
ATOM 2532 O O . GLN A 1 310 ? -20.852 15.855 1.449 1.00 39.47 310 GLN A O 1
ATOM 2537 N N . GLU A 1 311 ? -22.606 15.423 2.779 1.00 39.75 311 GLU A N 1
ATOM 2538 C CA . GLU A 1 311 ? -22.127 16.176 3.934 1.00 39.75 311 GLU A CA 1
ATOM 2539 C C . GLU A 1 311 ? -20.849 15.468 4.370 1.00 39.75 311 GLU A C 1
ATOM 2541 O O . GLU A 1 311 ? -20.884 14.264 4.594 1.00 39.75 311 GLU A O 1
ATOM 2546 N N . LYS A 1 312 ? -19.714 16.173 4.278 1.00 34.28 312 LYS A N 1
ATOM 2547 C CA . LYS A 1 312 ? -18.355 15.654 4.473 1.00 34.28 312 LYS A CA 1
ATOM 2548 C C . LYS A 1 312 ? -18.325 14.523 5.512 1.00 34.28 312 LYS A C 1
ATOM 2550 O O . LYS A 1 312 ? -18.215 14.800 6.704 1.00 34.28 312 LYS A O 1
ATOM 2555 N N . ASN A 1 313 ? -18.359 13.267 5.070 1.00 39.25 313 ASN A N 1
ATOM 2556 C CA . ASN A 1 313 ? -17.983 12.165 5.939 1.00 39.25 313 ASN A CA 1
ATOM 2557 C C . ASN A 1 313 ? -16.466 12.240 6.038 1.00 39.25 313 ASN A C 1
ATOM 2559 O O . ASN A 1 313 ? -15.745 11.917 5.095 1.00 39.25 313 ASN A O 1
ATOM 2563 N N . LYS A 1 314 ? -16.008 12.787 7.164 1.00 46.62 314 LYS A N 1
ATOM 2564 C CA . LYS A 1 314 ? -14.608 12.832 7.568 1.00 46.62 314 LYS A CA 1
ATOM 2565 C C . LYS A 1 314 ? -13.990 11.453 7.361 1.00 46.62 314 LYS A C 1
ATOM 2567 O O . LYS A 1 314 ? -14.533 10.443 7.803 1.00 46.62 314 LYS A O 1
ATOM 2572 N N . ILE A 1 315 ? -12.871 11.413 6.646 1.00 49.25 315 ILE A N 1
ATOM 2573 C CA . ILE A 1 315 ? -12.057 10.207 6.537 1.00 49.25 315 ILE A CA 1
ATOM 2574 C C . ILE A 1 315 ? -11.597 9.888 7.958 1.00 49.25 315 ILE A C 1
ATOM 2576 O O . ILE A 1 315 ? -10.898 10.695 8.563 1.00 49.25 315 ILE A O 1
ATOM 2580 N N . MET A 1 316 ? -12.016 8.744 8.497 1.00 63.41 316 MET A N 1
ATOM 2581 C CA . MET A 1 316 ? -11.449 8.245 9.744 1.00 63.41 316 MET A CA 1
ATOM 2582 C C . MET A 1 316 ? -10.256 7.350 9.412 1.00 63.41 316 MET A C 1
ATOM 2584 O O . MET A 1 316 ? -10.397 6.313 8.761 1.00 63.41 316 MET A O 1
ATOM 2588 N N . GLU A 1 317 ? -9.059 7.794 9.785 1.00 72.88 317 GLU A N 1
ATOM 2589 C CA . GLU A 1 317 ? -7.823 7.036 9.641 1.00 72.88 317 GLU A CA 1
ATOM 2590 C C . GLU A 1 317 ? -7.665 6.091 10.832 1.00 72.88 317 GLU A C 1
ATOM 2592 O O . GLU A 1 317 ? -7.692 6.509 11.987 1.00 72.88 317 GLU A O 1
ATOM 2597 N N . ARG A 1 318 ? -7.436 4.809 10.559 1.00 84.12 318 ARG A N 1
ATOM 2598 C CA . ARG A 1 318 ? -7.108 3.839 11.601 1.00 84.12 318 ARG A CA 1
ATOM 2599 C C . ARG A 1 318 ? -5.638 3.942 11.981 1.00 84.12 318 ARG A C 1
ATOM 2601 O O . ARG A 1 318 ? -4.773 3.786 11.114 1.00 84.12 318 ARG A O 1
ATOM 2608 N N . LYS A 1 319 ? -5.334 4.145 13.264 1.00 90.19 319 LYS A N 1
ATOM 2609 C CA . LYS A 1 319 ? -3.969 3.978 13.787 1.00 90.19 319 LYS A CA 1
ATOM 2610 C C . LYS A 1 319 ? -3.936 3.009 14.941 1.00 90.19 319 LYS A C 1
ATOM 2612 O O . LYS A 1 319 ? -4.930 2.729 15.599 1.00 90.19 319 LYS A O 1
ATOM 2617 N N . GLU A 1 320 ? -2.720 2.561 15.191 1.00 93.69 320 GLU A N 1
ATOM 2618 C CA . GLU A 1 320 ? -2.409 1.615 16.227 1.00 93.69 320 GLU A CA 1
ATOM 2619 C C . GLU A 1 320 ? -1.365 2.207 17.178 1.00 93.69 320 GLU A C 1
ATOM 2621 O O . GLU A 1 320 ? -0.303 2.668 16.753 1.00 93.69 320 GLU A O 1
ATOM 2626 N N . PHE A 1 321 ? -1.667 2.161 18.469 1.00 94.88 321 PHE A N 1
ATOM 2627 C CA . PHE A 1 321 ? -0.774 2.493 19.568 1.00 94.88 321 PHE A CA 1
ATOM 2628 C C . PHE A 1 321 ? -0.346 1.206 20.267 1.00 94.88 321 PHE A C 1
ATOM 2630 O O . PHE A 1 321 ? -1.114 0.248 20.367 1.00 94.88 321 PHE A O 1
ATOM 2637 N N . ARG A 1 322 ? 0.904 1.149 20.735 1.00 95.69 322 ARG A N 1
ATOM 2638 C CA . ARG A 1 322 ? 1.452 -0.055 21.367 1.00 95.69 322 ARG A CA 1
ATOM 2639 C C . ARG A 1 322 ? 2.231 0.301 22.623 1.00 95.69 322 ARG A C 1
ATOM 2641 O O . ARG A 1 322 ? 3.047 1.216 22.593 1.00 95.69 322 ARG A O 1
ATOM 2648 N N . ALA A 1 323 ? 2.066 -0.503 23.666 1.00 94.69 323 ALA A N 1
ATOM 2649 C CA . ALA A 1 323 ? 2.894 -0.469 24.865 1.00 94.69 323 ALA A CA 1
ATOM 2650 C C . ALA A 1 323 ? 3.367 -1.881 25.222 1.00 94.69 323 ALA A C 1
ATOM 2652 O O . ALA A 1 323 ? 2.640 -2.859 25.048 1.00 94.69 323 ALA A O 1
ATOM 2653 N N . THR A 1 324 ? 4.607 -1.993 25.697 1.00 94.88 324 THR A N 1
ATOM 2654 C CA . THR A 1 324 ? 5.114 -3.229 26.311 1.00 94.88 324 THR A CA 1
ATOM 2655 C C . THR A 1 324 ? 5.174 -3.010 27.812 1.00 94.88 324 THR A C 1
ATOM 2657 O O . THR A 1 324 ? 5.886 -2.114 28.273 1.00 94.88 324 THR A O 1
ATOM 2660 N N . ILE A 1 325 ? 4.407 -3.813 28.541 1.00 93.62 325 ILE A N 1
ATOM 2661 C CA . ILE A 1 325 ? 4.145 -3.673 29.967 1.00 93.62 325 ILE A CA 1
ATOM 2662 C C . ILE A 1 325 ? 4.668 -4.927 30.663 1.00 93.62 325 ILE A C 1
ATOM 2664 O O . ILE A 1 325 ? 4.240 -6.039 30.361 1.00 93.62 325 ILE A O 1
ATOM 2668 N N . ASN A 1 326 ? 5.605 -4.766 31.584 1.00 90.00 326 ASN A N 1
ATOM 2669 C CA . ASN A 1 326 ? 6.227 -5.819 32.373 1.00 90.00 326 ASN A CA 1
ATOM 2670 C C . ASN A 1 326 ? 5.308 -6.288 33.516 1.00 90.00 326 ASN A C 1
ATOM 2672 O O . ASN A 1 326 ? 5.667 -6.241 34.688 1.00 90.00 326 ASN A O 1
ATOM 2676 N N . ALA A 1 327 ? 4.103 -6.717 33.151 1.00 86.31 327 ALA A N 1
ATOM 2677 C CA . ALA A 1 327 ? 3.105 -7.293 34.036 1.00 86.31 327 ALA A CA 1
ATOM 2678 C C . ALA A 1 327 ? 2.321 -8.391 33.288 1.00 86.31 327 ALA A C 1
ATOM 2680 O O . ALA A 1 327 ? 2.235 -8.339 32.051 1.00 86.31 327 ALA A O 1
ATOM 2681 N N . PRO A 1 328 ? 1.730 -9.372 33.996 1.00 88.75 328 PRO A N 1
ATOM 2682 C CA . PRO A 1 328 ? 0.842 -10.365 33.391 1.00 88.75 328 PRO A CA 1
ATOM 2683 C C . PRO A 1 328 ? -0.367 -9.719 32.706 1.00 88.75 328 PRO A C 1
ATOM 2685 O O . PRO A 1 328 ? -0.840 -8.658 33.125 1.00 88.75 328 PRO A O 1
ATOM 2688 N N . ARG A 1 329 ? -0.905 -10.371 31.672 1.00 91.31 329 ARG A N 1
ATOM 2689 C CA . ARG A 1 329 ? -2.021 -9.833 30.874 1.00 91.31 329 ARG A CA 1
ATOM 2690 C C . ARG A 1 329 ? -3.278 -9.614 31.711 1.00 91.31 329 ARG A C 1
ATOM 2692 O O . ARG A 1 329 ? -3.995 -8.650 31.488 1.00 91.31 329 ARG A O 1
ATOM 2699 N N . GLU A 1 330 ? -3.497 -10.450 32.722 1.00 89.06 330 GLU A N 1
ATOM 2700 C CA . GLU A 1 330 ? -4.593 -10.341 33.681 1.00 89.06 330 GLU A CA 1
ATOM 2701 C C . GLU A 1 330 ? -4.489 -9.037 34.481 1.00 89.06 330 GLU A C 1
ATOM 2703 O O . GLU A 1 330 ? -5.495 -8.364 34.699 1.00 89.06 330 GLU A O 1
ATOM 2708 N N . LYS A 1 331 ? -3.264 -8.629 34.846 1.00 86.00 331 LYS A N 1
ATOM 2709 C CA . LYS A 1 331 ? -3.031 -7.371 35.561 1.00 86.00 331 LYS A CA 1
ATOM 2710 C C . LYS A 1 331 ? -3.276 -6.166 34.664 1.00 86.00 331 LYS A C 1
ATOM 2712 O O . LYS A 1 331 ? -3.945 -5.223 35.071 1.00 86.00 331 LYS A O 1
ATOM 2717 N N . VAL A 1 332 ? -2.763 -6.204 33.437 1.00 93.00 332 VAL A N 1
ATOM 2718 C CA . VAL A 1 332 ? -2.995 -5.139 32.450 1.00 93.00 332 VAL A CA 1
ATOM 2719 C C . VAL A 1 332 ? -4.490 -4.995 32.151 1.00 93.00 332 VAL A C 1
ATOM 2721 O O . VAL A 1 332 ? -4.998 -3.880 32.073 1.00 93.00 332 VAL A O 1
ATOM 2724 N N . TRP A 1 333 ? -5.208 -6.114 32.048 1.00 94.25 333 TRP A N 1
ATOM 2725 C CA . TRP A 1 333 ? -6.654 -6.149 31.844 1.00 94.25 333 TRP A CA 1
ATOM 2726 C C . TRP A 1 333 ? -7.438 -5.535 33.007 1.00 94.25 333 TRP A C 1
ATOM 2728 O O . TRP A 1 333 ? -8.349 -4.742 32.787 1.00 94.25 333 TRP A O 1
ATOM 2738 N N . GLU A 1 334 ? -7.067 -5.859 34.246 1.00 91.25 334 GLU A N 1
ATOM 2739 C CA . GLU A 1 334 ? -7.642 -5.239 35.443 1.00 91.25 334 GLU A CA 1
ATOM 2740 C C . GLU A 1 334 ? -7.399 -3.722 35.453 1.00 91.25 334 GLU A C 1
ATOM 2742 O O . GLU A 1 334 ? -8.335 -2.948 35.653 1.00 91.25 334 GLU A O 1
ATOM 2747 N N . VAL A 1 335 ? -6.165 -3.285 35.171 1.00 92.88 335 VAL A N 1
ATOM 2748 C CA . VAL A 1 335 ? -5.804 -1.859 35.142 1.00 92.88 335 VAL A CA 1
ATOM 2749 C C . VAL A 1 335 ? -6.590 -1.099 34.069 1.00 92.88 335 VAL A C 1
ATOM 2751 O O . VAL A 1 335 ? -7.011 0.034 34.316 1.00 92.88 335 VAL A O 1
ATOM 2754 N N . LEU A 1 336 ? -6.829 -1.713 32.907 1.00 94.00 336 LEU A N 1
ATOM 2755 C CA . LEU A 1 336 ? -7.620 -1.108 31.837 1.00 94.00 336 LEU A CA 1
ATOM 2756 C C . LEU A 1 336 ? -9.050 -0.800 32.283 1.00 94.00 336 LEU A C 1
ATOM 2758 O O . LEU A 1 336 ? -9.531 0.287 31.985 1.00 94.00 336 LEU A O 1
ATOM 2762 N N . TRP A 1 337 ? -9.715 -1.715 32.996 1.00 93.50 337 TRP A N 1
ATOM 2763 C CA . TRP A 1 337 ? -11.178 -1.684 33.143 1.00 93.50 337 TRP A CA 1
ATOM 2764 C C . TRP A 1 337 ? -11.704 -1.479 34.569 1.00 93.50 337 TRP A C 1
ATOM 2766 O O . TRP A 1 337 ? -12.912 -1.305 34.737 1.00 93.50 337 TRP A O 1
ATOM 2776 N N . SER A 1 338 ? -10.854 -1.500 35.602 1.00 88.44 338 SER A N 1
ATOM 2777 C CA . SER A 1 338 ? -11.324 -1.307 36.980 1.00 88.44 338 SER A CA 1
ATOM 2778 C C . SER A 1 338 ? -11.756 0.139 37.250 1.00 88.44 338 SER A C 1
ATOM 2780 O O . SER A 1 338 ? -11.164 1.089 36.736 1.00 88.44 338 SER A O 1
ATOM 2782 N N . GLU A 1 339 ? -12.754 0.318 38.119 1.00 86.19 339 GLU A N 1
ATOM 2783 C CA . GLU A 1 339 ? -13.223 1.650 38.531 1.00 86.19 339 GLU A CA 1
ATOM 2784 C C . GLU A 1 339 ? -12.131 2.473 39.235 1.00 86.19 339 GLU A C 1
ATOM 2786 O O . GLU A 1 339 ? -12.163 3.701 39.193 1.00 86.19 339 GLU A O 1
ATOM 2791 N N . GLU A 1 340 ? -11.151 1.815 39.863 1.00 86.00 340 GLU A N 1
ATOM 2792 C CA . GLU A 1 340 ? -10.070 2.489 40.584 1.00 86.00 340 GLU A CA 1
ATOM 2793 C C . GLU A 1 340 ? -8.977 3.005 39.639 1.00 86.00 340 GLU A C 1
ATOM 2795 O O . GLU A 1 340 ? -8.427 4.091 39.835 1.00 86.00 340 GLU A O 1
ATOM 2800 N N . THR A 1 341 ? -8.625 2.216 38.625 1.00 91.00 341 THR A N 1
ATOM 2801 C CA . THR A 1 341 ? -7.476 2.491 37.754 1.00 91.00 341 THR A CA 1
ATOM 2802 C C . THR A 1 341 ? -7.863 3.185 36.463 1.00 91.00 341 THR A C 1
ATOM 2804 O O . THR A 1 341 ? -7.051 3.971 35.973 1.00 91.00 341 THR A O 1
ATOM 2807 N N . TYR A 1 342 ? -9.078 2.959 35.946 1.00 93.06 342 TYR A N 1
ATOM 2808 C CA . TYR A 1 342 ? -9.557 3.599 34.720 1.00 93.06 342 TYR A CA 1
ATOM 2809 C C . TYR A 1 342 ? -9.361 5.124 34.766 1.00 93.06 342 TYR A C 1
ATOM 2811 O O . TYR A 1 342 ? -8.585 5.624 33.953 1.00 93.06 342 TYR A O 1
ATOM 2819 N N . PRO A 1 343 ? -9.882 5.858 35.777 1.00 93.81 343 PRO A N 1
ATOM 2820 C CA . PRO A 1 343 ? -9.725 7.314 35.854 1.00 93.81 343 PRO A CA 1
ATOM 2821 C C . PRO A 1 343 ? -8.269 7.791 35.894 1.00 93.81 343 PRO A C 1
ATOM 2823 O O . PRO A 1 343 ? -7.966 8.917 35.502 1.00 93.81 343 PRO A O 1
ATOM 2826 N N . LYS A 1 344 ? -7.358 6.954 36.411 1.00 93.31 344 LYS A N 1
ATOM 2827 C CA . LYS A 1 344 ? -5.944 7.301 36.593 1.00 93.31 344 LYS A CA 1
ATOM 2828 C C . LYS A 1 344 ? -5.194 7.247 35.263 1.00 93.31 344 LYS A C 1
ATOM 2830 O O . LYS A 1 344 ? -4.467 8.190 34.943 1.00 93.31 344 LYS A O 1
ATOM 2835 N N . TRP A 1 345 ? -5.376 6.178 34.481 1.00 95.12 345 TRP A N 1
ATOM 2836 C CA . TRP A 1 345 ? -4.688 6.038 33.194 1.00 95.12 345 TRP A CA 1
ATOM 2837 C C . TRP A 1 345 ? -5.337 6.876 32.089 1.00 95.12 345 TRP A C 1
ATOM 2839 O O . TRP A 1 345 ? -4.622 7.382 31.226 1.00 95.12 345 TRP A O 1
ATOM 2849 N N . THR A 1 346 ? -6.652 7.123 32.152 1.00 95.81 346 THR A N 1
ATOM 2850 C CA . THR A 1 346 ? -7.356 7.997 31.196 1.00 95.81 346 THR A CA 1
ATOM 2851 C C . THR A 1 346 ? -7.289 9.485 31.535 1.00 95.81 346 THR A C 1
ATOM 2853 O O . THR A 1 346 ? -7.758 10.310 30.750 1.00 95.81 346 THR A O 1
ATOM 2856 N N . ALA A 1 347 ? -6.667 9.868 32.655 1.00 93.81 347 ALA A N 1
ATOM 2857 C CA . ALA A 1 347 ? -6.509 11.266 33.060 1.00 93.81 347 ALA A CA 1
ATOM 2858 C C . ALA A 1 347 ? -5.917 12.201 31.977 1.00 93.81 347 ALA A C 1
ATOM 2860 O O . ALA A 1 347 ? -6.349 13.350 31.922 1.00 93.81 347 ALA A O 1
ATOM 2861 N N . PRO A 1 348 ? -4.973 11.775 31.105 1.00 95.25 348 PRO A N 1
ATOM 2862 C CA . PRO A 1 348 ? -4.501 12.611 29.996 1.00 95.25 348 PRO A CA 1
ATOM 2863 C C . PRO A 1 348 ? -5.596 12.974 28.984 1.00 95.25 348 PRO A C 1
ATOM 2865 O O . PRO A 1 348 ? -5.530 14.037 28.373 1.00 95.25 348 PRO A O 1
ATOM 2868 N N . PHE A 1 349 ? -6.614 12.121 28.816 1.00 92.00 349 PHE A N 1
ATOM 2869 C CA . PHE A 1 349 ? -7.764 12.437 27.969 1.00 92.00 349 PHE A CA 1
ATOM 2870 C C . PHE A 1 349 ? -8.704 13.420 28.658 1.00 92.00 349 PHE A C 1
ATOM 2872 O O . PHE A 1 349 ? -9.102 14.433 28.086 1.00 92.00 349 PHE A O 1
ATOM 2879 N N . SER A 1 350 ? -9.060 13.106 29.901 1.00 91.69 350 SER A N 1
ATOM 2880 C CA . SER A 1 350 ? -9.926 13.928 30.734 1.00 91.69 350 SER A CA 1
ATOM 2881 C C . SER A 1 350 ? -9.716 13.550 32.197 1.00 91.69 350 SER A C 1
ATOM 2883 O O . SER A 1 350 ? -9.903 12.395 32.591 1.00 91.69 350 SER A O 1
ATOM 2885 N N . GLU A 1 351 ? -9.307 14.521 33.008 1.00 91.88 351 GLU A N 1
ATOM 2886 C CA . GLU A 1 351 ? -9.140 14.337 34.446 1.00 91.88 351 GLU A CA 1
ATOM 2887 C C . GLU A 1 351 ? -10.493 14.029 35.110 1.00 91.88 351 GLU A C 1
ATOM 2889 O O . GLU A 1 351 ? -11.511 14.640 34.789 1.00 91.88 351 GLU A O 1
ATOM 2894 N N . GLY A 1 352 ? -10.521 13.045 36.014 1.00 89.31 352 GLY A N 1
ATOM 2895 C CA . GLY A 1 352 ? -11.762 12.589 36.653 1.00 89.31 352 GLY A CA 1
ATOM 2896 C C . GLY A 1 352 ? -12.686 11.767 35.744 1.00 89.31 352 GLY A C 1
ATOM 2897 O O . GLY A 1 352 ? -13.855 11.572 36.083 1.00 89.31 352 GLY A O 1
ATOM 2898 N N . SER A 1 353 ? -12.182 11.283 34.605 1.00 93.31 353 SER A N 1
ATOM 2899 C CA . SER A 1 353 ? -12.944 10.425 33.695 1.00 93.31 353 SER A CA 1
ATOM 2900 C C . SER A 1 353 ? -13.313 9.075 34.314 1.00 93.31 353 SER A C 1
ATOM 2902 O O . SER A 1 353 ? -12.631 8.559 35.192 1.00 93.31 353 SER A O 1
ATOM 2904 N N . ARG A 1 354 ? -14.419 8.485 33.859 1.00 94.00 354 ARG A N 1
ATOM 2905 C CA . ARG A 1 354 ? -14.948 7.207 34.353 1.00 94.00 354 ARG A CA 1
ATOM 2906 C C . ARG A 1 354 ? -15.649 6.436 33.242 1.00 94.00 354 ARG A C 1
ATOM 2908 O O . ARG A 1 354 ? -16.265 7.039 32.367 1.00 94.00 354 ARG A O 1
ATOM 2915 N N . ALA A 1 355 ? -15.614 5.111 33.317 1.00 94.19 355 ALA A N 1
ATOM 2916 C CA . ALA A 1 355 ? -16.401 4.237 32.456 1.00 94.19 355 ALA A CA 1
ATOM 2917 C C . ALA A 1 355 ? -17.571 3.638 33.246 1.00 94.19 355 ALA A C 1
ATOM 2919 O O . ALA A 1 355 ? -17.395 3.174 34.370 1.00 94.19 355 ALA A O 1
ATOM 2920 N N . LYS A 1 356 ? -18.771 3.633 32.662 1.00 93.81 356 LYS A N 1
ATOM 2921 C CA . LYS A 1 356 ? -19.962 3.001 33.246 1.00 93.81 356 LYS A CA 1
ATOM 2922 C C . LYS A 1 356 ? -20.508 1.948 32.289 1.00 93.81 356 LYS A C 1
ATOM 2924 O O . LYS A 1 356 ? -20.956 2.286 31.196 1.00 93.81 356 LYS A O 1
ATOM 2929 N N . SER A 1 357 ? -20.497 0.685 32.702 1.00 93.00 357 SER A N 1
ATOM 2930 C CA . SER A 1 357 ? -21.061 -0.443 31.951 1.00 93.00 357 SER A CA 1
ATOM 2931 C C . SER A 1 357 ? -21.277 -1.652 32.868 1.00 93.00 357 SER A C 1
ATOM 2933 O O . SER A 1 357 ? -20.704 -1.716 33.953 1.00 93.00 357 SER A O 1
ATOM 2935 N N . ASP A 1 358 ? -22.073 -2.629 32.425 1.00 91.12 358 ASP A N 1
ATOM 2936 C CA . ASP A 1 358 ? -22.055 -3.989 32.991 1.00 91.12 358 ASP A CA 1
ATOM 2937 C C . ASP A 1 358 ? -20.978 -4.883 32.338 1.00 91.12 358 ASP A C 1
ATOM 2939 O O . ASP A 1 358 ? -20.835 -6.057 32.689 1.00 91.12 358 ASP A O 1
ATOM 2943 N N . TRP A 1 359 ? -20.224 -4.301 31.398 1.00 91.44 359 TRP A N 1
ATOM 2944 C CA . TRP A 1 359 ? -19.101 -4.862 30.660 1.00 91.44 359 TRP A CA 1
ATOM 2945 C C . TRP A 1 359 ? -19.431 -6.070 29.771 1.00 91.44 359 TRP A C 1
ATOM 2947 O O . TRP A 1 359 ? -18.516 -6.713 29.261 1.00 91.44 359 TRP A O 1
ATOM 2957 N N . LYS A 1 360 ? -20.697 -6.423 29.539 1.00 91.31 360 LYS A N 1
ATOM 2958 C CA . LYS A 1 360 ? -21.030 -7.583 28.692 1.00 91.31 360 LYS A CA 1
ATOM 2959 C C . LYS A 1 360 ? -20.919 -7.249 27.206 1.00 91.31 360 LYS A C 1
ATOM 2961 O O . LYS A 1 360 ? -21.208 -6.135 26.787 1.00 91.31 360 LYS A O 1
ATOM 2966 N N . GLU A 1 361 ? -20.542 -8.238 26.400 1.00 94.31 361 GLU A N 1
ATOM 2967 C CA . GLU A 1 361 ? -20.634 -8.118 24.942 1.00 94.31 361 GLU A CA 1
ATOM 2968 C C . GLU A 1 361 ? -22.080 -7.787 24.531 1.00 94.31 361 GLU A C 1
ATOM 2970 O O . GLU A 1 361 ? -23.034 -8.366 25.055 1.00 94.31 361 GLU A O 1
ATOM 2975 N N . GLY A 1 362 ? -22.241 -6.812 23.638 1.00 92.75 362 GLY A N 1
ATOM 2976 C CA . GLY A 1 362 ? -23.525 -6.247 23.224 1.00 92.75 362 GLY A CA 1
ATOM 2977 C C . GLY A 1 362 ? -24.096 -5.166 24.152 1.00 92.75 362 GLY A C 1
ATOM 2978 O O . GLY A 1 362 ? -25.088 -4.532 23.791 1.00 92.75 362 GLY A O 1
ATOM 2979 N N . SER A 1 363 ? -23.499 -4.913 25.321 1.00 95.00 363 SER A N 1
ATOM 2980 C CA . SER A 1 363 ? -23.930 -3.830 26.212 1.00 95.00 363 SER A CA 1
ATOM 2981 C C . SER A 1 363 ? -23.369 -2.474 25.796 1.00 95.00 363 SER A C 1
ATOM 2983 O O . SER A 1 363 ? -22.317 -2.372 25.162 1.00 95.00 363 SER A O 1
ATOM 2985 N N . LYS A 1 364 ? -24.055 -1.404 26.211 1.00 96.81 364 LYS A N 1
ATOM 2986 C CA . LYS A 1 364 ? -23.515 -0.045 26.124 1.00 96.81 364 LYS A CA 1
ATOM 2987 C C . LYS A 1 364 ? -22.457 0.198 27.203 1.00 96.81 364 LYS A C 1
ATOM 2989 O O . LYS A 1 364 ? -22.558 -0.298 28.329 1.00 96.81 364 LYS A O 1
ATOM 2994 N N . VAL A 1 365 ? -21.473 1.015 26.864 1.00 96.69 365 VAL A N 1
ATOM 2995 C CA . VAL A 1 365 ? -20.517 1.620 27.788 1.00 96.69 365 VAL A CA 1
ATOM 2996 C C . VAL A 1 365 ? -20.569 3.132 27.623 1.00 96.69 365 VAL A C 1
ATOM 2998 O O . VAL A 1 365 ? -20.683 3.648 26.511 1.00 96.69 365 VAL A O 1
ATOM 3001 N N . TYR A 1 366 ? -20.513 3.832 28.748 1.00 96.31 366 TYR A N 1
ATOM 3002 C CA . TYR A 1 366 ? -20.481 5.285 28.798 1.00 96.31 366 TYR A CA 1
ATOM 3003 C C . TYR A 1 366 ? -19.106 5.723 29.289 1.00 96.31 366 TYR A C 1
ATOM 3005 O O . TYR A 1 366 ? -18.758 5.453 30.440 1.00 96.31 366 TYR A O 1
ATOM 3013 N N . PHE A 1 367 ? -18.339 6.387 28.428 1.00 95.75 367 PHE A N 1
ATOM 3014 C CA . PHE A 1 367 ? -17.051 6.991 28.761 1.00 95.75 367 PHE A CA 1
ATOM 3015 C C . PHE A 1 367 ? -17.283 8.460 29.100 1.00 95.75 367 PHE A C 1
ATOM 3017 O O . PHE A 1 367 ? -17.542 9.266 28.212 1.00 95.75 367 PHE A O 1
ATOM 3024 N N . LEU A 1 368 ? -17.248 8.793 30.386 1.00 95.25 368 LEU A N 1
ATOM 3025 C CA . LEU A 1 368 ? -17.688 10.080 30.918 1.00 95.25 368 LEU A CA 1
ATOM 3026 C C . LEU A 1 368 ? -16.504 10.885 31.452 1.00 95.25 368 LEU A C 1
ATOM 3028 O O . LEU A 1 368 ? -15.587 10.311 32.037 1.00 95.25 368 LEU A O 1
ATOM 3032 N N . ASN A 1 369 ? -16.558 12.206 31.315 1.00 92.88 369 ASN A N 1
ATOM 3033 C CA . ASN A 1 369 ? -15.712 13.145 32.050 1.00 92.88 369 ASN A CA 1
ATOM 3034 C C . ASN A 1 369 ? -16.220 13.347 33.497 1.00 92.88 369 ASN A C 1
ATOM 3036 O O . ASN A 1 369 ? -17.202 12.723 33.929 1.00 92.88 369 ASN A O 1
ATOM 3040 N N . ALA A 1 370 ? -15.556 14.229 34.251 1.00 91.31 370 ALA A N 1
ATOM 3041 C CA . ALA A 1 370 ? -15.915 14.552 35.632 1.00 91.31 370 ALA A CA 1
ATOM 3042 C C . ALA A 1 370 ? -17.347 15.113 35.764 1.00 91.31 370 ALA A C 1
ATOM 3044 O O . ALA A 1 370 ? -18.051 14.815 36.734 1.00 91.31 370 ALA A O 1
ATOM 3045 N N . GLU A 1 371 ? -17.805 15.866 34.765 1.00 90.62 371 GLU A N 1
ATOM 3046 C CA . GLU A 1 371 ? -19.130 16.486 34.695 1.00 90.62 371 GLU A CA 1
ATOM 3047 C C . GLU A 1 371 ? -20.247 15.501 34.304 1.00 90.62 371 GLU A C 1
ATOM 3049 O O . GLU A 1 371 ? -21.427 15.821 34.449 1.00 90.62 371 GLU A O 1
ATOM 3054 N N . GLY A 1 372 ? -19.902 14.287 33.860 1.00 89.88 372 GLY A N 1
ATOM 3055 C CA . GLY A 1 372 ? -20.861 13.274 33.414 1.00 89.88 372 GLY A CA 1
ATOM 3056 C C . GLY A 1 372 ? -21.272 13.381 31.944 1.00 89.88 372 GLY A C 1
ATOM 3057 O O . GLY A 1 372 ? -22.217 12.708 31.547 1.00 89.88 372 GLY A O 1
ATOM 3058 N N . GLU A 1 373 ? -20.564 14.180 31.150 1.00 94.25 373 GLU A N 1
ATOM 3059 C CA . GLU A 1 373 ? -20.689 14.264 29.692 1.00 94.25 373 GLU A CA 1
ATOM 3060 C C . GLU A 1 373 ? -19.668 13.332 29.033 1.00 94.25 373 GLU A C 1
ATOM 3062 O O . GLU A 1 373 ? -18.600 13.077 29.591 1.00 94.25 373 GLU A O 1
ATOM 3067 N N . GLY A 1 374 ? -19.946 12.823 27.835 1.00 93.44 374 GLY A N 1
ATOM 3068 C CA . GLY A 1 374 ? -18.942 12.034 27.125 1.00 93.44 374 GLY A CA 1
ATOM 3069 C C . GLY A 1 374 ? -19.481 11.200 25.979 1.00 93.44 374 GLY A C 1
ATOM 3070 O O . GLY A 1 374 ? -20.395 11.626 25.278 1.00 93.44 374 GLY A O 1
ATOM 3071 N N . MET A 1 375 ? -18.892 10.023 25.781 1.00 94.19 375 MET A N 1
ATOM 3072 C CA . MET A 1 375 ? -19.166 9.143 24.644 1.00 94.19 375 MET A CA 1
ATOM 3073 C C . MET A 1 375 ? -19.985 7.922 25.062 1.00 94.19 375 MET A C 1
ATOM 3075 O O . MET A 1 375 ? -19.803 7.360 26.144 1.00 94.19 375 MET A O 1
ATOM 3079 N N . VAL A 1 376 ? -20.862 7.491 24.162 1.00 95.88 376 VAL A N 1
ATOM 3080 C CA . VAL A 1 376 ? -21.633 6.251 24.240 1.00 95.88 376 VAL A CA 1
ATOM 3081 C C . VAL A 1 376 ? -21.055 5.287 23.216 1.00 95.88 376 VAL A C 1
ATOM 3083 O O . VAL A 1 376 ? -21.005 5.609 22.030 1.00 95.88 376 VAL A O 1
ATOM 3086 N N . ALA A 1 377 ? -20.671 4.090 23.645 1.00 96.38 377 ALA A N 1
ATOM 3087 C CA . ALA A 1 377 ? -20.206 3.035 22.754 1.00 96.38 377 ALA A CA 1
ATOM 3088 C C . ALA A 1 377 ? -20.908 1.705 23.042 1.00 96.38 377 ALA A C 1
ATOM 3090 O O . ALA A 1 377 ? -21.504 1.504 24.099 1.00 96.38 377 ALA A O 1
ATOM 3091 N N . LEU A 1 378 ? -20.847 0.796 22.078 1.00 96.75 378 LEU A N 1
ATOM 3092 C CA . LEU A 1 378 ? -21.274 -0.592 22.184 1.00 96.75 378 LEU A CA 1
ATOM 3093 C C . LEU A 1 378 ? -20.045 -1.473 22.398 1.00 96.75 378 LEU A C 1
ATOM 3095 O O . LEU A 1 378 ? -19.066 -1.327 21.669 1.00 96.75 378 LEU A O 1
ATOM 3099 N N . ILE A 1 379 ? -20.106 -2.416 23.335 1.00 97.12 379 ILE A N 1
ATOM 3100 C CA . ILE A 1 379 ? -19.105 -3.480 23.457 1.00 97.12 379 ILE A CA 1
ATOM 3101 C C . ILE A 1 379 ? -19.356 -4.475 22.323 1.00 97.12 379 ILE A C 1
ATOM 3103 O O . ILE A 1 379 ? -20.209 -5.350 22.434 1.00 97.12 379 ILE A O 1
ATOM 3107 N N . ASP A 1 380 ? -18.653 -4.306 21.208 1.00 94.88 380 ASP A N 1
ATOM 3108 C CA . ASP A 1 380 ? -18.833 -5.104 19.990 1.00 94.88 380 ASP A CA 1
ATOM 3109 C C . ASP A 1 380 ? -18.300 -6.531 20.163 1.00 94.88 380 ASP A C 1
ATOM 3111 O O . ASP A 1 380 ? -18.898 -7.490 19.683 1.00 94.88 380 ASP A O 1
ATOM 3115 N N . LYS A 1 381 ? -17.185 -6.675 20.890 1.00 94.88 381 LYS A N 1
ATOM 3116 C CA . LYS A 1 381 ? -16.562 -7.973 21.158 1.00 94.88 381 LYS A CA 1
ATOM 3117 C C . LYS A 1 381 ? -15.808 -7.974 22.479 1.00 94.88 381 LYS A C 1
ATOM 3119 O O . LYS A 1 381 ? -15.044 -7.046 22.743 1.00 94.88 381 LYS A O 1
ATOM 3124 N N . ARG A 1 382 ? -15.939 -9.051 23.260 1.00 95.44 382 ARG A N 1
ATOM 3125 C CA . ARG A 1 382 ? -15.184 -9.261 24.502 1.00 95.44 382 ARG A CA 1
ATOM 3126 C C . ARG A 1 382 ? -14.655 -10.692 24.601 1.00 95.44 382 ARG A C 1
ATOM 3128 O O . ARG A 1 382 ? -15.395 -11.664 24.489 1.00 95.44 382 ARG A O 1
ATOM 3135 N N . LYS A 1 383 ? -13.356 -10.830 24.863 1.00 94.25 383 LYS A N 1
ATOM 3136 C CA . LYS A 1 383 ? -12.704 -12.103 25.192 1.00 94.25 383 LYS A CA 1
ATOM 3137 C C . LYS A 1 383 ? -11.642 -11.852 26.252 1.00 94.25 383 LYS A C 1
ATOM 3139 O O . LYS A 1 383 ? -10.552 -11.408 25.917 1.00 94.25 383 LYS A O 1
ATOM 3144 N N . ASP A 1 384 ? -11.939 -12.146 27.508 1.00 89.56 384 ASP A N 1
ATOM 3145 C CA . ASP A 1 384 ? -11.021 -11.870 28.616 1.00 89.56 384 ASP A CA 1
ATOM 3146 C C . ASP A 1 384 ? -9.834 -12.849 28.643 1.00 89.56 384 ASP A C 1
ATOM 3148 O O . ASP A 1 384 ? -10.038 -14.042 28.392 1.00 89.56 384 ASP A O 1
ATOM 3152 N N . PRO A 1 385 ? -8.616 -12.401 29.004 1.00 92.81 385 PRO A N 1
ATOM 3153 C CA . PRO A 1 385 ? -8.134 -11.017 29.125 1.00 92.81 385 PRO A CA 1
ATOM 3154 C C . PRO A 1 385 ? -7.443 -10.538 27.826 1.00 92.81 385 PRO A C 1
ATOM 3156 O O . PRO A 1 385 ? -6.390 -9.917 27.869 1.00 92.81 385 PRO A O 1
ATOM 3159 N N . GLU A 1 386 ? -7.952 -10.907 26.651 1.00 92.44 386 GLU A N 1
ATOM 3160 C CA . GLU A 1 386 ? -7.245 -10.761 25.371 1.00 92.44 386 GLU A CA 1
ATOM 3161 C C . GLU A 1 386 ? -7.797 -9.655 24.466 1.00 92.44 386 GLU A C 1
ATOM 3163 O O . GLU A 1 386 ? -7.008 -8.994 23.797 1.00 92.44 386 GLU A O 1
ATOM 3168 N N . ILE A 1 387 ? -9.121 -9.486 24.375 1.00 96.12 387 ILE A N 1
ATOM 3169 C CA . ILE A 1 387 ? -9.771 -8.630 23.367 1.00 96.12 387 ILE A CA 1
ATOM 3170 C C . ILE A 1 387 ? -10.925 -7.842 23.981 1.00 96.12 387 ILE A C 1
ATOM 3172 O O . ILE A 1 387 ? -11.861 -8.446 24.506 1.00 96.12 387 ILE A O 1
ATOM 3176 N N . MET A 1 388 ? -10.903 -6.518 23.821 1.00 97.19 388 MET A N 1
ATOM 3177 C CA . MET A 1 388 ? -12.049 -5.634 24.056 1.00 97.19 388 MET A CA 1
ATOM 3178 C C . MET A 1 388 ? -12.225 -4.712 22.852 1.00 97.19 388 MET A C 1
ATOM 3180 O O . MET A 1 388 ? -11.330 -3.928 22.557 1.00 97.19 388 MET A O 1
ATOM 3184 N N . ASN A 1 389 ? -13.366 -4.787 22.172 1.00 97.19 389 ASN A N 1
ATOM 3185 C CA . ASN A 1 389 ? -13.681 -3.908 21.050 1.00 97.19 389 ASN A CA 1
ATOM 3186 C C . ASN A 1 389 ? -14.893 -3.050 21.381 1.00 97.19 389 ASN A C 1
ATOM 3188 O O . ASN A 1 389 ? -15.937 -3.565 21.789 1.00 97.19 389 ASN A O 1
ATOM 3192 N N . PHE A 1 390 ? -14.776 -1.759 21.109 1.00 97.19 390 PHE A N 1
ATOM 3193 C CA . PHE A 1 390 ? -15.863 -0.807 21.203 1.00 97.19 390 PHE A CA 1
ATOM 3194 C C . PHE A 1 390 ? -16.221 -0.280 19.822 1.00 97.19 390 PHE A C 1
ATOM 3196 O O . PHE A 1 390 ? -15.350 0.016 19.005 1.00 97.19 390 PHE A O 1
ATOM 3203 N N . LYS A 1 391 ? -17.522 -0.133 19.588 1.00 94.75 391 LYS A N 1
ATOM 3204 C CA . LYS A 1 391 ? -18.076 0.616 18.468 1.00 94.75 391 LYS A CA 1
ATOM 3205 C C . LYS A 1 391 ? -18.757 1.857 19.016 1.00 94.75 391 LYS A C 1
ATOM 3207 O O . LYS A 1 391 ? -19.795 1.756 19.671 1.00 94.75 391 LYS A O 1
ATOM 3212 N N . HIS A 1 392 ? -18.185 3.021 18.758 1.00 94.31 392 HIS A N 1
ATOM 3213 C CA . HIS A 1 392 ? -18.731 4.292 19.215 1.00 94.31 392 HIS A CA 1
ATOM 3214 C C . HIS A 1 392 ? -20.078 4.582 18.546 1.00 94.31 392 HIS A C 1
ATOM 3216 O O . HIS A 1 392 ? -20.221 4.424 17.336 1.00 94.31 392 HIS A O 1
ATOM 3222 N N . LEU A 1 393 ? -21.083 4.964 19.331 1.00 91.12 393 LEU A N 1
ATOM 3223 C CA . LEU A 1 393 ? -22.455 5.204 18.870 1.00 91.12 393 LEU A CA 1
ATOM 3224 C C . LEU A 1 393 ? -22.820 6.691 18.864 1.00 91.12 393 LEU A C 1
ATOM 3226 O O . LEU A 1 393 ? -23.607 7.104 18.019 1.00 91.12 393 LEU A O 1
ATOM 3230 N N . GLY A 1 394 ? -22.282 7.479 19.798 1.00 92.88 394 GLY A N 1
ATOM 3231 C CA . GLY A 1 394 ? -22.589 8.904 19.897 1.00 92.88 394 GLY A CA 1
ATOM 3232 C C . GLY A 1 394 ? -22.171 9.547 21.213 1.00 92.88 394 GLY A C 1
ATOM 3233 O O . GLY A 1 394 ? -21.266 9.056 21.884 1.00 92.88 394 GLY A O 1
ATOM 3234 N N . MET A 1 395 ? -22.821 10.651 21.580 1.00 92.94 395 MET A N 1
ATOM 3235 C CA . MET A 1 395 ? -22.514 11.423 22.792 1.00 92.94 395 MET A CA 1
ATOM 3236 C C . MET A 1 395 ? -23.594 11.268 23.861 1.00 92.94 395 MET A C 1
ATOM 3238 O O . MET A 1 395 ? -24.740 10.938 23.568 1.00 92.94 395 MET A O 1
ATOM 3242 N N . ILE A 1 396 ? -23.237 11.568 25.106 1.00 94.94 396 ILE A N 1
ATOM 3243 C CA . ILE A 1 396 ? -24.164 11.728 26.226 1.00 94.94 396 ILE A CA 1
ATOM 3244 C C . ILE A 1 396 ? -23.910 13.068 26.917 1.00 94.94 396 ILE A C 1
ATOM 3246 O O . ILE A 1 396 ? -22.759 13.446 27.151 1.00 94.94 396 ILE A O 1
ATOM 3250 N N . ASP A 1 397 ? -24.983 13.802 27.212 1.00 91.44 397 ASP A N 1
ATOM 3251 C CA . ASP A 1 397 ? -24.914 15.060 27.958 1.00 91.44 397 ASP A CA 1
ATOM 3252 C C . ASP A 1 397 ? -24.929 14.833 29.484 1.00 91.44 397 ASP A C 1
ATOM 3254 O O . ASP A 1 397 ? -25.207 13.740 29.980 1.00 91.44 397 ASP A O 1
ATOM 3258 N N . LYS A 1 398 ? -24.690 15.898 30.256 1.00 90.38 398 LYS A N 1
ATOM 3259 C CA . LYS A 1 398 ? -24.672 15.868 31.730 1.00 90.38 398 LYS A CA 1
ATOM 3260 C C . LYS A 1 398 ? -26.003 15.469 32.369 1.00 90.38 398 LYS A C 1
ATOM 3262 O O . LYS A 1 398 ? -26.045 15.130 33.549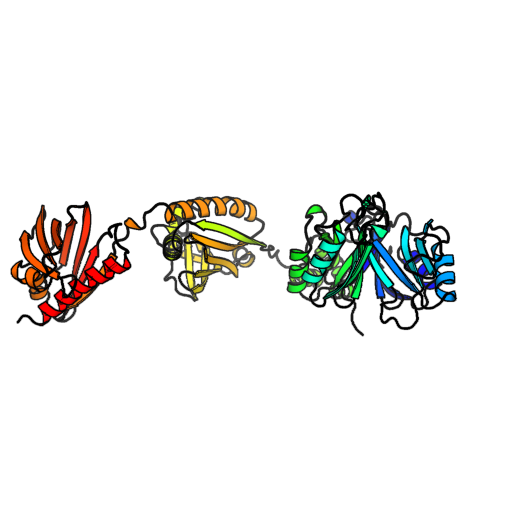 1.00 90.38 398 LYS A O 1
ATOM 3267 N N . ASN A 1 399 ? -27.099 15.561 31.618 1.00 89.44 399 ASN A N 1
ATOM 3268 C CA . ASN A 1 399 ? -28.431 15.179 32.074 1.00 89.44 399 ASN A CA 1
ATOM 3269 C C . ASN A 1 399 ? -28.735 13.705 31.754 1.00 89.44 399 ASN A C 1
ATOM 3271 O O . ASN A 1 399 ? -29.793 13.209 32.138 1.00 89.44 399 ASN A O 1
ATOM 3275 N N . GLY A 1 400 ? -27.821 13.006 31.074 1.00 88.06 400 GLY A N 1
ATOM 3276 C CA . GLY A 1 400 ? -27.970 11.619 30.659 1.00 88.06 400 GLY A CA 1
ATOM 3277 C C . GLY A 1 400 ? -28.714 11.436 29.335 1.00 88.06 400 GLY A C 1
ATOM 3278 O O . GLY A 1 400 ? -29.124 10.315 29.036 1.00 88.06 400 GLY A O 1
ATOM 3279 N N . ASN A 1 401 ? -28.911 12.499 28.548 1.00 92.19 401 ASN A N 1
ATOM 3280 C CA . ASN A 1 401 ? -29.533 12.394 27.232 1.00 92.19 401 ASN A CA 1
ATOM 3281 C C . ASN A 1 401 ? -28.499 11.931 26.205 1.00 92.19 401 ASN A C 1
ATOM 3283 O O . ASN A 1 401 ? -27.456 12.565 26.037 1.00 92.19 401 ASN A O 1
ATOM 3287 N N . GLU A 1 402 ? -28.809 10.840 25.509 1.00 94.50 402 GLU A N 1
ATOM 3288 C CA . GLU A 1 402 ? -27.982 10.328 24.421 1.00 94.50 402 GLU A CA 1
ATOM 3289 C C . GLU A 1 402 ? -28.305 11.051 23.112 1.00 94.50 402 GLU A C 1
ATOM 3291 O O . GLU A 1 402 ? -29.466 11.175 22.715 1.00 94.50 402 GLU A O 1
ATOM 3296 N N . ASP A 1 403 ? -27.259 11.468 22.416 1.00 91.00 403 ASP A N 1
ATOM 3297 C CA . ASP A 1 403 ? -27.315 11.927 21.041 1.00 91.00 403 ASP A CA 1
ATOM 3298 C C . ASP A 1 403 ? -26.608 10.898 20.160 1.00 91.00 403 ASP A C 1
ATOM 3300 O O . ASP A 1 403 ? -25.384 10.770 20.196 1.00 91.00 403 ASP A O 1
ATOM 3304 N N . LEU A 1 404 ? -27.398 10.137 19.403 1.00 89.56 404 LEU A N 1
ATOM 3305 C CA . LEU A 1 404 ? -26.921 9.105 18.476 1.00 89.56 404 LEU A CA 1
ATOM 3306 C C . LEU A 1 404 ? -27.128 9.497 17.004 1.00 89.56 404 LEU A C 1
ATOM 3308 O O . LEU A 1 404 ? -26.688 8.790 16.106 1.00 89.56 404 LEU A O 1
ATOM 3312 N N . GLU A 1 405 ? -27.831 10.603 16.749 1.00 81.31 405 GLU A N 1
ATOM 3313 C CA . GLU A 1 405 ? -28.436 10.892 15.441 1.00 81.31 405 GLU A CA 1
ATOM 3314 C C . GLU A 1 405 ? -28.181 12.322 14.956 1.00 81.31 405 GLU A C 1
ATOM 3316 O O . GLU A 1 405 ? -28.518 12.649 13.815 1.00 81.31 405 GLU A O 1
ATOM 3321 N N . SER A 1 406 ? -27.616 13.213 15.778 1.00 79.75 406 SER A N 1
ATOM 3322 C CA . SER A 1 406 ? -27.277 14.549 15.297 1.00 79.75 406 SER A CA 1
ATOM 3323 C C . SER A 1 406 ? -26.212 14.492 14.207 1.00 79.75 406 SER A C 1
ATOM 3325 O O . SER A 1 406 ? -25.385 13.582 14.145 1.00 79.75 406 SER A O 1
ATOM 3327 N N . GLU A 1 407 ? -26.177 15.527 13.371 1.00 70.81 407 GLU A N 1
ATOM 3328 C CA . GLU A 1 407 ? -25.156 15.657 12.326 1.00 70.81 407 GLU A CA 1
ATOM 3329 C C . GLU A 1 407 ? -23.726 15.683 12.890 1.00 70.81 407 GLU A C 1
ATOM 3331 O O . GLU A 1 407 ? -22.789 15.237 12.233 1.00 70.81 407 GLU A O 1
ATOM 3336 N N . LYS A 1 408 ? -23.551 16.126 14.144 1.00 71.50 408 LYS A N 1
ATOM 3337 C CA . LYS A 1 408 ? -22.258 16.075 14.840 1.00 71.50 408 LYS A CA 1
ATOM 3338 C C . LYS A 1 408 ? -21.851 14.642 15.199 1.00 71.50 408 LYS A C 1
ATOM 3340 O O . LYS A 1 408 ? -20.662 14.358 15.285 1.00 71.50 408 LYS A O 1
ATOM 3345 N N . VAL A 1 409 ? -22.815 13.762 15.457 1.00 78.94 409 VAL A N 1
ATOM 3346 C CA . VAL A 1 409 ? -22.580 12.366 15.846 1.00 78.94 409 VAL A CA 1
ATOM 3347 C C . VAL A 1 409 ? -22.453 11.466 14.627 1.00 78.94 409 VAL A C 1
ATOM 3349 O O . VAL A 1 409 ? -21.516 10.675 14.551 1.00 78.94 409 VAL A O 1
ATOM 3352 N N . LYS A 1 410 ? -23.317 11.638 13.623 1.00 76.94 410 LYS A N 1
ATOM 3353 C CA . LYS A 1 410 ? -23.289 10.853 12.379 1.00 76.94 410 LYS A CA 1
ATOM 3354 C C . LYS A 1 410 ? -21.936 10.869 11.672 1.00 76.94 410 LYS A C 1
ATOM 3356 O O . LYS A 1 410 ? -21.604 9.898 10.999 1.00 76.94 410 LYS A O 1
ATOM 3361 N N . SER A 1 411 ? -21.150 11.936 11.834 1.00 69.44 411 SER A N 1
ATOM 3362 C CA . SER A 1 411 ? -19.843 12.060 11.186 1.00 69.44 411 SER A CA 1
ATOM 3363 C C . SER A 1 411 ? -18.769 11.110 11.736 1.00 69.44 411 SER A C 1
ATOM 3365 O O . SER A 1 411 ? -17.754 10.928 11.070 1.00 69.44 411 SER A O 1
ATOM 3367 N N . TRP A 1 412 ? -18.952 10.534 12.932 1.00 78.00 412 TRP A N 1
ATOM 3368 C CA . TRP A 1 412 ? -17.991 9.611 13.566 1.00 78.00 412 TRP A CA 1
ATOM 3369 C C . TRP A 1 412 ? -18.649 8.397 14.252 1.00 78.00 412 TRP A C 1
ATOM 3371 O O . TRP A 1 412 ? -17.954 7.476 14.686 1.00 78.00 412 TRP A O 1
ATOM 3381 N N . ALA A 1 413 ? -19.981 8.343 14.324 1.00 84.38 413 ALA A N 1
ATOM 3382 C CA . ALA A 1 413 ? -20.711 7.173 14.791 1.00 84.38 413 ALA A CA 1
ATOM 3383 C C . ALA A 1 413 ? -20.338 5.940 13.954 1.00 84.38 413 ALA A C 1
ATOM 3385 O O . ALA A 1 413 ? -20.368 5.944 12.723 1.00 84.38 413 ALA A O 1
ATOM 3386 N N . GLY A 1 414 ? -19.981 4.862 14.640 1.00 85.75 414 GLY A N 1
ATOM 3387 C CA . GLY A 1 414 ? -19.438 3.644 14.058 1.00 85.75 414 GLY A CA 1
ATOM 3388 C C . GLY A 1 414 ? -17.915 3.531 14.112 1.00 85.75 414 GLY A C 1
ATOM 3389 O O . GLY A 1 414 ? -17.422 2.475 13.719 1.00 85.75 414 GLY A O 1
ATOM 3390 N N . ALA A 1 415 ? -17.191 4.545 14.610 1.00 88.94 415 ALA A N 1
ATOM 3391 C CA . ALA A 1 415 ? -15.754 4.443 14.878 1.00 88.94 415 ALA A CA 1
ATOM 3392 C C . ALA A 1 415 ? -15.449 3.240 15.778 1.00 88.94 415 ALA A C 1
ATOM 3394 O O . ALA A 1 415 ? -16.122 3.031 16.792 1.00 88.94 415 ALA A O 1
ATOM 3395 N N . MET A 1 416 ? -14.427 2.468 15.421 1.00 92.62 416 MET A N 1
ATOM 3396 C CA . MET A 1 416 ? -13.968 1.337 16.217 1.00 92.62 416 MET A CA 1
ATOM 3397 C C . MET A 1 416 ? -12.812 1.739 17.133 1.00 92.62 416 MET A C 1
ATOM 3399 O O . MET A 1 416 ? -11.941 2.510 16.739 1.00 92.62 416 MET A O 1
ATOM 3403 N N . GLU A 1 417 ? -12.771 1.156 18.326 1.00 94.94 417 GLU A N 1
ATOM 3404 C CA . GLU A 1 417 ? -11.659 1.244 19.274 1.00 94.94 417 GLU A CA 1
ATOM 3405 C C . GLU A 1 417 ? -11.414 -0.143 19.879 1.00 94.94 417 GLU A C 1
ATOM 3407 O O . GLU A 1 417 ? -12.254 -0.690 20.591 1.00 94.94 417 GLU A O 1
ATOM 3412 N N . ASN A 1 418 ? -10.281 -0.751 19.545 1.00 96.12 418 ASN A N 1
ATOM 3413 C CA . ASN A 1 418 ? -9.997 -2.165 19.753 1.00 96.12 418 ASN A CA 1
ATOM 3414 C C . ASN A 1 418 ? -8.733 -2.343 20.591 1.00 96.12 418 ASN A C 1
ATOM 3416 O O . ASN A 1 418 ? -7.652 -1.910 20.202 1.00 96.12 418 ASN A O 1
ATOM 3420 N N . TYR A 1 419 ? -8.844 -3.072 21.690 1.00 97.50 419 TYR A N 1
ATOM 3421 C CA . TYR A 1 419 ? -7.753 -3.403 22.595 1.00 97.50 419 TYR A CA 1
ATOM 3422 C C . TYR A 1 419 ? -7.399 -4.876 22.435 1.00 97.50 419 TYR A C 1
ATOM 3424 O O . TYR A 1 419 ? -8.275 -5.742 22.487 1.00 97.50 419 TYR A O 1
ATOM 3432 N N . ARG A 1 420 ? -6.108 -5.168 22.264 1.00 97.50 420 ARG A N 1
ATOM 3433 C CA . ARG A 1 420 ? -5.564 -6.529 22.214 1.00 97.50 420 ARG A CA 1
ATOM 3434 C C . ARG A 1 420 ? -4.381 -6.676 23.161 1.00 97.50 420 ARG A C 1
ATOM 3436 O O . ARG A 1 420 ? -3.457 -5.865 23.105 1.00 97.50 420 ARG A O 1
ATOM 3443 N N . LEU A 1 421 ? -4.395 -7.722 23.983 1.00 95.69 421 LEU A N 1
ATOM 3444 C CA . LEU A 1 421 ? -3.267 -8.116 24.829 1.00 95.69 421 LEU A CA 1
ATOM 3445 C C . LEU A 1 421 ? -2.596 -9.373 24.266 1.00 95.69 421 LEU A C 1
ATOM 3447 O O . LEU A 1 421 ? -3.227 -10.418 24.123 1.00 95.69 421 LEU A O 1
ATOM 3451 N N . GLU A 1 422 ? -1.301 -9.276 23.967 1.00 94.06 422 GLU A N 1
ATOM 3452 C CA . GLU A 1 422 ? -0.464 -10.397 23.529 1.00 94.06 422 GLU A CA 1
ATOM 3453 C C . GLU A 1 422 ? 0.621 -10.677 24.575 1.00 94.06 422 GLU A C 1
ATOM 3455 O O . GLU A 1 422 ? 1.343 -9.769 24.988 1.00 94.06 422 GLU A O 1
ATOM 3460 N N . GLU A 1 423 ? 0.784 -11.932 24.991 1.00 85.75 423 GLU A N 1
ATOM 3461 C CA . GLU A 1 423 ? 1.848 -12.309 25.926 1.00 85.75 423 GLU A CA 1
ATOM 3462 C C . GLU A 1 423 ? 3.177 -12.528 25.187 1.00 85.75 423 GLU A C 1
ATOM 3464 O O . GLU A 1 423 ? 3.249 -13.254 24.192 1.00 85.75 423 GLU A O 1
ATOM 3469 N N . LYS A 1 424 ? 4.257 -11.904 25.671 1.00 78.19 424 LYS A N 1
ATOM 3470 C CA . LYS A 1 424 ? 5.603 -12.034 25.103 1.00 78.19 424 LYS A CA 1
ATOM 3471 C C . LYS A 1 424 ? 6.659 -11.993 26.205 1.00 78.19 424 LYS A C 1
ATOM 3473 O O . LYS A 1 424 ? 6.876 -10.959 26.824 1.00 78.19 424 LYS A O 1
ATOM 3478 N N . ASN A 1 425 ? 7.387 -13.095 26.396 1.00 71.88 425 ASN A N 1
ATOM 3479 C CA . ASN A 1 425 ? 8.528 -13.181 27.322 1.00 71.88 425 ASN A CA 1
ATOM 3480 C C . ASN A 1 425 ? 8.210 -12.723 28.764 1.00 71.88 425 ASN A C 1
ATOM 3482 O O . ASN A 1 425 ? 9.001 -11.991 29.352 1.00 71.88 425 ASN A O 1
ATOM 3486 N N . ARG A 1 426 ? 7.069 -13.151 29.332 1.00 70.31 426 ARG A N 1
ATOM 3487 C CA . ARG A 1 426 ? 6.565 -12.739 30.665 1.00 70.31 426 ARG A CA 1
ATOM 3488 C C . ARG A 1 426 ? 6.177 -11.254 30.799 1.00 70.31 426 ARG A C 1
ATOM 3490 O O . ARG A 1 426 ? 5.908 -10.803 31.905 1.00 70.31 426 ARG A O 1
ATOM 3497 N N . ALA A 1 427 ? 6.110 -10.520 29.690 1.00 86.69 427 ALA A N 1
ATOM 3498 C CA . ALA A 1 427 ? 5.533 -9.184 29.603 1.00 86.69 427 ALA A CA 1
ATOM 3499 C C . ALA A 1 427 ? 4.295 -9.205 28.693 1.00 86.69 427 ALA A C 1
ATOM 3501 O O . ALA A 1 427 ? 4.147 -10.075 27.830 1.00 86.69 427 ALA A O 1
ATOM 3502 N N . THR A 1 428 ? 3.419 -8.223 28.857 1.00 93.69 428 THR A N 1
ATOM 3503 C CA . THR A 1 428 ? 2.216 -8.046 28.045 1.00 93.69 428 THR A CA 1
ATOM 3504 C C . THR A 1 428 ? 2.428 -6.936 27.032 1.00 93.69 428 THR A C 1
ATOM 3506 O O . THR A 1 428 ? 2.822 -5.820 27.367 1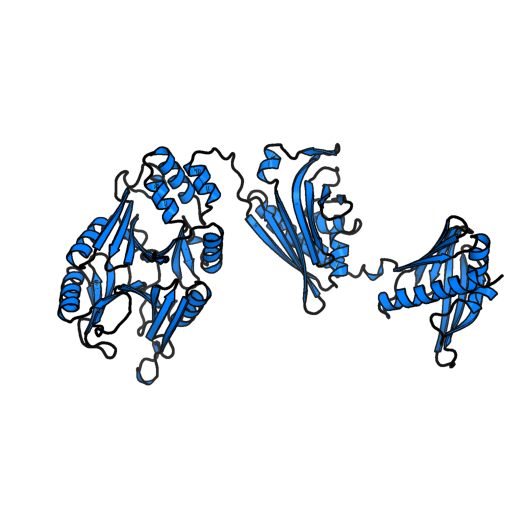.00 93.69 428 THR A O 1
ATOM 3509 N N . ARG A 1 429 ? 2.131 -7.222 25.769 1.00 96.25 429 ARG A N 1
ATOM 3510 C CA . ARG A 1 429 ? 2.032 -6.216 24.722 1.00 96.25 429 ARG A CA 1
ATOM 3511 C C . ARG A 1 429 ? 0.577 -5.788 24.586 1.00 96.25 429 ARG A C 1
ATOM 3513 O O . ARG A 1 429 ? -0.241 -6.558 24.093 1.00 96.25 429 ARG A O 1
ATOM 3520 N N . LEU A 1 430 ? 0.280 -4.559 24.993 1.00 96.94 430 LEU A N 1
ATOM 3521 C CA . LEU A 1 430 ? -1.002 -3.913 24.739 1.00 96.94 430 LEU A CA 1
ATOM 3522 C C . LEU A 1 430 ? -0.956 -3.229 23.372 1.00 96.94 430 LEU A C 1
ATOM 3524 O O . LEU A 1 430 ? -0.033 -2.466 23.079 1.00 96.94 430 LEU A O 1
ATOM 3528 N N . ILE A 1 431 ? -1.949 -3.519 22.541 1.00 96.75 431 ILE A N 1
ATOM 3529 C CA . ILE A 1 431 ? -2.169 -2.913 21.233 1.00 96.75 431 ILE A CA 1
ATOM 3530 C C . ILE A 1 431 ? -3.553 -2.268 21.251 1.00 96.75 431 ILE A C 1
ATOM 3532 O O . ILE A 1 431 ? -4.538 -2.968 21.478 1.00 96.75 431 ILE A O 1
ATOM 3536 N N . VAL A 1 432 ? -3.621 -0.965 20.990 1.00 96.06 432 VAL A N 1
ATOM 3537 C CA . VAL A 1 432 ? -4.874 -0.216 20.838 1.00 96.06 432 VAL A CA 1
ATOM 3538 C C . VAL A 1 432 ? -4.985 0.241 19.391 1.00 96.06 432 VAL A C 1
ATOM 3540 O O . VAL A 1 432 ? -4.154 1.011 18.925 1.00 96.06 432 VAL A O 1
ATOM 3543 N N . ASP A 1 433 ? -5.979 -0.258 18.672 1.00 92.19 433 ASP A N 1
ATOM 3544 C CA . ASP A 1 433 ? -6.288 0.084 17.284 1.00 92.19 433 ASP A CA 1
ATOM 3545 C C . ASP A 1 433 ? -7.583 0.894 17.268 1.00 92.19 433 ASP A C 1
ATOM 3547 O O . ASP A 1 433 ? -8.610 0.407 17.733 1.00 92.19 433 ASP A O 1
ATOM 3551 N N . MET A 1 434 ? -7.538 2.130 16.778 1.00 92.19 434 MET A N 1
ATOM 3552 C CA . MET A 1 434 ? -8.714 2.993 16.765 1.00 92.19 434 MET A CA 1
ATOM 3553 C C . MET A 1 434 ? -8.866 3.761 15.458 1.00 92.19 434 MET A C 1
ATOM 3555 O O . MET A 1 434 ? -7.879 4.173 14.839 1.00 92.19 434 MET A O 1
ATOM 3559 N N . ASP A 1 435 ? -10.119 3.981 15.076 1.00 88.50 435 ASP A N 1
ATOM 3560 C CA . ASP A 1 435 ? -10.496 4.906 14.017 1.00 88.50 435 ASP A CA 1
ATOM 3561 C C . ASP A 1 435 ? -10.425 6.342 14.558 1.00 88.50 435 ASP A C 1
ATOM 3563 O O . ASP A 1 435 ? -11.017 6.665 15.587 1.00 88.50 435 ASP A O 1
ATOM 3567 N N . MET A 1 436 ? -9.679 7.206 13.871 1.00 82.00 436 MET A N 1
ATOM 3568 C CA . MET A 1 436 ? -9.492 8.603 14.247 1.00 82.00 436 MET A CA 1
ATOM 3569 C C . MET A 1 436 ? -9.928 9.543 13.148 1.00 82.00 436 MET A C 1
ATOM 3571 O O . MET A 1 436 ? -9.526 9.427 11.996 1.00 82.00 436 MET A O 1
ATOM 3575 N N . ASP A 1 437 ? -10.680 10.544 13.558 1.00 73.75 437 ASP A N 1
ATOM 3576 C CA . ASP A 1 437 ? -10.957 11.725 12.769 1.00 73.75 437 ASP A CA 1
ATOM 3577 C C . ASP A 1 437 ? -9.696 12.605 12.634 1.00 73.75 437 ASP A C 1
ATOM 3579 O O . ASP A 1 437 ? -9.023 12.886 13.630 1.00 73.75 437 ASP A O 1
ATOM 3583 N N . ASP A 1 438 ? -9.401 13.072 11.416 1.00 68.44 438 ASP A N 1
ATOM 3584 C CA . ASP A 1 438 ? -8.288 13.980 11.106 1.00 68.44 438 ASP A CA 1
ATOM 3585 C C . ASP A 1 438 ? -8.238 15.221 12.019 1.00 68.44 438 ASP A C 1
ATOM 3587 O O . ASP A 1 438 ? -7.148 15.691 12.338 1.00 68.44 438 ASP A O 1
ATOM 3591 N N . GLU A 1 439 ? -9.383 15.742 12.485 1.00 71.12 439 GLU A N 1
ATOM 3592 C CA . GLU A 1 439 ? -9.406 16.905 13.394 1.00 71.12 439 GLU A CA 1
ATOM 3593 C C . GLU A 1 439 ? -8.812 16.592 14.776 1.00 71.12 439 GLU A C 1
ATOM 3595 O O . GLU A 1 439 ? -8.165 17.443 15.385 1.00 71.12 439 GLU A O 1
ATOM 3600 N N . TYR A 1 440 ? -8.996 15.365 15.263 1.00 77.62 440 TYR A N 1
ATOM 3601 C CA . TYR A 1 440 ? -8.536 14.933 16.587 1.00 77.62 440 TYR A CA 1
ATOM 3602 C C . TYR A 1 440 ? -7.264 14.088 16.528 1.00 77.62 440 TYR A C 1
ATOM 3604 O O . TYR A 1 440 ? -6.731 13.688 17.563 1.00 77.62 440 TYR A O 1
ATOM 3612 N N . LYS A 1 441 ? -6.743 13.836 15.327 1.00 80.69 441 LYS A N 1
ATOM 3613 C CA . LYS A 1 441 ? -5.562 13.008 15.095 1.00 80.69 441 LYS A CA 1
ATOM 3614 C C . LYS A 1 441 ? -4.343 13.484 15.876 1.00 80.69 441 LYS A C 1
ATOM 3616 O O . LYS A 1 441 ? -3.741 12.687 16.588 1.00 80.69 441 LYS A O 1
ATOM 3621 N N . ASP A 1 442 ? -3.993 14.766 15.791 1.00 83.12 442 ASP A N 1
ATOM 3622 C CA . ASP A 1 442 ? -2.821 15.301 16.499 1.00 83.12 442 ASP A CA 1
ATOM 3623 C C . ASP A 1 442 ? -2.994 15.234 18.021 1.00 83.12 442 ASP A C 1
ATOM 3625 O O . ASP A 1 442 ? -2.041 14.951 18.749 1.00 83.12 442 ASP A O 1
ATOM 3629 N N . TYR A 1 443 ? -4.227 15.432 18.500 1.00 87.38 443 TYR A N 1
ATOM 3630 C CA . TYR A 1 443 ? -4.565 15.254 19.908 1.00 87.38 443 TYR A CA 1
ATOM 3631 C C . TYR A 1 443 ? -4.324 13.804 20.338 1.00 87.38 443 TYR A C 1
ATOM 3633 O O . TYR A 1 443 ? -3.560 13.561 21.267 1.00 87.38 443 TYR A O 1
ATOM 3641 N N . PHE A 1 444 ? -4.887 12.825 19.630 1.00 90.00 444 PHE A N 1
ATOM 3642 C CA . PHE A 1 444 ? -4.725 11.412 19.969 1.00 90.00 444 PHE A CA 1
ATOM 3643 C C . PHE A 1 444 ? -3.281 10.918 19.824 1.00 90.00 444 PHE A C 1
ATOM 3645 O O . PHE A 1 444 ? -2.810 10.189 20.695 1.00 90.00 444 PHE A O 1
ATOM 3652 N N . LEU A 1 445 ? -2.551 11.346 18.787 1.00 88.00 445 LEU A N 1
ATOM 3653 C CA . LEU A 1 445 ? -1.137 11.001 18.592 1.00 88.00 445 LEU A CA 1
ATOM 3654 C C . LEU A 1 445 ? -0.245 11.482 19.741 1.00 88.00 445 LEU A C 1
ATOM 3656 O O . LEU A 1 445 ? 0.799 10.879 19.984 1.00 88.00 445 LEU A O 1
ATOM 3660 N N . LYS A 1 446 ? -0.655 12.537 20.449 1.00 90.75 446 LYS A N 1
ATOM 3661 C CA . LYS A 1 446 ? 0.029 13.034 21.642 1.00 90.75 446 LYS A CA 1
ATOM 3662 C C . LYS A 1 446 ? -0.474 12.366 22.926 1.00 90.75 446 LYS A C 1
ATOM 3664 O O . LYS A 1 446 ? 0.332 11.918 23.734 1.00 90.75 446 LYS A O 1
ATOM 3669 N N . THR A 1 447 ? -1.790 12.282 23.105 1.00 92.12 447 THR A N 1
ATOM 3670 C CA . THR A 1 447 ? -2.409 11.863 24.370 1.00 92.12 447 THR A CA 1
ATOM 3671 C C . THR A 1 447 ? -2.313 10.356 24.609 1.00 92.12 447 THR A C 1
ATOM 3673 O O . THR A 1 447 ? -2.108 9.934 25.745 1.00 92.12 447 THR A O 1
ATOM 3676 N N . TRP A 1 448 ? -2.406 9.522 23.565 1.00 95.00 448 TRP A N 1
ATOM 3677 C CA . TRP A 1 448 ? -2.306 8.066 23.722 1.00 95.00 448 TRP A CA 1
ATOM 3678 C C . TRP A 1 448 ? -0.960 7.597 24.274 1.00 95.00 448 TRP A C 1
ATOM 3680 O O . TRP A 1 448 ? -0.974 6.797 25.208 1.00 95.00 448 TRP A O 1
ATOM 3690 N N . PRO A 1 449 ? 0.197 8.068 23.768 1.00 94.94 449 PRO A N 1
ATOM 3691 C CA . PRO A 1 449 ? 1.483 7.762 24.387 1.00 94.94 449 PRO A CA 1
ATOM 3692 C C . PRO A 1 449 ? 1.536 8.111 25.881 1.00 94.94 449 PRO A C 1
ATOM 3694 O O . PRO A 1 449 ? 1.991 7.293 26.674 1.00 94.94 449 PRO A O 1
ATOM 3697 N N . GLU A 1 450 ? 1.016 9.276 26.282 1.00 94.94 450 GLU A N 1
ATOM 3698 C CA . GLU A 1 450 ? 0.981 9.699 27.691 1.00 94.94 450 GLU A CA 1
ATOM 3699 C C . GLU A 1 450 ? 0.068 8.796 28.545 1.00 94.94 450 GLU A C 1
ATOM 3701 O O . GLU A 1 450 ? 0.423 8.416 29.662 1.00 94.94 450 GLU A O 1
ATOM 3706 N N . ALA A 1 451 ? -1.099 8.415 28.018 1.00 95.56 451 ALA A N 1
ATOM 3707 C CA . ALA A 1 451 ? -2.040 7.523 28.695 1.00 95.56 451 ALA A CA 1
ATOM 3708 C C . ALA A 1 451 ? -1.500 6.092 28.830 1.00 95.56 451 ALA A C 1
ATOM 3710 O O . ALA A 1 451 ? -1.632 5.476 29.889 1.00 95.56 451 ALA A O 1
ATOM 3711 N N . LEU A 1 452 ? -0.855 5.570 27.782 1.00 96.25 452 LEU A N 1
ATOM 3712 C CA . LEU A 1 452 ? -0.224 4.251 27.806 1.00 96.25 452 LEU A CA 1
ATOM 3713 C C . LEU A 1 452 ? 0.961 4.196 28.771 1.00 96.25 452 LEU A C 1
ATOM 3715 O O . LEU A 1 452 ? 1.158 3.159 29.400 1.00 96.25 452 LEU A O 1
ATOM 3719 N N . GLU A 1 453 ? 1.711 5.290 28.928 1.00 94.38 453 GLU A N 1
ATOM 3720 C CA . GLU A 1 453 ? 2.783 5.363 29.923 1.00 94.38 453 GLU A CA 1
ATOM 3721 C C . GLU A 1 453 ? 2.220 5.331 31.350 1.00 94.38 453 GLU A C 1
ATOM 3723 O O . GLU A 1 453 ? 2.663 4.525 32.161 1.00 94.38 453 GLU A O 1
ATOM 3728 N N . LYS A 1 454 ? 1.155 6.091 31.646 1.00 93.31 454 LYS A N 1
ATOM 3729 C CA . LYS A 1 454 ? 0.468 5.999 32.950 1.00 93.31 454 LYS A CA 1
ATOM 3730 C C . LYS A 1 454 ? -0.103 4.610 33.214 1.00 93.31 454 LYS A C 1
ATOM 3732 O O . LYS A 1 454 ? -0.042 4.111 34.335 1.00 93.31 454 LYS A O 1
ATOM 3737 N N . LEU A 1 455 ? -0.676 3.976 32.194 1.00 94.88 455 LEU A N 1
ATOM 3738 C CA . LEU A 1 455 ? -1.191 2.615 32.304 1.00 94.88 455 LEU A CA 1
ATOM 3739 C C . LEU A 1 455 ? -0.066 1.626 32.613 1.00 94.88 455 LEU A C 1
ATOM 3741 O O . LEU A 1 455 ? -0.217 0.778 33.492 1.00 94.88 455 LEU A O 1
ATOM 3745 N N . LYS A 1 456 ? 1.063 1.753 31.909 1.00 94.19 456 LYS A N 1
ATOM 3746 C CA . LYS A 1 456 ? 2.276 0.971 32.143 1.00 94.19 456 LYS A CA 1
ATOM 3747 C C . LYS A 1 456 ? 2.768 1.163 33.574 1.00 94.19 456 LYS A C 1
ATOM 3749 O O . LYS A 1 456 ? 2.954 0.169 34.261 1.00 94.19 456 LYS A O 1
ATOM 3754 N N . GLU A 1 457 ? 2.882 2.400 34.051 1.00 90.94 457 GLU A N 1
ATOM 3755 C CA . GLU A 1 457 ? 3.238 2.699 35.440 1.00 90.94 457 GLU A CA 1
ATOM 3756 C C . GLU A 1 457 ? 2.269 2.048 36.432 1.00 90.94 457 GLU A C 1
ATOM 3758 O O . GLU A 1 457 ? 2.717 1.436 37.387 1.00 90.94 457 GLU A O 1
ATOM 3763 N N . LEU A 1 458 ? 0.952 2.118 36.225 1.00 89.00 458 LEU A N 1
ATOM 3764 C CA . LEU A 1 458 ? -0.032 1.505 37.133 1.00 89.00 458 LEU A CA 1
ATOM 3765 C C . LEU A 1 458 ? -0.003 -0.030 37.125 1.00 89.00 458 LEU A C 1
ATOM 3767 O O . LEU A 1 458 ? -0.362 -0.659 38.120 1.00 89.00 458 LEU A O 1
ATOM 3771 N N . ALA A 1 459 ? 0.365 -0.630 35.995 1.00 89.00 459 ALA A N 1
ATOM 3772 C CA . ALA A 1 459 ? 0.449 -2.076 35.842 1.00 89.00 459 ALA A CA 1
ATOM 3773 C C . ALA A 1 459 ? 1.792 -2.648 36.325 1.00 89.00 459 ALA A C 1
ATOM 3775 O O . ALA A 1 459 ? 1.812 -3.761 36.844 1.00 89.00 459 ALA A O 1
ATOM 3776 N N . GLU A 1 460 ? 2.889 -1.906 36.153 1.00 86.69 460 GLU A N 1
ATOM 3777 C CA . GLU A 1 460 ? 4.248 -2.298 36.553 1.00 86.69 460 GLU A CA 1
ATOM 3778 C C . GLU A 1 460 ? 4.588 -1.882 37.985 1.00 86.69 460 GLU A C 1
ATOM 3780 O O . GLU A 1 460 ? 5.303 -2.609 38.675 1.00 86.69 460 GLU A O 1
ATOM 3785 N N . ASN A 1 461 ? 4.075 -0.739 38.452 1.00 71.12 461 ASN A N 1
ATOM 3786 C CA . ASN A 1 461 ? 4.165 -0.377 39.858 1.00 71.12 461 ASN A CA 1
ATOM 3787 C C . ASN A 1 461 ? 3.189 -1.261 40.619 1.00 71.12 461 ASN A C 1
ATOM 3789 O O . ASN A 1 461 ? 1.976 -1.225 40.411 1.00 71.12 461 ASN A O 1
ATOM 3793 N N . ASP A 1 462 ? 3.757 -2.086 41.484 1.00 47.56 462 ASP A N 1
ATOM 3794 C CA . ASP A 1 462 ? 3.087 -3.184 42.150 1.00 47.56 462 ASP A CA 1
ATOM 3795 C C . ASP A 1 462 ? 2.017 -2.710 43.151 1.00 47.56 462 ASP A C 1
ATOM 3797 O O . ASP A 1 462 ? 2.201 -2.701 44.363 1.00 47.56 462 ASP A O 1
ATOM 3801 N N . HIS A 1 463 ? 0.852 -2.328 42.628 1.00 45.03 463 HIS A N 1
ATOM 3802 C CA . HIS A 1 463 ? -0.415 -2.296 43.357 1.00 45.03 463 HIS A CA 1
ATOM 3803 C C . HIS A 1 463 ? -1.155 -3.642 43.241 1.00 45.03 463 HIS A C 1
ATOM 3805 O O . HIS A 1 463 ? -2.285 -3.789 43.714 1.00 45.03 463 HIS A O 1
ATOM 3811 N N . SER A 1 464 ? -0.550 -4.658 42.612 1.00 42.34 464 SER A N 1
ATOM 3812 C CA . SER A 1 464 ? -1.119 -6.008 42.576 1.00 42.34 464 SER A CA 1
ATOM 3813 C C . SER A 1 464 ? -1.051 -6.681 43.949 1.00 42.34 464 SER A C 1
ATOM 3815 O O . SER A 1 464 ? -1.951 -7.441 44.290 1.00 42.34 464 SER A O 1
ATOM 3817 N N . MET A 1 465 ? -0.105 -6.282 44.799 1.00 41.91 465 MET A N 1
ATOM 3818 C CA . MET A 1 465 ? -0.053 -6.632 46.224 1.00 41.91 465 MET A CA 1
ATOM 3819 C C . MET A 1 465 ? -1.212 -6.056 47.075 1.00 41.91 465 MET A C 1
ATOM 3821 O O . MET A 1 465 ? -1.357 -6.450 48.226 1.00 41.91 465 MET A O 1
ATOM 3825 N N . LEU A 1 466 ? -2.057 -5.155 46.544 1.00 43.25 466 LEU A N 1
ATOM 3826 C CA . LEU A 1 466 ? -3.077 -4.423 47.327 1.00 43.25 466 LEU A CA 1
ATOM 3827 C C . LEU A 1 466 ? -4.525 -4.907 47.170 1.00 43.25 466 LEU A C 1
ATOM 3829 O O . LEU A 1 466 ? -5.400 -4.438 47.894 1.00 43.25 466 LEU A O 1
ATOM 3833 N N . HIS A 1 467 ? -4.808 -5.842 46.262 1.00 60.19 467 HIS A N 1
ATOM 3834 C CA . HIS A 1 467 ? -6.148 -6.433 46.188 1.00 60.19 467 HIS A CA 1
ATOM 3835 C C . HIS A 1 467 ? -6.204 -7.661 47.098 1.00 60.19 467 HIS A C 1
ATOM 3837 O O . HIS A 1 467 ? -5.383 -8.561 46.912 1.00 60.19 467 HIS A O 1
ATOM 3843 N N . PRO A 1 468 ? -7.134 -7.752 48.060 1.00 78.00 468 PRO A N 1
ATOM 3844 C CA . PRO A 1 468 ? -7.240 -8.930 48.906 1.00 78.00 468 PRO A CA 1
ATOM 3845 C C . PRO A 1 468 ? -7.735 -10.146 48.107 1.00 78.00 468 PRO A C 1
ATOM 3847 O O . PRO A 1 468 ? -8.637 -10.045 47.273 1.00 78.00 468 PRO A O 1
ATOM 3850 N N . ILE A 1 469 ? -7.158 -11.322 48.355 1.00 85.19 469 ILE A N 1
ATOM 3851 C CA . ILE A 1 469 ? -7.709 -12.601 47.895 1.00 85.19 469 ILE A CA 1
ATOM 3852 C C . ILE A 1 469 ? -8.990 -12.856 48.682 1.00 85.19 469 ILE A C 1
ATOM 3854 O O . ILE A 1 469 ? -8.967 -12.826 49.906 1.00 85.19 469 ILE A O 1
ATOM 3858 N N . THR A 1 470 ? -10.098 -13.114 47.985 1.00 89.06 470 THR A N 1
ATOM 3859 C CA . THR A 1 470 ? -11.385 -13.441 48.614 1.00 89.06 470 THR A CA 1
ATOM 3860 C C . THR A 1 470 ? -11.732 -14.911 48.398 1.00 89.06 470 THR A C 1
ATOM 3862 O O . THR A 1 470 ? -11.769 -15.392 47.263 1.00 89.06 470 THR A O 1
ATOM 3865 N N . ILE A 1 471 ? -12.046 -15.608 49.483 1.00 94.25 471 ILE A N 1
ATOM 3866 C CA . ILE A 1 471 ? -12.573 -16.973 49.510 1.00 94.25 471 ILE A CA 1
ATOM 3867 C C . ILE A 1 471 ? -13.933 -16.990 50.207 1.00 94.25 471 ILE A C 1
ATOM 3869 O O . ILE A 1 471 ? -14.283 -16.080 50.961 1.00 94.25 471 ILE A O 1
ATOM 3873 N N . SER A 1 472 ? -14.753 -18.005 49.940 1.00 94.75 472 SER A N 1
ATOM 3874 C CA . SER A 1 472 ? -16.040 -18.125 50.631 1.00 94.75 472 SER A CA 1
ATOM 3875 C C . SER A 1 472 ? -16.565 -19.550 50.659 1.00 94.75 472 SER A C 1
ATOM 3877 O O . SER A 1 472 ? -16.199 -20.390 49.838 1.00 94.75 472 SER A O 1
ATOM 3879 N N . THR A 1 473 ? -17.450 -19.826 51.611 1.00 95.88 473 THR A N 1
ATOM 3880 C CA . THR A 1 473 ? -18.197 -21.080 51.673 1.00 95.88 473 THR A CA 1
ATOM 3881 C C . THR A 1 473 ? -19.548 -20.861 52.344 1.00 95.88 473 THR A C 1
ATOM 3883 O O . THR A 1 473 ? -19.713 -19.970 53.177 1.00 95.88 473 THR A O 1
ATOM 3886 N N . SER A 1 474 ? -20.536 -21.673 51.977 1.00 95.81 474 SER A N 1
ATOM 3887 C CA . SER A 1 474 ? -21.844 -21.693 52.635 1.00 95.81 474 SER A CA 1
ATOM 3888 C C . SER A 1 474 ? -21.945 -22.927 53.522 1.00 95.81 474 SER A C 1
ATOM 3890 O O . SER A 1 474 ? -21.692 -24.042 53.057 1.00 95.81 474 SER A O 1
ATOM 3892 N N . ILE A 1 475 ? -22.290 -22.710 54.789 1.00 96.25 475 ILE A N 1
ATOM 3893 C CA . ILE A 1 475 ? -22.330 -23.718 55.850 1.00 96.25 475 ILE A CA 1
ATOM 3894 C C . ILE A 1 475 ? -23.780 -23.938 56.247 1.00 96.25 475 ILE A C 1
ATOM 3896 O O . ILE A 1 475 ? -24.475 -22.982 56.589 1.00 96.25 475 ILE A O 1
ATOM 3900 N N . HIS A 1 476 ? -24.238 -25.186 56.241 1.00 95.38 476 HIS A N 1
ATOM 3901 C CA . HIS A 1 476 ? -25.601 -25.559 56.624 1.00 95.38 476 HIS A CA 1
ATOM 3902 C C . HIS A 1 476 ? -25.762 -25.596 58.151 1.00 95.38 476 HIS A C 1
ATOM 3904 O O . HIS A 1 476 ? -26.010 -26.640 58.753 1.00 95.38 476 HIS A O 1
ATOM 3910 N N . ALA A 1 477 ? -25.579 -24.442 58.786 1.00 94.44 477 ALA A N 1
ATOM 3911 C CA . ALA A 1 477 ? -25.773 -24.234 60.210 1.00 94.44 477 ALA A CA 1
ATOM 3912 C C . ALA A 1 477 ? -26.245 -22.790 60.487 1.00 94.44 477 ALA A C 1
ATOM 3914 O O . ALA A 1 477 ? -25.871 -21.874 59.740 1.00 94.44 477 ALA A O 1
ATOM 3915 N N . PRO A 1 478 ? -27.032 -22.568 61.561 1.00 95.19 478 PRO A N 1
ATOM 3916 C CA . PRO A 1 478 ? -27.390 -21.228 62.025 1.00 95.19 478 PRO A CA 1
ATOM 3917 C C . PRO A 1 478 ? -26.154 -20.397 62.374 1.00 95.19 478 PRO A C 1
ATOM 3919 O O . PRO A 1 478 ? -25.141 -20.943 62.825 1.00 95.19 478 PRO A O 1
ATOM 3922 N N . ILE A 1 479 ? -26.259 -19.075 62.230 1.00 95.69 479 ILE A N 1
ATOM 3923 C CA . ILE A 1 479 ? -25.123 -18.165 62.424 1.00 95.69 479 ILE A CA 1
ATOM 3924 C C . ILE A 1 479 ? -24.530 -18.230 63.834 1.00 95.69 479 ILE A C 1
ATOM 3926 O O . ILE A 1 479 ? -23.328 -18.056 63.994 1.00 95.69 479 ILE A O 1
ATOM 3930 N N . ASP A 1 480 ? -25.340 -18.559 64.841 1.00 94.81 480 ASP A N 1
ATOM 3931 C CA . ASP A 1 480 ? -24.896 -18.706 66.231 1.00 94.81 480 ASP A CA 1
ATOM 3932 C C . ASP A 1 480 ? -23.882 -19.836 66.386 1.00 94.81 480 ASP A C 1
ATOM 3934 O O . ASP A 1 480 ? -22.817 -19.637 66.967 1.00 94.81 480 ASP A O 1
ATOM 3938 N N . LYS A 1 481 ? -24.175 -20.988 65.777 1.00 94.88 481 LYS A N 1
ATOM 3939 C CA . LYS A 1 481 ? -23.276 -22.140 65.766 1.00 94.88 481 LYS A CA 1
ATOM 3940 C C . LYS A 1 481 ? -22.021 -21.848 64.952 1.00 94.88 481 LYS A C 1
ATOM 3942 O O . LYS A 1 481 ? -20.919 -22.155 65.386 1.00 94.88 481 LYS A O 1
ATOM 3947 N N . VAL A 1 482 ? -22.174 -21.242 63.774 1.00 96.88 482 VAL A N 1
ATOM 3948 C CA . VAL A 1 482 ? -21.028 -20.888 62.921 1.00 96.88 482 VAL A CA 1
ATOM 3949 C C . VAL A 1 482 ? -20.102 -19.905 63.637 1.00 96.88 482 VAL A C 1
ATOM 3951 O O . VAL A 1 482 ? -18.888 -20.075 63.606 1.00 96.88 482 VAL A O 1
ATOM 3954 N N . TRP A 1 483 ? -20.665 -18.917 64.329 1.00 96.62 483 TRP A N 1
ATOM 3955 C CA . TRP A 1 483 ? -19.906 -17.940 65.098 1.00 96.62 483 TRP A CA 1
ATOM 3956 C C . TRP A 1 483 ? -19.187 -18.565 66.300 1.00 96.62 483 TRP A C 1
ATOM 3958 O O . TRP A 1 483 ? -18.037 -18.220 66.556 1.00 96.62 483 TRP A O 1
ATOM 3968 N N . GLU A 1 484 ? -19.830 -19.481 67.027 1.00 95.81 484 GLU A N 1
ATOM 3969 C CA . GLU A 1 484 ? -19.208 -20.216 68.137 1.00 95.81 484 GLU A CA 1
ATOM 3970 C C . GLU A 1 484 ? -18.032 -21.075 67.653 1.00 95.81 484 GLU A C 1
ATOM 3972 O O . GLU A 1 484 ? -16.915 -20.928 68.148 1.00 95.81 484 GLU A O 1
ATOM 3977 N N . VAL A 1 485 ? -18.249 -21.903 66.626 1.00 96.69 485 VAL A N 1
ATOM 3978 C CA . VAL A 1 485 ? -17.229 -22.824 66.095 1.00 96.69 485 VAL A CA 1
ATOM 3979 C C . VAL A 1 485 ? -16.055 -22.079 65.449 1.00 96.69 485 VAL A C 1
ATOM 3981 O O . VAL A 1 485 ? -14.924 -22.565 65.494 1.00 96.69 485 VAL A O 1
ATOM 3984 N N . TRP A 1 486 ? -16.292 -20.894 64.876 1.00 96.88 486 TRP A N 1
ATOM 3985 C CA . TRP A 1 486 ? -15.222 -20.049 64.337 1.00 96.88 486 TRP A CA 1
ATOM 3986 C C . TRP A 1 486 ? -14.313 -19.489 65.437 1.00 96.88 486 TRP A C 1
ATOM 3988 O O . TRP A 1 486 ? -13.119 -19.316 65.215 1.00 96.88 486 TRP A O 1
ATOM 3998 N N . ASN A 1 487 ? -14.867 -19.182 66.615 1.00 95.94 487 ASN A N 1
ATOM 3999 C CA . ASN A 1 487 ? -14.179 -18.367 67.614 1.00 95.94 487 ASN A CA 1
ATOM 4000 C C . ASN A 1 487 ? -13.706 -19.125 68.864 1.00 95.94 487 ASN A C 1
ATOM 4002 O O . ASN A 1 487 ? -12.787 -18.632 69.517 1.00 95.94 487 ASN A O 1
ATOM 4006 N N . ASP A 1 488 ? -14.293 -20.268 69.228 1.00 95.50 488 ASP A N 1
ATOM 4007 C CA . ASP A 1 488 ? -13.819 -21.052 70.378 1.00 95.50 488 ASP A CA 1
ATOM 4008 C C . ASP A 1 488 ? -12.483 -21.744 70.036 1.00 95.50 488 ASP A C 1
ATOM 4010 O O . ASP A 1 488 ? -12.437 -22.549 69.097 1.00 95.50 488 ASP A O 1
ATOM 4014 N N . PRO A 1 489 ? -11.400 -21.499 70.799 1.00 95.06 489 PRO A N 1
ATOM 4015 C CA . PRO A 1 489 ? -10.112 -22.157 70.594 1.00 95.06 489 PRO A CA 1
ATOM 4016 C C . PRO A 1 489 ? -10.175 -23.684 70.475 1.00 95.06 489 PRO A C 1
ATOM 4018 O O . PRO A 1 489 ? -9.498 -24.259 69.624 1.00 95.06 489 PRO A O 1
ATOM 4021 N N . LYS A 1 490 ? -11.045 -24.349 71.248 1.00 93.44 490 LYS A N 1
ATOM 4022 C CA . LYS A 1 490 ? -11.211 -25.809 71.180 1.00 93.44 490 LYS A CA 1
ATOM 4023 C C . LYS A 1 490 ? -11.735 -26.257 69.824 1.00 93.44 490 LYS A C 1
ATOM 4025 O O . LYS A 1 490 ? -11.434 -27.358 69.373 1.00 93.44 490 LYS A O 1
ATOM 4030 N N . HIS A 1 491 ? -12.550 -25.437 69.170 1.00 96.06 491 HIS A N 1
ATOM 4031 C CA . HIS A 1 491 ? -13.032 -25.729 67.830 1.00 96.06 491 HIS A CA 1
ATOM 4032 C C . HIS A 1 491 ? -11.957 -25.440 66.779 1.00 96.06 491 HIS A C 1
ATOM 4034 O O . HIS A 1 491 ? -11.751 -26.296 65.918 1.00 96.06 491 HIS A O 1
ATOM 4040 N N . ILE A 1 492 ? -11.232 -24.321 66.894 1.00 94.12 492 ILE A N 1
ATOM 4041 C CA . ILE A 1 492 ? -10.150 -23.916 65.973 1.00 94.12 492 ILE A CA 1
ATOM 4042 C C . ILE A 1 492 ? -9.104 -25.026 65.802 1.00 94.12 492 ILE A C 1
ATOM 4044 O O . ILE A 1 492 ? -8.756 -25.366 64.672 1.00 94.12 492 ILE A O 1
ATOM 4048 N N . GLU A 1 493 ? -8.685 -25.669 66.896 1.00 94.00 493 GLU A N 1
ATOM 4049 C CA . GLU A 1 493 ? -7.715 -26.780 66.887 1.00 94.00 493 GLU A CA 1
ATOM 4050 C C . GLU A 1 493 ? -8.122 -27.962 65.985 1.00 94.00 493 GLU A C 1
ATOM 4052 O O . GLU A 1 493 ? -7.271 -28.711 65.506 1.00 94.00 493 GLU A O 1
ATOM 4057 N N . ASN A 1 494 ? -9.419 -28.132 65.713 1.00 93.06 494 ASN A N 1
ATOM 4058 C CA . ASN A 1 494 ? -9.937 -29.261 64.941 1.00 93.06 494 ASN A CA 1
ATOM 4059 C C . ASN A 1 494 ? -10.094 -28.976 63.443 1.00 93.06 494 ASN A C 1
ATOM 4061 O O . ASN A 1 494 ? -10.068 -29.915 62.646 1.00 93.06 494 ASN A O 1
ATOM 4065 N N . TRP A 1 495 ? -10.306 -27.717 63.052 1.00 93.44 495 TRP A N 1
ATOM 4066 C CA . TRP A 1 495 ? -10.585 -27.365 61.656 1.00 93.44 495 TRP A CA 1
ATOM 4067 C C . TRP A 1 495 ? -9.486 -26.544 60.988 1.00 93.44 495 TRP A C 1
ATOM 4069 O O . TRP A 1 495 ? -9.370 -26.588 59.762 1.00 93.44 495 TRP A O 1
ATOM 4079 N N . ASN A 1 496 ? -8.674 -25.820 61.761 1.00 91.75 496 ASN A N 1
ATOM 4080 C CA . ASN A 1 496 ? -7.643 -24.943 61.226 1.00 91.75 496 ASN A CA 1
ATOM 4081 C C . ASN A 1 496 ? -6.408 -25.750 60.794 1.00 91.75 496 ASN A C 1
ATOM 4083 O O . ASN A 1 496 ? -5.414 -25.850 61.507 1.00 91.75 496 ASN A O 1
ATOM 4087 N N . ALA A 1 497 ? -6.484 -26.392 59.632 1.00 87.62 497 ALA A N 1
ATOM 4088 C CA . ALA A 1 497 ? -5.373 -27.125 59.035 1.00 87.62 497 ALA A CA 1
ATOM 4089 C C . ALA A 1 497 ? -5.370 -26.924 57.519 1.00 87.62 497 ALA A C 1
ATOM 4091 O O . ALA A 1 497 ? -6.387 -27.141 56.857 1.00 87.62 497 ALA A O 1
ATOM 4092 N N . ALA A 1 498 ? -4.220 -26.527 56.969 1.00 74.31 498 ALA A N 1
ATOM 4093 C CA . ALA A 1 498 ? -4.066 -26.247 55.540 1.00 74.31 498 ALA A CA 1
ATOM 4094 C C . ALA A 1 498 ? -4.111 -27.511 54.661 1.00 74.31 498 ALA A C 1
ATOM 4096 O O . ALA A 1 498 ? -4.457 -27.443 53.485 1.00 74.31 498 ALA A O 1
ATOM 4097 N N . SER A 1 499 ? -3.762 -28.673 55.220 1.00 83.69 499 SER A N 1
ATOM 4098 C CA . SER A 1 499 ? -3.786 -29.972 54.540 1.00 83.69 499 SER A CA 1
ATOM 4099 C C . SER A 1 499 ? -3.843 -31.122 55.554 1.00 83.69 499 SER A C 1
ATOM 4101 O O . SER A 1 499 ? -3.758 -30.895 56.761 1.00 83.69 499 SER A O 1
ATOM 4103 N N . SER A 1 500 ? -3.978 -32.366 55.078 1.00 83.81 500 SER A N 1
ATOM 4104 C CA . SER A 1 500 ? -4.035 -33.568 55.929 1.00 83.81 500 SER A CA 1
ATOM 4105 C C . SER A 1 500 ? -2.786 -33.786 56.781 1.00 83.81 500 SER A C 1
ATOM 4107 O O . SER A 1 500 ? -2.877 -34.417 57.838 1.00 83.81 500 SER A O 1
ATOM 4109 N N . ASP A 1 501 ? -1.649 -33.264 56.331 1.00 88.75 501 ASP A N 1
ATOM 4110 C CA . ASP A 1 501 ? -0.335 -33.509 56.927 1.00 88.75 501 ASP A CA 1
ATOM 4111 C C . ASP A 1 501 ? 0.031 -32.431 57.960 1.00 88.75 501 ASP A C 1
ATOM 4113 O O . ASP A 1 501 ? 1.053 -32.528 58.633 1.00 88.75 501 ASP A O 1
ATOM 4117 N N . TRP A 1 502 ? -0.843 -31.435 58.133 1.00 91.50 502 TRP A N 1
ATOM 4118 C CA . TRP A 1 502 ? -0.715 -30.350 59.101 1.00 91.50 502 TRP A CA 1
ATOM 4119 C C . TRP A 1 502 ? -1.800 -30.432 60.177 1.00 91.50 502 TRP A C 1
ATOM 4121 O O . TRP A 1 502 ? -2.859 -31.038 59.987 1.00 91.50 502 TRP A O 1
ATOM 4131 N N . HIS A 1 503 ? -1.532 -29.830 61.332 1.00 92.94 503 HIS A N 1
ATOM 4132 C CA . HIS A 1 503 ? -2.493 -29.674 62.420 1.00 92.94 503 HIS A CA 1
ATOM 4133 C C . HIS A 1 503 ? -2.249 -28.378 63.196 1.00 92.94 503 HIS A C 1
ATOM 4135 O O . HIS A 1 503 ? -1.149 -27.830 63.169 1.00 92.94 503 HIS A O 1
ATOM 4141 N N . THR A 1 504 ? -3.280 -27.904 63.896 1.00 94.25 504 THR A N 1
ATOM 4142 C CA . THR A 1 504 ? -3.140 -26.848 64.904 1.00 94.25 504 THR A CA 1
ATOM 4143 C C . THR A 1 504 ? -2.998 -27.510 66.272 1.00 94.25 504 THR A C 1
ATOM 4145 O O . THR A 1 504 ? -3.854 -28.303 66.661 1.00 94.25 504 THR A O 1
ATOM 4148 N N . THR A 1 505 ? -1.903 -27.241 66.985 1.00 92.31 505 THR A N 1
ATOM 4149 C CA . THR A 1 505 ? -1.611 -27.858 68.295 1.00 92.31 505 THR A CA 1
ATOM 4150 C C . THR A 1 505 ? -2.187 -27.080 69.466 1.00 92.31 505 THR A C 1
ATOM 4152 O O . THR A 1 505 ? -2.464 -27.668 70.509 1.00 92.31 505 THR A O 1
ATOM 4155 N N . SER A 1 506 ? -2.364 -25.773 69.303 1.00 93.75 506 SER A N 1
ATOM 4156 C CA . SER A 1 506 ? -3.030 -24.913 70.273 1.00 93.75 506 SER A CA 1
ATOM 4157 C C . SER A 1 506 ? -3.608 -23.680 69.586 1.00 93.75 506 SER A C 1
ATOM 4159 O O . SER A 1 506 ? -3.066 -23.190 68.591 1.00 93.75 506 SER A O 1
ATOM 4161 N N . ALA A 1 507 ? -4.709 -23.167 70.129 1.00 95.25 507 ALA A N 1
ATOM 4162 C CA . ALA A 1 507 ? -5.293 -21.901 69.706 1.00 95.25 507 ALA A CA 1
ATOM 4163 C C . ALA A 1 507 ? -5.619 -21.003 70.910 1.00 95.25 507 ALA A C 1
ATOM 4165 O O . ALA A 1 507 ? -5.871 -21.465 72.023 1.00 95.25 507 ALA A O 1
ATOM 4166 N N . SER A 1 508 ? -5.644 -19.692 70.687 1.00 95.06 508 SER A N 1
ATOM 4167 C CA . SER A 1 508 ? -6.151 -18.698 71.634 1.00 95.06 508 SER A CA 1
ATOM 4168 C C . SER A 1 508 ? -6.850 -17.566 70.882 1.00 95.06 508 SER A C 1
ATOM 4170 O O . SER A 1 508 ? -6.425 -17.177 69.793 1.00 95.06 508 SER A O 1
ATOM 4172 N N . ASN A 1 509 ? -7.945 -17.050 71.444 1.00 96.12 509 ASN A N 1
ATOM 4173 C CA . ASN A 1 509 ? -8.762 -16.034 70.784 1.00 96.12 509 ASN A CA 1
ATOM 4174 C C . ASN A 1 509 ? -9.375 -15.064 71.811 1.00 96.12 509 ASN A C 1
ATOM 4176 O O . ASN A 1 509 ? -10.311 -15.420 72.526 1.00 96.12 509 ASN A O 1
ATOM 4180 N N . ASP A 1 510 ? -8.846 -13.840 71.901 1.00 95.88 510 ASP A N 1
ATOM 4181 C CA . ASP A 1 510 ? -9.421 -12.736 72.686 1.00 95.88 510 ASP A CA 1
ATOM 4182 C C . ASP A 1 510 ? -10.336 -11.894 71.779 1.00 95.88 510 ASP A C 1
ATOM 4184 O O . ASP A 1 510 ? -9.899 -10.945 71.126 1.00 95.88 510 ASP A O 1
ATOM 4188 N N . LEU A 1 511 ? -11.616 -12.277 71.700 1.00 94.38 511 LEU A N 1
ATOM 4189 C CA . LEU A 1 511 ? -12.584 -11.753 70.729 1.00 94.38 511 LEU A CA 1
ATOM 4190 C C . LEU A 1 511 ? -13.136 -10.362 71.101 1.00 94.38 511 LEU A C 1
ATOM 4192 O O . LEU A 1 511 ? -14.313 -10.185 71.425 1.00 94.38 511 LEU A O 1
ATOM 4196 N N . ARG A 1 512 ? -12.280 -9.344 71.038 1.00 93.56 512 ARG A N 1
ATOM 4197 C CA . ARG A 1 512 ? -12.628 -7.924 71.202 1.00 93.56 512 ARG A CA 1
ATOM 4198 C C . ARG A 1 512 ? -11.663 -7.061 70.401 1.00 93.56 512 ARG A C 1
ATOM 4200 O O . ARG A 1 512 ? -10.551 -7.481 70.113 1.00 93.56 512 ARG A O 1
ATOM 4207 N N . LYS A 1 513 ? -12.050 -5.824 70.087 1.00 94.12 513 LYS A N 1
ATOM 4208 C CA . LYS A 1 513 ? -11.138 -4.858 69.453 1.00 94.12 513 LYS A CA 1
ATOM 4209 C C . LYS A 1 513 ? -9.866 -4.681 70.298 1.00 94.12 513 LYS A C 1
ATOM 4211 O O . LYS A 1 513 ? -9.961 -4.401 71.492 1.00 94.12 513 LYS A O 1
ATOM 4216 N N . GLY A 1 514 ? -8.700 -4.840 69.675 1.00 93.94 514 GLY A N 1
ATOM 4217 C CA . GLY A 1 514 ? -7.381 -4.847 70.313 1.00 93.94 514 GLY A CA 1
ATOM 4218 C C . GLY A 1 514 ? -6.987 -6.173 70.979 1.00 93.94 514 GLY A C 1
ATOM 4219 O O . GLY A 1 514 ? -5.865 -6.287 71.468 1.00 93.94 514 GLY A O 1
ATOM 4220 N N . GLY A 1 515 ? -7.882 -7.163 71.015 1.00 94.94 515 GLY A N 1
ATOM 4221 C CA . GLY A 1 515 ? -7.583 -8.522 71.455 1.00 94.94 515 GLY A CA 1
ATOM 4222 C C . GLY A 1 515 ? -6.769 -9.287 70.410 1.00 94.94 515 GLY A C 1
ATOM 4223 O O . GLY A 1 515 ? -6.768 -8.937 69.227 1.00 94.94 515 GLY A O 1
ATOM 4224 N N . LYS A 1 516 ? -6.039 -10.311 70.860 1.00 95.81 516 LYS A N 1
ATOM 4225 C CA . LYS A 1 516 ? -5.149 -11.122 70.021 1.00 95.81 516 LYS A CA 1
ATOM 4226 C C . LYS A 1 516 ? -5.798 -12.444 69.619 1.00 95.81 516 LYS A C 1
ATOM 4228 O O . LYS A 1 516 ? -6.467 -13.078 70.436 1.00 95.81 516 LYS A O 1
ATOM 4233 N N . ILE A 1 517 ? -5.522 -12.875 68.395 1.00 95.06 517 ILE A N 1
ATOM 4234 C CA . ILE A 1 517 ? -5.734 -14.241 67.914 1.00 95.06 517 ILE A CA 1
ATOM 4235 C C . ILE A 1 517 ? -4.366 -14.885 67.680 1.00 95.06 517 ILE A C 1
ATOM 4237 O O . ILE A 1 517 ? -3.458 -14.231 67.168 1.00 95.06 517 ILE A O 1
ATOM 4241 N N . SER A 1 518 ? -4.201 -16.140 68.091 1.00 95.19 518 SER A N 1
ATOM 4242 C CA . SER A 1 518 ? -2.979 -16.912 67.849 1.00 95.19 518 SER A CA 1
ATOM 4243 C C . SER A 1 518 ? -3.319 -18.390 67.669 1.00 95.19 518 SER A C 1
ATOM 4245 O O . SER A 1 518 ? -4.142 -18.934 68.410 1.00 95.19 518 SER A O 1
ATOM 4247 N N . SER A 1 519 ? -2.732 -19.034 66.662 1.00 94.19 519 SER A N 1
ATOM 4248 C CA . SER A 1 519 ? -2.839 -20.477 66.413 1.00 94.19 519 SER A CA 1
ATOM 4249 C C . SER A 1 519 ? -1.470 -21.053 66.073 1.00 94.19 519 SER A C 1
ATOM 4251 O O . SER A 1 519 ? -0.837 -20.613 65.113 1.00 94.19 519 SER A O 1
ATOM 4253 N N . ARG A 1 520 ? -1.029 -22.062 66.829 1.00 94.69 520 ARG A N 1
ATOM 4254 C CA . ARG A 1 520 ? 0.219 -22.784 66.566 1.00 94.69 520 ARG A CA 1
ATOM 4255 C C . ARG A 1 520 ? -0.038 -23.874 65.531 1.00 94.69 520 ARG A C 1
ATOM 4257 O O . ARG A 1 520 ? -0.708 -24.861 65.836 1.00 94.69 520 ARG A O 1
ATOM 4264 N N . MET A 1 521 ? 0.491 -23.706 64.323 1.00 92.56 521 MET A N 1
ATOM 4265 C CA . MET A 1 521 ? 0.321 -24.648 63.214 1.00 92.56 521 MET A CA 1
ATOM 4266 C C . MET A 1 521 ? 1.613 -25.426 62.977 1.00 92.56 521 MET A C 1
ATOM 4268 O O . MET A 1 521 ? 2.678 -24.828 62.831 1.00 92.56 521 MET A O 1
ATOM 4272 N N . GLU A 1 522 ? 1.529 -26.755 62.914 1.00 94.50 522 GLU A N 1
ATOM 4273 C CA . GLU A 1 522 ? 2.693 -27.640 62.782 1.00 94.50 522 GLU A CA 1
ATOM 4274 C C . GLU A 1 522 ? 2.441 -28.760 61.766 1.00 94.50 522 GLU A C 1
ATOM 4276 O O . GLU A 1 522 ? 1.305 -29.195 61.545 1.00 94.50 522 GLU A O 1
ATOM 4281 N N . ALA A 1 523 ? 3.514 -29.232 61.131 1.00 92.19 523 ALA A N 1
ATOM 4282 C CA . ALA A 1 523 ? 3.496 -30.462 60.356 1.00 92.19 523 ALA A CA 1
ATOM 4283 C C . ALA A 1 523 ? 3.458 -31.659 61.318 1.00 92.19 523 ALA A C 1
ATOM 4285 O O . ALA A 1 523 ? 4.207 -31.708 62.294 1.00 92.19 523 ALA A O 1
ATOM 4286 N N . LYS A 1 524 ? 2.615 -32.658 61.038 1.00 91.06 524 LYS A N 1
ATOM 4287 C CA . LYS A 1 524 ? 2.410 -33.820 61.927 1.00 91.06 524 LYS A CA 1
ATOM 4288 C C . LYS A 1 524 ? 3.654 -34.693 62.106 1.00 91.06 524 LYS A C 1
ATOM 4290 O O . LYS A 1 524 ? 3.720 -35.473 63.053 1.00 91.06 524 LYS A O 1
ATOM 4295 N N . ASP A 1 525 ? 4.613 -34.593 61.193 1.00 91.06 525 ASP A N 1
ATOM 4296 C CA . ASP A 1 525 ? 5.907 -35.274 61.268 1.00 91.06 525 ASP A CA 1
ATOM 4297 C C . ASP A 1 525 ? 6.952 -34.508 62.105 1.00 91.06 525 ASP A C 1
ATOM 4299 O O . ASP A 1 525 ? 8.061 -35.002 62.302 1.00 91.06 525 ASP A O 1
ATOM 4303 N N . GLY A 1 526 ? 6.605 -33.317 62.611 1.00 89.31 526 GLY A N 1
ATOM 4304 C CA . GLY A 1 526 ? 7.475 -32.458 63.412 1.00 89.31 526 GLY A CA 1
ATOM 4305 C C . GLY A 1 526 ? 8.529 -31.692 62.607 1.00 89.31 526 GLY A C 1
ATOM 4306 O O . GLY A 1 526 ? 9.424 -31.093 63.199 1.00 89.31 526 GLY A O 1
ATOM 4307 N N . SER A 1 527 ? 8.457 -31.703 61.272 1.00 91.31 527 SER A N 1
ATOM 4308 C CA . SER A 1 527 ? 9.463 -31.075 60.404 1.00 91.31 527 SER A CA 1
ATOM 4309 C C . SER A 1 527 ? 9.416 -29.544 60.391 1.00 91.31 527 SER A C 1
ATOM 4311 O O . SER A 1 527 ? 10.430 -28.899 60.116 1.00 91.31 527 SER A O 1
ATOM 4313 N N . SER A 1 528 ? 8.255 -28.945 60.668 1.00 90.75 528 SER A N 1
ATOM 4314 C CA . SER A 1 528 ? 8.044 -27.499 60.596 1.00 90.75 528 SER A CA 1
ATOM 4315 C C . SER A 1 528 ? 6.883 -27.048 61.481 1.00 90.75 528 SER A C 1
ATOM 4317 O O . SER A 1 528 ? 5.952 -27.814 61.732 1.00 90.75 528 SER A O 1
ATOM 4319 N N . GLY A 1 529 ? 6.920 -25.790 61.925 1.00 90.00 529 GLY A N 1
ATOM 4320 C CA . GLY A 1 529 ? 5.835 -25.169 62.676 1.00 90.00 529 GLY A CA 1
ATOM 4321 C C . GLY A 1 529 ? 5.992 -23.658 62.811 1.00 90.00 529 GLY A C 1
ATOM 4322 O O . GLY A 1 529 ? 7.113 -23.149 62.864 1.00 90.00 529 GLY A O 1
ATOM 4323 N N . PHE A 1 530 ? 4.870 -22.944 62.865 1.00 90.44 530 PHE A N 1
ATOM 4324 C CA . PHE A 1 530 ? 4.821 -21.490 62.998 1.00 90.44 530 PHE A CA 1
ATOM 4325 C C . PHE A 1 530 ? 3.588 -21.037 63.788 1.00 90.44 530 PHE A C 1
ATOM 4327 O O . PHE A 1 530 ? 2.599 -21.762 63.900 1.00 90.44 530 PHE A O 1
ATOM 4334 N N . ASP A 1 531 ? 3.658 -19.822 64.329 1.00 91.69 531 ASP A N 1
ATOM 4335 C CA . ASP A 1 531 ? 2.543 -19.172 65.015 1.00 91.69 531 ASP A CA 1
ATOM 4336 C C . ASP A 1 531 ? 1.826 -18.226 64.048 1.00 91.69 531 ASP A C 1
ATOM 4338 O O . ASP A 1 531 ? 2.429 -17.306 63.491 1.00 91.69 531 ASP A O 1
ATOM 4342 N N . PHE A 1 532 ? 0.536 -18.469 63.823 1.00 90.50 532 PHE A N 1
ATOM 4343 C CA . PHE A 1 532 ? -0.327 -17.584 63.052 1.00 90.50 532 PHE A CA 1
ATOM 4344 C C . PHE A 1 532 ? -1.004 -16.596 64.000 1.00 90.50 532 PHE A C 1
ATOM 4346 O O . PHE A 1 532 ? -1.947 -16.960 64.706 1.00 90.50 532 PHE A O 1
ATOM 4353 N N . GLU A 1 533 ? -0.504 -15.360 64.040 1.00 94.50 533 GLU A N 1
ATOM 4354 C CA . GLU A 1 533 ? -0.912 -14.349 65.020 1.00 94.50 533 GLU A CA 1
ATOM 4355 C C . GLU A 1 533 ? -1.491 -13.084 64.377 1.00 94.50 533 GLU A C 1
ATOM 4357 O O . GLU A 1 533 ? -1.008 -12.607 63.346 1.00 94.50 533 GLU A O 1
ATOM 4362 N N . GLY A 1 534 ? -2.485 -12.488 65.039 1.00 94.62 534 GLY A N 1
ATOM 4363 C CA . GLY A 1 534 ? -3.090 -11.223 64.630 1.00 94.62 534 GLY A CA 1
ATOM 4364 C C . GLY A 1 534 ? -3.752 -10.455 65.775 1.00 94.62 534 GLY A C 1
ATOM 4365 O O . GLY A 1 534 ? -3.936 -10.968 66.882 1.00 94.62 534 GLY A O 1
ATOM 4366 N N . VAL A 1 535 ? -4.112 -9.201 65.504 1.00 96.50 535 VAL A N 1
ATOM 4367 C CA . VAL A 1 535 ? -4.805 -8.299 66.436 1.00 96.50 535 VAL A CA 1
ATOM 4368 C C . VAL A 1 535 ? -6.093 -7.799 65.795 1.00 96.50 535 VAL A C 1
ATOM 4370 O O . VAL A 1 535 ? -6.067 -7.291 64.678 1.00 96.50 535 VAL A O 1
ATOM 4373 N N . TYR A 1 536 ? -7.221 -7.908 66.500 1.00 96.69 536 TYR A N 1
ATOM 4374 C CA . TYR A 1 536 ? -8.509 -7.444 65.983 1.00 96.69 536 TYR A CA 1
ATOM 4375 C C . TYR A 1 536 ? -8.586 -5.916 65.898 1.00 96.69 536 TYR A C 1
ATOM 4377 O O . TYR A 1 536 ? -8.560 -5.217 66.913 1.00 96.69 536 TYR A O 1
ATOM 4385 N N . ASP A 1 537 ? -8.802 -5.401 64.694 1.00 89.88 537 ASP A N 1
ATOM 4386 C CA . ASP A 1 537 ? -9.094 -3.993 64.429 1.00 89.88 537 ASP A CA 1
ATOM 4387 C C . ASP A 1 537 ? -10.571 -3.670 64.686 1.00 89.88 537 ASP A C 1
ATOM 4389 O O . ASP A 1 537 ? -10.921 -2.594 65.193 1.00 89.88 537 ASP A O 1
ATOM 4393 N N . GLU A 1 538 ? -11.450 -4.618 64.355 1.00 93.56 538 GLU A N 1
ATOM 4394 C CA . GLU A 1 538 ? -12.893 -4.486 64.493 1.00 93.56 538 GLU A CA 1
ATOM 4395 C C . GLU A 1 538 ? -13.566 -5.845 64.728 1.00 93.56 538 GLU A C 1
ATOM 4397 O O . GLU A 1 538 ? -13.284 -6.829 64.050 1.00 93.56 538 GLU A O 1
ATOM 4402 N N . VAL A 1 539 ? -14.504 -5.884 65.676 1.00 95.38 539 VAL A N 1
ATOM 4403 C CA . VAL A 1 539 ? -15.331 -7.061 65.965 1.00 95.38 539 VAL A CA 1
ATOM 4404 C C . VAL A 1 539 ? -16.787 -6.614 66.005 1.00 95.38 539 VAL A C 1
ATOM 4406 O O . VAL A 1 539 ? -17.198 -5.901 66.922 1.00 95.38 539 VAL A O 1
ATOM 4409 N N . LYS A 1 540 ? -17.580 -7.033 65.016 1.00 93.81 540 LYS A N 1
ATOM 4410 C CA . LYS A 1 540 ? -19.045 -6.934 65.038 1.00 93.81 540 LYS A CA 1
ATOM 4411 C C . LYS A 1 540 ? -19.612 -8.348 65.195 1.00 93.81 540 LYS A C 1
ATOM 4413 O O . LYS A 1 540 ? -19.594 -9.109 64.222 1.00 93.81 540 LYS A O 1
ATOM 4418 N N . PRO A 1 541 ? -20.119 -8.708 66.389 1.00 95.69 541 PRO A N 1
ATOM 4419 C CA . PRO A 1 541 ? -20.638 -10.042 66.658 1.00 95.69 541 PRO A CA 1
ATOM 4420 C C . PRO A 1 541 ? -21.603 -10.540 65.580 1.00 95.69 541 PRO A C 1
ATOM 4422 O O . PRO A 1 541 ? -22.511 -9.808 65.184 1.00 95.69 541 PRO A O 1
ATOM 4425 N N . LYS A 1 542 ? -21.398 -11.782 65.120 1.00 93.88 542 LYS A N 1
ATOM 4426 C CA . LYS A 1 542 ? -22.226 -12.470 64.110 1.00 93.88 542 LYS A CA 1
ATOM 4427 C C . LYS A 1 542 ? -22.312 -11.739 62.765 1.00 93.88 542 LYS A C 1
ATOM 4429 O O . LYS A 1 542 ? -23.276 -11.917 62.029 1.00 93.88 542 LYS A O 1
ATOM 4434 N N . LYS A 1 543 ? -21.342 -10.878 62.447 1.00 92.50 543 LYS A N 1
ATOM 4435 C CA . LYS A 1 543 ? -21.386 -10.073 61.221 1.00 92.50 543 LYS A CA 1
ATOM 4436 C C . LYS A 1 543 ? -20.028 -9.864 60.576 1.00 92.50 543 LYS A C 1
ATOM 4438 O O . LYS A 1 543 ? -19.911 -10.098 59.381 1.00 92.50 543 LYS A O 1
ATOM 4443 N N . LEU A 1 544 ? -19.043 -9.391 61.336 1.00 93.50 544 LEU A N 1
ATOM 4444 C CA . LEU A 1 544 ? -17.764 -8.947 60.787 1.00 93.50 544 LEU A CA 1
ATOM 4445 C C . LEU A 1 544 ? -16.633 -9.154 61.795 1.00 93.50 544 LEU A C 1
ATOM 4447 O O . LEU A 1 544 ? -16.758 -8.756 62.955 1.00 93.50 544 LEU A O 1
ATOM 4451 N N . LEU A 1 545 ? -15.517 -9.691 61.321 1.00 96.06 545 LEU A N 1
ATOM 4452 C CA . LEU A 1 545 ? -14.225 -9.647 61.996 1.00 96.06 545 LEU A CA 1
ATOM 4453 C C . LEU A 1 545 ? -13.220 -8.966 61.071 1.00 96.06 545 LEU A C 1
ATOM 4455 O O . LEU A 1 545 ? -13.148 -9.294 59.892 1.00 96.06 545 LEU A O 1
ATOM 4459 N N . VAL A 1 546 ? -12.448 -8.026 61.604 1.00 94.38 546 VAL A N 1
ATOM 4460 C CA . VAL A 1 546 ? -11.302 -7.421 60.919 1.00 94.38 546 VAL A CA 1
ATOM 4461 C C . VAL A 1 546 ? -10.113 -7.536 61.849 1.00 94.38 546 VAL A C 1
ATOM 4463 O O . VAL A 1 546 ? -10.203 -7.113 63.005 1.00 94.38 546 VAL A O 1
ATOM 4466 N N . TYR A 1 547 ? -9.017 -8.107 61.369 1.00 94.19 547 TYR A N 1
ATOM 4467 C CA . TYR A 1 547 ? -7.774 -8.183 62.123 1.00 94.19 547 TYR A CA 1
ATOM 4468 C C . TYR A 1 547 ? -6.562 -7.966 61.225 1.00 94.19 547 TYR A C 1
ATOM 4470 O O . TYR A 1 547 ? -6.585 -8.258 60.029 1.00 94.19 547 TYR A O 1
ATOM 4478 N N . THR A 1 548 ? -5.497 -7.459 61.833 1.00 91.38 548 THR A N 1
ATOM 4479 C CA . THR A 1 548 ? -4.199 -7.256 61.197 1.00 91.38 548 THR A CA 1
ATOM 4480 C C . THR A 1 548 ? -3.227 -8.313 61.718 1.00 91.38 548 THR A C 1
ATOM 4482 O O . THR A 1 548 ? -3.092 -8.498 62.931 1.00 91.38 548 THR A O 1
ATOM 4485 N N . LEU A 1 549 ? -2.579 -9.033 60.805 1.00 92.12 549 LEU A N 1
ATOM 4486 C CA . LEU A 1 549 ? -1.564 -10.043 61.095 1.00 92.12 549 LEU A CA 1
ATOM 4487 C C . LEU A 1 549 ? -0.271 -9.402 61.613 1.00 92.12 549 LEU A C 1
ATOM 4489 O O . LEU A 1 549 ? -0.024 -8.211 61.420 1.00 92.12 549 LEU A O 1
ATOM 4493 N N . ALA A 1 550 ? 0.588 -10.202 62.249 1.00 87.75 550 ALA A N 1
ATOM 4494 C CA . ALA A 1 550 ? 1.874 -9.733 62.778 1.00 87.75 550 ALA A CA 1
ATOM 4495 C C . ALA A 1 550 ? 2.802 -9.102 61.714 1.00 87.75 550 ALA A C 1
ATOM 4497 O O . ALA A 1 550 ? 3.634 -8.260 62.048 1.00 87.75 550 ALA A O 1
ATOM 4498 N N . ASP A 1 551 ? 2.644 -9.477 60.441 1.00 82.44 551 ASP A N 1
ATOM 4499 C CA . ASP A 1 551 ? 3.385 -8.928 59.297 1.00 82.44 551 ASP A CA 1
ATOM 4500 C C . ASP A 1 551 ? 2.737 -7.671 58.676 1.00 82.44 551 ASP A C 1
ATOM 4502 O O . ASP A 1 551 ? 3.241 -7.135 57.691 1.00 82.44 551 ASP A O 1
ATOM 4506 N N . GLY A 1 552 ? 1.644 -7.175 59.265 1.00 83.06 552 GLY A N 1
ATOM 4507 C CA . GLY A 1 552 ? 0.938 -5.965 58.845 1.00 83.06 552 GLY A CA 1
ATOM 4508 C C . GLY A 1 552 ? -0.176 -6.189 57.824 1.00 83.06 552 GLY A C 1
ATOM 4509 O O . GLY A 1 552 ? -0.898 -5.237 57.528 1.00 83.06 552 GLY A O 1
ATOM 4510 N N . ARG A 1 553 ? -0.354 -7.417 57.317 1.00 89.50 553 ARG A N 1
ATOM 4511 C CA . ARG A 1 553 ? -1.414 -7.736 56.352 1.00 89.50 553 ARG A CA 1
ATOM 4512 C C . ARG A 1 553 ? -2.789 -7.777 57.007 1.00 89.50 553 ARG A C 1
ATOM 4514 O O . ARG A 1 553 ? -2.938 -8.257 58.131 1.00 89.50 553 ARG A O 1
ATOM 4521 N N . LYS A 1 554 ? -3.815 -7.322 56.292 1.00 87.06 554 LYS A N 1
ATOM 4522 C CA . LYS A 1 554 ? -5.202 -7.307 56.781 1.00 87.06 554 LYS A CA 1
ATOM 4523 C C . LYS A 1 554 ? -6.007 -8.524 56.359 1.00 87.06 554 LYS A C 1
ATOM 4525 O O . LYS A 1 554 ? -5.904 -8.991 55.226 1.00 87.06 554 LYS A O 1
ATOM 4530 N N . VAL A 1 555 ? -6.880 -8.964 57.264 1.00 94.31 555 VAL A N 1
ATOM 4531 C CA . VAL A 1 555 ? -7.889 -9.998 57.031 1.00 94.31 555 VAL A CA 1
ATOM 4532 C C . VAL A 1 555 ? -9.264 -9.484 57.449 1.00 94.31 555 VAL A C 1
ATOM 4534 O O . VAL A 1 555 ? -9.436 -8.903 58.522 1.00 94.31 555 VAL A O 1
ATOM 4537 N N . VAL A 1 556 ? -10.252 -9.705 56.588 1.00 94.31 556 VAL A N 1
ATOM 4538 C CA . VAL A 1 556 ? -11.653 -9.327 56.775 1.00 94.31 556 VAL A CA 1
ATOM 4539 C C . VAL A 1 556 ? -12.515 -10.568 56.610 1.00 94.31 556 VAL A C 1
ATOM 4541 O O . VAL A 1 556 ? -12.422 -11.245 55.592 1.00 94.31 556 VAL A O 1
ATOM 4544 N N . ILE A 1 557 ? -13.372 -10.857 57.586 1.00 96.62 557 ILE A N 1
ATOM 4545 C CA . ILE A 1 557 ? -14.295 -11.991 57.546 1.00 96.62 557 ILE A CA 1
ATOM 4546 C C . ILE A 1 557 ? -15.720 -11.492 57.738 1.00 96.62 557 ILE A C 1
ATOM 4548 O O . ILE A 1 557 ? -16.062 -10.941 58.786 1.00 96.62 557 ILE A O 1
ATOM 4552 N N . ASP A 1 558 ? -16.564 -11.746 56.747 1.00 94.56 558 ASP A N 1
ATOM 4553 C CA . ASP A 1 558 ? -17.985 -11.439 56.753 1.00 94.56 558 ASP A CA 1
ATOM 4554 C C . ASP A 1 558 ? -18.821 -12.703 56.973 1.00 94.56 558 ASP A C 1
ATOM 4556 O O . ASP A 1 558 ? -18.633 -13.731 56.314 1.00 94.56 558 ASP A O 1
ATOM 4560 N N . PHE A 1 559 ? -19.821 -12.586 57.845 1.00 96.12 559 PHE A N 1
ATOM 4561 C CA . PHE A 1 559 ? -20.819 -13.619 58.104 1.00 96.12 559 PHE A CA 1
ATOM 4562 C C . PHE A 1 559 ? -22.188 -13.116 57.656 1.00 96.12 559 PHE A C 1
ATOM 4564 O O . PHE A 1 559 ? -22.647 -12.051 58.077 1.00 96.12 559 PHE A O 1
ATOM 4571 N N . LYS A 1 560 ? -22.867 -13.891 56.808 1.00 94.50 560 LYS A N 1
ATOM 4572 C CA . LYS A 1 560 ? -24.211 -13.566 56.329 1.00 94.50 560 LYS A CA 1
ATOM 4573 C C . LYS A 1 560 ? -25.136 -14.765 56.451 1.00 94.50 560 LYS A C 1
ATOM 4575 O O . LYS A 1 560 ? -24.948 -15.780 55.786 1.00 94.50 560 LYS A O 1
ATOM 4580 N N . GLU A 1 561 ? -26.164 -14.621 57.273 1.00 92.44 561 GLU A N 1
ATOM 4581 C CA . GLU A 1 561 ? -27.213 -15.623 57.425 1.00 92.44 561 GLU A CA 1
ATOM 4582 C C . GLU A 1 561 ? -28.134 -15.655 56.192 1.00 92.44 561 GLU A C 1
ATOM 4584 O O . GLU A 1 561 ? -28.607 -14.619 55.726 1.00 92.44 561 GLU A O 1
ATOM 4589 N N . ASN A 1 562 ? -28.382 -16.857 55.670 1.00 87.38 562 ASN A N 1
ATOM 4590 C CA . ASN A 1 562 ? -29.238 -17.149 54.522 1.00 87.38 562 ASN A CA 1
ATOM 4591 C C . ASN A 1 562 ? -30.043 -18.436 54.797 1.00 87.38 562 ASN A C 1
ATOM 4593 O O . ASN A 1 562 ? -29.499 -19.527 54.649 1.00 87.38 562 ASN A O 1
ATOM 4597 N N . ASN A 1 563 ? -31.332 -18.340 55.146 1.00 75.31 563 ASN A N 1
ATOM 4598 C CA . ASN A 1 563 ? -32.289 -19.465 55.224 1.00 75.31 563 ASN A CA 1
ATOM 4599 C C . ASN A 1 563 ? -31.695 -20.802 55.740 1.00 75.31 563 ASN A C 1
ATOM 4601 O O . ASN A 1 563 ? -31.480 -21.727 54.958 1.00 75.31 563 ASN A O 1
ATOM 4605 N N . ASN A 1 564 ? -31.442 -20.912 57.052 1.00 83.50 564 ASN A N 1
ATOM 4606 C CA . ASN A 1 564 ? -30.817 -22.077 57.716 1.00 83.50 564 ASN A CA 1
ATOM 4607 C C . ASN A 1 564 ? -29.364 -22.404 57.305 1.00 83.50 564 ASN A C 1
ATOM 4609 O O . ASN A 1 564 ? -28.828 -23.441 57.699 1.00 83.50 564 ASN A O 1
ATOM 4613 N N . SER A 1 565 ? -28.705 -21.520 56.561 1.00 92.44 565 SER A N 1
ATOM 4614 C CA . SER A 1 565 ? -27.277 -21.589 56.256 1.00 92.44 565 SER A CA 1
ATOM 4615 C C . SER A 1 565 ? -26.590 -20.259 56.560 1.00 92.44 565 SER A C 1
ATOM 4617 O O . SER A 1 565 ? -27.232 -19.210 56.594 1.00 92.44 565 SER A O 1
ATOM 4619 N N . THR A 1 566 ? -25.277 -20.279 56.754 1.00 96.25 566 THR A N 1
ATOM 4620 C CA . THR A 1 566 ? -24.460 -19.075 56.928 1.00 96.25 566 THR A CA 1
ATOM 4621 C C . THR A 1 566 ? -23.399 -19.045 55.839 1.00 96.25 566 THR A C 1
ATOM 4623 O O . THR A 1 566 ? -22.636 -19.997 55.675 1.00 96.25 566 THR A O 1
ATOM 4626 N N . LEU A 1 567 ? -23.362 -17.965 55.062 1.00 96.00 567 LEU A N 1
ATOM 4627 C CA . LEU A 1 567 ? -22.266 -17.661 54.151 1.00 96.00 567 LEU A CA 1
ATOM 4628 C C . LEU A 1 567 ? -21.133 -17.026 54.956 1.00 96.00 567 LEU A C 1
ATOM 4630 O O . LEU A 1 567 ? -21.334 -15.980 55.572 1.00 96.00 567 LEU A O 1
ATOM 4634 N N . VAL A 1 568 ? -19.959 -17.646 54.907 1.00 96.88 568 VAL A N 1
ATOM 4635 C CA . VAL A 1 568 ? -18.713 -17.091 55.437 1.00 96.88 568 VAL A CA 1
ATOM 4636 C C . VAL A 1 568 ? -17.854 -16.673 54.254 1.00 96.88 568 VAL A C 1
ATOM 4638 O O . VAL A 1 568 ? -17.645 -17.458 53.324 1.00 96.88 568 VAL A O 1
ATOM 4641 N N . ARG A 1 569 ? -17.399 -15.424 54.263 1.00 94.56 569 ARG A N 1
ATOM 4642 C CA . ARG A 1 569 ? -16.495 -14.864 53.260 1.00 94.56 569 ARG A CA 1
ATOM 4643 C C . ARG A 1 569 ? -15.283 -14.301 53.970 1.00 94.56 569 ARG A C 1
ATOM 4645 O O . ARG A 1 569 ? -15.450 -13.525 54.898 1.00 94.56 569 ARG A O 1
ATOM 4652 N N . GLU A 1 570 ? -14.103 -14.668 53.509 1.00 95.62 570 GLU A N 1
ATOM 4653 C CA . GLU A 1 570 ? -12.839 -14.200 54.060 1.00 95.62 570 GLU A CA 1
ATOM 4654 C C . GLU A 1 570 ? -12.012 -13.555 52.950 1.00 95.62 570 GLU A C 1
ATOM 4656 O O . GLU A 1 570 ? -11.878 -14.115 51.861 1.00 95.62 570 GLU A O 1
ATOM 4661 N N . SER A 1 571 ? -11.495 -12.364 53.229 1.00 91.62 571 SER A N 1
ATOM 4662 C CA . SER A 1 571 ? -10.710 -11.539 52.320 1.00 91.62 571 SER A CA 1
ATOM 4663 C C . SER A 1 571 ? -9.400 -11.158 52.993 1.00 91.62 571 SER A C 1
ATOM 4665 O O . SER A 1 571 ? -9.428 -10.554 54.062 1.00 91.62 571 SER A O 1
ATOM 4667 N N . PHE A 1 572 ? -8.261 -11.472 52.382 1.00 91.12 572 PHE A N 1
ATOM 4668 C CA . PHE A 1 572 ? -6.947 -11.241 52.986 1.00 91.12 572 PHE A CA 1
ATOM 4669 C C . PHE A 1 572 ? -5.934 -10.675 51.998 1.00 91.12 572 PHE A C 1
ATOM 4671 O O . PHE A 1 572 ? -5.935 -11.021 50.817 1.00 91.12 572 PHE A O 1
ATOM 4678 N N . GLU A 1 573 ? -5.049 -9.810 52.480 1.00 86.75 573 GLU A N 1
ATOM 4679 C CA . GLU A 1 573 ? -3.932 -9.302 51.684 1.00 86.75 573 GLU A CA 1
ATOM 4680 C C . GLU A 1 573 ? -2.921 -10.439 51.410 1.00 86.75 573 GLU A C 1
ATOM 4682 O O . GLU A 1 573 ? -2.491 -11.128 52.349 1.00 86.75 573 GLU A O 1
ATOM 4687 N N . PRO A 1 574 ? -2.564 -10.694 50.136 1.00 82.75 574 PRO A N 1
ATOM 4688 C CA . PRO A 1 574 ? -1.624 -11.753 49.796 1.00 82.75 574 PRO A CA 1
ATOM 4689 C C . PRO A 1 574 ? -0.208 -11.404 50.262 1.00 82.75 574 PRO A C 1
ATOM 4691 O O . PRO A 1 574 ? 0.186 -10.240 50.297 1.00 82.75 574 PRO A O 1
ATOM 4694 N N . GLU A 1 575 ? 0.575 -12.423 50.593 1.00 80.31 575 GLU A N 1
ATOM 4695 C CA . GLU A 1 575 ? 2.020 -12.281 50.796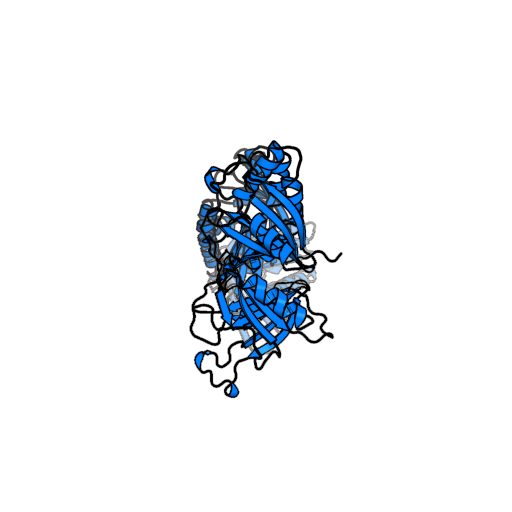 1.00 80.31 575 GLU A CA 1
ATOM 4696 C C . GLU A 1 575 ? 2.800 -12.507 49.486 1.00 80.31 575 GLU A C 1
ATOM 4698 O O . GLU A 1 575 ? 2.225 -12.942 48.486 1.00 80.31 575 GLU A O 1
ATOM 4703 N N . SER A 1 576 ? 4.091 -12.161 49.464 1.00 72.62 576 SER A N 1
ATOM 4704 C CA . SER A 1 576 ? 4.917 -12.140 48.244 1.00 72.62 576 SER A CA 1
ATOM 4705 C C . SER A 1 576 ? 5.751 -13.399 47.987 1.00 72.62 576 SER A C 1
ATOM 4707 O O . SER A 1 576 ? 6.301 -13.551 46.897 1.00 72.62 576 SER A O 1
ATOM 4709 N N . ALA A 1 577 ? 5.892 -14.291 48.965 1.00 73.56 577 ALA A N 1
ATOM 4710 C CA . ALA A 1 577 ? 6.698 -15.502 48.879 1.00 73.56 577 ALA A CA 1
ATOM 4711 C C . ALA A 1 577 ? 5.998 -16.649 48.132 1.00 73.56 577 ALA A C 1
ATOM 4713 O O . ALA A 1 577 ? 6.691 -17.436 47.486 1.00 73.56 577 ALA A O 1
ATOM 4714 N N . ASN A 1 578 ? 4.662 -16.755 48.165 1.00 76.06 578 ASN A N 1
ATOM 4715 C CA . ASN A 1 578 ? 3.917 -17.775 47.413 1.00 76.06 578 ASN A CA 1
ATOM 4716 C C . ASN A 1 578 ? 2.987 -17.171 46.356 1.00 76.06 578 ASN A C 1
ATOM 4718 O O . ASN A 1 578 ? 2.512 -16.044 46.474 1.00 76.06 578 ASN A O 1
ATOM 4722 N N . SER A 1 579 ? 2.666 -17.956 45.321 1.00 78.75 579 SER A N 1
ATOM 4723 C CA . SER A 1 579 ? 1.689 -17.534 44.307 1.00 78.75 579 SER A CA 1
ATOM 4724 C C . SER A 1 579 ? 0.301 -17.310 44.919 1.00 78.75 579 SER A C 1
ATOM 4726 O O . SER A 1 579 ? -0.101 -18.004 45.858 1.00 78.75 579 SER A O 1
ATOM 4728 N N . ARG A 1 580 ? -0.463 -16.365 44.362 1.00 82.69 580 ARG A N 1
ATOM 4729 C CA . ARG A 1 580 ? -1.827 -16.068 44.822 1.00 82.69 580 ARG A CA 1
ATOM 4730 C C . ARG A 1 580 ? -2.741 -17.279 44.697 1.00 82.69 580 ARG A C 1
ATOM 4732 O O . ARG A 1 580 ? -3.558 -17.503 45.581 1.00 82.69 580 ARG A O 1
ATOM 4739 N N . GLU A 1 581 ? -2.583 -18.082 43.648 1.00 79.06 581 GLU A N 1
ATOM 4740 C CA . GLU A 1 581 ? -3.336 -19.318 43.448 1.00 79.06 581 GLU A CA 1
ATOM 4741 C C . GLU A 1 581 ? -3.056 -20.323 44.568 1.00 79.06 581 GLU A C 1
ATOM 4743 O O . GLU A 1 581 ? -3.994 -20.906 45.109 1.00 79.06 581 GLU A O 1
ATOM 4748 N N . MET A 1 582 ? -1.789 -20.494 44.967 1.00 78.88 582 MET A N 1
ATOM 4749 C CA . MET A 1 582 ? -1.431 -21.359 46.097 1.00 78.88 582 MET A CA 1
ATOM 4750 C C . MET A 1 582 ? -2.018 -20.839 47.412 1.00 78.88 582 MET A C 1
ATOM 4752 O O . MET A 1 582 ? -2.578 -21.622 48.180 1.00 78.88 582 MET A O 1
ATOM 4756 N N . GLN A 1 583 ? -1.940 -19.528 47.658 1.00 87.81 583 GLN A N 1
ATOM 4757 C CA . GLN A 1 583 ? -2.520 -18.908 48.852 1.00 87.81 583 GLN A CA 1
ATOM 4758 C C . GLN A 1 583 ? -4.050 -19.065 48.878 1.00 87.81 583 GLN A C 1
ATOM 4760 O O . GLN A 1 583 ? -4.607 -19.508 49.881 1.00 87.81 583 GLN A O 1
ATOM 4765 N N . GLN A 1 584 ? -4.735 -18.786 47.765 1.00 88.19 584 GLN A N 1
ATOM 4766 C CA . GLN A 1 584 ? -6.184 -18.950 47.635 1.00 88.19 584 GLN A CA 1
ATOM 4767 C C . GLN A 1 584 ? -6.608 -20.404 47.861 1.00 88.19 584 GLN A C 1
ATOM 4769 O O . GLN A 1 584 ? -7.568 -20.653 48.587 1.00 88.19 584 GLN A O 1
ATOM 4774 N N . GLN A 1 585 ? -5.892 -21.369 47.276 1.00 86.81 585 GLN A N 1
ATOM 4775 C CA . GLN A 1 585 ? -6.170 -22.795 47.461 1.00 86.81 585 GLN A CA 1
ATOM 4776 C C . GLN A 1 585 ? -5.966 -23.233 48.914 1.00 86.81 585 GLN A C 1
ATOM 4778 O O . GLN A 1 585 ? -6.823 -23.930 49.457 1.00 86.81 585 GLN A O 1
ATOM 4783 N N . GLY A 1 586 ? -4.876 -22.800 49.555 1.00 89.31 586 GLY A N 1
ATOM 4784 C CA . GLY A 1 586 ? -4.579 -23.127 50.950 1.00 89.31 586 GLY A CA 1
ATOM 4785 C C . GLY A 1 586 ? -5.629 -22.581 51.919 1.00 89.31 586 GLY A C 1
ATOM 4786 O O . GLY A 1 586 ? -6.177 -23.331 52.725 1.00 89.31 586 GLY A O 1
ATOM 4787 N N . TRP A 1 587 ? -5.982 -21.300 51.796 1.00 92.81 587 TRP A N 1
ATOM 4788 C CA . TRP A 1 587 ? -7.003 -20.684 52.648 1.00 92.81 587 TRP A CA 1
ATOM 4789 C C . TRP A 1 587 ? -8.395 -21.268 52.375 1.00 92.81 587 TRP A C 1
ATOM 4791 O O . TRP A 1 587 ? -9.145 -21.561 53.306 1.00 92.81 587 TRP A O 1
ATOM 4801 N N . GLN A 1 588 ? -8.740 -21.532 51.109 1.00 94.38 588 GLN A N 1
ATOM 4802 C CA . GLN A 1 588 ? -10.006 -22.186 50.774 1.00 94.38 588 GLN A CA 1
ATOM 4803 C C . GLN A 1 588 ? -10.074 -23.614 51.338 1.00 94.38 588 GLN A C 1
ATOM 4805 O O . GLN A 1 588 ? -11.154 -24.053 51.736 1.00 94.38 588 GLN A O 1
ATOM 4810 N N . ALA A 1 589 ? -8.955 -24.343 51.406 1.00 92.44 589 ALA A N 1
ATOM 4811 C CA . ALA A 1 589 ? -8.901 -25.665 52.027 1.00 92.44 589 ALA A CA 1
ATOM 4812 C C . ALA A 1 589 ? -9.191 -25.598 53.536 1.00 92.44 589 ALA A C 1
ATOM 4814 O O . ALA A 1 589 ? -10.009 -26.380 54.026 1.00 92.44 589 ALA A O 1
ATOM 4815 N N . ILE A 1 590 ? -8.616 -24.621 54.246 1.00 94.25 590 ILE A N 1
ATOM 4816 C CA . ILE A 1 590 ? -8.918 -24.360 55.664 1.00 94.25 590 ILE A CA 1
ATOM 4817 C C . ILE A 1 590 ? -10.408 -24.041 55.840 1.00 94.25 590 ILE A C 1
ATOM 4819 O O . ILE A 1 590 ? -11.088 -24.659 56.661 1.00 94.25 590 ILE A O 1
ATOM 4823 N N . LEU A 1 591 ? -10.955 -23.144 55.015 1.00 95.44 591 LEU A N 1
ATOM 4824 C CA . LEU A 1 591 ? -12.367 -22.767 55.074 1.00 95.44 591 LEU A CA 1
ATOM 4825 C C . LEU A 1 591 ? -13.309 -23.947 54.752 1.00 95.44 591 LEU A C 1
ATOM 4827 O O . LEU A 1 591 ? -14.396 -24.074 55.321 1.00 95.44 591 LEU A O 1
ATOM 4831 N N . ASN A 1 592 ? -12.889 -24.860 53.875 1.00 94.00 592 ASN A N 1
ATOM 4832 C CA . ASN A 1 592 ? -13.616 -26.098 53.600 1.00 94.00 592 ASN A CA 1
ATOM 4833 C C . ASN A 1 592 ? -13.563 -27.074 54.788 1.00 94.00 592 ASN A C 1
ATOM 4835 O O . ASN A 1 592 ? -14.582 -27.689 55.108 1.00 94.00 592 ASN A O 1
ATOM 4839 N N . ASN A 1 593 ? -12.423 -27.187 55.476 1.00 93.75 593 ASN A N 1
ATOM 4840 C CA . ASN A 1 593 ? -12.301 -27.976 56.705 1.00 93.75 593 ASN A CA 1
ATOM 4841 C C . ASN A 1 593 ? -13.201 -27.417 57.814 1.00 93.75 593 ASN A C 1
ATOM 4843 O O . ASN A 1 593 ? -13.919 -28.183 58.462 1.00 93.75 593 ASN A O 1
ATOM 4847 N N . PHE A 1 594 ? -13.250 -26.089 57.959 1.00 96.12 594 PHE A N 1
ATOM 4848 C CA . PHE A 1 594 ? -14.179 -25.404 58.858 1.00 96.12 594 PHE A CA 1
ATOM 4849 C C . PHE A 1 594 ? -15.636 -25.768 58.572 1.00 96.12 594 PHE A C 1
ATOM 4851 O O . PHE A 1 594 ? -16.366 -26.161 59.486 1.00 96.12 594 PHE A O 1
ATOM 4858 N N . LYS A 1 595 ? -16.057 -25.713 57.303 1.00 95.69 595 LYS A N 1
ATOM 4859 C CA . LYS A 1 595 ? -17.402 -26.143 56.898 1.00 95.69 595 LYS A CA 1
ATOM 4860 C C . LYS A 1 595 ? -17.681 -27.590 57.310 1.00 95.69 595 LYS A C 1
ATOM 4862 O O . LYS A 1 595 ? -18.683 -27.849 57.973 1.00 95.69 595 LYS A O 1
ATOM 4867 N N . ILE A 1 596 ? -16.795 -28.520 56.947 1.00 94.56 596 ILE A N 1
ATOM 4868 C CA . ILE A 1 596 ? -16.966 -29.954 57.229 1.00 94.56 596 ILE A CA 1
ATOM 4869 C C . ILE A 1 596 ? -17.082 -30.207 58.736 1.00 94.56 596 ILE A C 1
ATOM 4871 O O . ILE A 1 596 ? -17.919 -31.001 59.161 1.00 94.56 596 ILE A O 1
ATOM 4875 N N . TYR A 1 597 ? -16.247 -29.555 59.543 1.00 95.50 597 TYR A N 1
ATOM 4876 C CA . TYR A 1 597 ? -16.263 -29.701 60.995 1.00 95.50 597 TYR A CA 1
ATOM 4877 C C . TYR A 1 597 ? -17.544 -29.126 61.613 1.00 95.50 597 TYR A C 1
ATOM 4879 O O . TYR A 1 597 ? -18.225 -29.816 62.374 1.00 95.50 597 TYR A O 1
ATOM 4887 N N . THR A 1 598 ? -17.924 -27.908 61.219 1.00 95.31 598 THR A N 1
ATOM 4888 C CA . THR A 1 598 ? -19.111 -27.204 61.734 1.00 95.31 598 THR A CA 1
ATOM 4889 C C . THR A 1 598 ? -20.410 -27.948 61.421 1.00 95.31 598 THR A C 1
ATOM 4891 O O . THR A 1 598 ? -21.315 -28.011 62.255 1.00 95.31 598 THR A O 1
ATOM 4894 N N . GLU A 1 599 ? -20.514 -28.549 60.235 1.00 94.75 599 GLU A N 1
ATOM 4895 C CA . GLU A 1 599 ? -21.686 -29.343 59.844 1.00 94.75 599 GLU A CA 1
ATOM 4896 C C . GLU A 1 599 ? -21.744 -30.707 60.560 1.00 94.75 599 GLU A C 1
ATOM 4898 O O . GLU A 1 599 ? -22.829 -31.264 60.724 1.00 94.75 599 GLU A O 1
ATOM 4903 N N . LYS A 1 600 ? -20.605 -31.244 61.023 1.00 93.12 600 LYS A N 1
ATOM 4904 C CA . LYS A 1 600 ? -20.524 -32.551 61.703 1.00 93.12 600 LYS A CA 1
ATOM 4905 C C . LYS A 1 600 ? -20.699 -32.484 63.214 1.00 93.12 600 LYS A C 1
ATOM 4907 O O . LYS A 1 600 ? -21.245 -33.425 63.794 1.00 93.12 600 LYS A O 1
ATOM 4912 N N . ILE A 1 601 ? -20.191 -31.436 63.857 1.00 86.12 601 ILE A N 1
ATOM 4913 C CA . ILE A 1 601 ? -20.284 -31.289 65.310 1.00 86.12 601 ILE A CA 1
ATOM 4914 C C . ILE A 1 601 ? -21.749 -31.082 65.700 1.00 86.12 601 ILE A C 1
ATOM 4916 O O . ILE A 1 601 ? -22.453 -30.333 65.026 1.00 86.12 601 ILE A O 1
ATOM 4920 N N . LYS A 1 602 ? -22.248 -31.815 66.696 1.00 70.81 602 LYS A N 1
ATOM 4921 C CA . LYS A 1 602 ? -23.673 -31.797 67.060 1.00 70.81 602 LYS A CA 1
ATOM 4922 C C . LYS A 1 602 ? -23.999 -30.677 68.021 1.00 70.81 602 LYS A C 1
ATOM 4924 O O . LYS A 1 602 ? -23.266 -30.571 69.024 1.00 70.81 602 LYS A O 1
#